Protein AF-A0A258D2C9-F1 (afdb_monomer)

Sequence (639 aa):
MGRRGAVNREQLQALKLDGYAPRSMLDIGAHVGSFTRGFLQVFPDCAPTLVEPNPFCEPDLAAMPFERHMVAASHENGEAELFLTKEWLQSTGTSLYRENTDFFRDDVMIRRVVPKARLDDLLAGRRFDFVKIDTQGAELDVLRGGETILRQADYILLEISVVNFNEGAPPAEQVFEQLRSMGFVPADVTDFHRLRGVRDGGLLQLDFLFKRRAARPSQFGQLAGLNALGELVAHLRARKAQDPAFRVLLIGGGPPGWPEDLRDATLGGPAGEYAGDLSDPDTYRALLAHVAREGRFDYAVAPHVLQTLARPSVLLERLPLVSEAGWITTPSRYLEVLKIEGAHRGFAHHRWGVDNDQGVLVLAPKTPLVERMAFPGEAQWRQATDRFELQVGWRGGLRYEVLTGEGVLPSQAATKALLGRFFEGVTSDDAAMIPATEAPLNVDAELAKALAAARDINSGLHPLGRMKYYHDAVSLILCEPLTAERLALFEALLDEASAMQVEPPAPEWRDWVIHYQVVMEALTGAKLDAPTPEAVDDGPQAFLTGDGRMLDAEGLRAHADALGAKVVFFAAADARYVELYARWLALSVIKHSDVPFLVVIHVIGGAERLADAAATVGVNDPRLVFTGDAFDAPAITTR

Secondary structure (DSSP, 8-state):
----S---HHHHHHHHHTT---SEEEEES-TTSHHHHHHHHH-TT-EEEEE---TTTHHHHHTSSSEEE-SEE-SSSEEEEEEEETTBTT-TT-BSS-B-SGGG-TTTEEEEEEEEE-HHHHTTT---SEEEE--TT-HHHHHHHTHHHHTT-SEEEEEEESS--BTTPPPHHHHHHHHHHTTEEEEEEEEEEE-TTSTTT-EEEEEEEEEESSPPPEEEEEEESTT--HHHHHHHHHHHHH-TT--EEEESPPPTT--GGG-SEEESBSSSTB-B-TT-GGGGHHHHHHHHHH--EEEEEEES-GGG-S-HHHHHHHHHHHEEEEEEEEE-HHHHHH-EETTEES-TT--EEEEEETTEEEEEE--TTGGG---TTHHHHTT-GGGSEEEEEEESB--EEETT-SS-PPPHHHHHHHHHHHSTT--TT-------------HHHHHHHHHHHHH-TTS---HHHHHHHHHHHHHHHHTS---HHHHHHHHHHHHHHHH-----SSGGGHHHHHHHHHHHHH---TTSSS--PPPPS---S-EEETTS-EE-HHHHHHHHHHTT--EEEEEEE-HHHIIIIIHHHHHHHHHH--S-EEEEEEETT-TT-HHHHHHHH----TTEEEEE----GGG----

Solvent-accessible surface area (backbone atoms only — not comparable to full-atom values): 34888 Å² total; per-residue (Å²): 142,80,90,85,67,67,77,47,64,63,60,57,45,48,42,38,70,57,4,52,50,58,55,23,32,36,34,35,50,29,57,66,36,56,52,61,55,58,51,38,74,73,43,68,82,37,48,58,36,35,27,31,48,58,72,71,26,43,68,54,42,66,74,43,102,52,56,70,40,77,29,32,65,19,60,51,70,53,72,43,58,34,35,40,23,74,91,41,70,73,43,88,64,45,14,76,24,50,44,75,48,86,79,47,36,81,90,44,37,45,76,43,82,37,47,26,29,18,43,43,70,78,47,58,93,54,76,30,32,33,35,41,41,44,38,51,48,39,56,56,35,32,50,64,11,14,55,73,38,58,57,53,28,51,32,41,38,34,62,43,45,79,50,93,50,20,60,90,39,76,58,48,68,59,44,55,51,51,40,44,77,56,45,36,42,87,69,49,73,64,46,81,41,60,40,83,78,46,79,86,45,29,80,40,34,33,31,36,33,28,29,36,75,73,79,71,64,22,37,42,59,47,66,30,34,68,85,72,45,66,68,58,54,53,48,54,52,49,49,34,70,76,35,81,82,60,38,27,35,32,31,46,57,72,54,96,86,54,65,72,85,63,48,74,43,28,38,19,49,94,83,31,86,34,37,38,54,62,51,41,75,71,40,46,52,66,53,53,57,45,26,74,74,73,47,53,31,55,27,31,42,32,39,67,41,61,36,53,41,83,33,46,65,48,44,57,68,43,47,48,70,45,14,47,19,30,39,38,33,36,63,10,54,60,37,37,64,70,36,72,40,88,87,32,49,12,60,71,74,46,44,37,42,42,50,62,59,97,53,28,41,36,35,39,69,62,52,88,63,62,62,48,54,67,56,80,50,53,78,60,52,73,72,43,54,55,41,27,14,33,39,34,28,19,14,61,36,74,59,68,46,61,53,77,50,76,95,49,84,63,53,74,66,55,43,50,55,51,45,33,75,72,39,77,71,42,52,98,83,65,70,62,58,64,74,86,74,70,70,72,83,54,50,68,63,53,32,52,50,23,49,51,54,37,68,43,86,80,71,78,65,54,61,61,62,24,49,53,22,45,52,50,29,50,51,44,51,70,75,46,85,77,43,76,68,51,47,55,50,44,40,52,49,44,53,54,56,70,68,53,86,60,76,54,96,44,82,90,39,42,65,59,46,49,50,55,51,51,54,48,69,71,55,63,61,86,58,79,85,47,79,80,73,81,80,74,94,66,70,54,77,50,34,38,27,33,67,70,49,79,28,43,70,69,49,45,50,54,50,39,59,74,63,56,41,78,43,76,51,76,47,76,38,44,65,69,56,38,63,77,42,45,39,56,52,49,53,48,51,71,72,68,56,92,60,47,49,36,37,37,43,31,25,56,47,19,54,94,41,45,67,60,52,48,59,63,40,62,53,79,38,76,52,32,32,32,31,21,31,87,49,63,66,89,75,62,76,85,130

pLDDT: mean 86.65, std 12.8, range [29.17, 98.62]

Nearest PDB structures (foldseek):
  3e05-assembly1_A  TM=6.047E-01  e=1.728E-04  Geobacter metallireducens GS-15
  4kwc-assembly1_A  TM=4.619E-01  e=1.097E-04  Bacillus pumilus
  5dm1-assembly1_A  TM=4.669E-01  e=3.229E-04  Bacillus pumilus ATCC 7061
  9fce-assembly1_A  TM=5.330E-01  e=2.799E-03  Streptomyces sp.
  8ipy-assembly1_w  TM=2.289E-01  e=1.583E-01  Homo sapiens

Organism: Caulobacter vibrioides (NCBI:txid155892)

Mean predicted aligned error: 16.02 Å

Foldseek 3Di:
DDDDQELPLVVLLLCVLLFDAWAEEEEAQCQLVSHVVSNCVSHVNHAYEYEHQQVVSVVSVVVDPHHYDNAHEFLAWDKAKWKAFQVDSSDLQIASFQFPDPRRDPVGIDIDITTYAQCCVVVPPDETAEYEHRHNQRLLRNLNSCLPRVLRYQKYKYKAFCDPRTPPRDHRVSNQVSCVVSQKDWDDWRDFDFDCPVVNRDTTIITTMIGHPDHDKHKDKDFFFDPPCPSSLVSLVVVCVVPVPQAEEEEDDDDVPPDPVSHPWYQEDDDTPLYDALQDLVSCVVLLVCCVPPNAHAEYEAEAPQQLHLHSVSNQVCDLSRYQKYKYKHFAPLCQLQDDDPLHRRDPNGQWHWDADPRAIETEGRDPVSSQADAPCNVVSVVPSGRGMMMMIIGNHHHYDYQPHGPDDDDPQSNLVVCPVRGPPRDSPPSPRPPPPPPDPPLVVLLVVLVCQLPPPPPPDANLSSLVSLVVNLVSLVVDDDDVVSLVVNVVSLVVSLPDDHDAPDPVCVVSVVVSNCVSVVDDSPCPPPPDPDDDPQDFQWKAFLQGDIDGPVRVVVLCVVLVAPEEAEDEDALVCLLVPVLVVVVVCVVPPPGRHAYEYEHECCSVPQVVSSVSSNDNDRSYMYTYGNHPPVVDDDD

InterPro domains:
  IPR006342 Methyltransferase FkbM [PF05050] (27-185)
  IPR006342 Methyltransferase FkbM [TIGR01444] (25-161)
  IPR029063 S-adenosyl-L-methionine-dependent methyltransferase superfamily [G3DSA:3.40.50.150] (18-180)
  IPR029063 S-adenosyl-L-methionine-dependent methyltransferase superfamily [SSF53335] (23-186)
  IPR053188 FkbM Methyltransferase [PTHR36973] (18-220)

Structure (mmCIF, N/CA/C/O backbone):
data_AF-A0A258D2C9-F1
#
_entry.id   AF-A0A258D2C9-F1
#
loop_
_atom_site.group_PDB
_atom_site.id
_atom_site.type_symbol
_atom_site.label_atom_id
_atom_site.label_alt_id
_atom_site.label_comp_id
_atom_site.label_asym_id
_atom_site.label_entity_id
_atom_site.label_seq_id
_atom_site.pdbx_PDB_ins_code
_atom_site.Cartn_x
_atom_site.Cartn_y
_atom_site.Cartn_z
_atom_site.occupancy
_atom_site.B_iso_or_equiv
_atom_site.auth_seq_id
_atom_site.auth_comp_id
_atom_site.auth_asym_id
_atom_site.auth_atom_id
_atom_site.pdbx_PDB_model_num
ATOM 1 N N . MET A 1 1 ? 21.101 18.576 -27.665 1.00 32.53 1 MET A N 1
ATOM 2 C CA . MET A 1 1 ? 21.350 17.590 -26.595 1.00 32.53 1 MET A CA 1
ATOM 3 C C . MET A 1 1 ? 20.687 18.097 -25.328 1.00 32.53 1 MET A C 1
ATOM 5 O O . MET A 1 1 ? 21.200 19.016 -24.711 1.00 32.53 1 MET A O 1
ATOM 9 N N . GLY A 1 2 ? 19.499 17.598 -25.005 1.00 29.17 2 GLY A N 1
ATOM 10 C CA . GLY A 1 2 ? 18.755 18.004 -23.816 1.00 29.17 2 GLY A CA 1
ATOM 11 C C . GLY A 1 2 ? 17.660 16.983 -23.543 1.00 29.17 2 GLY A C 1
ATOM 12 O O . GLY A 1 2 ? 16.859 16.735 -24.434 1.00 29.17 2 GLY A O 1
ATOM 13 N N . ARG A 1 3 ? 17.686 16.405 -22.334 1.00 32.72 3 ARG A N 1
ATOM 14 C CA . ARG A 1 3 ? 16.742 15.417 -21.778 1.00 32.72 3 ARG A CA 1
ATOM 15 C C . ARG A 1 3 ? 16.614 14.107 -22.574 1.00 32.72 3 ARG A C 1
ATOM 17 O O . ARG A 1 3 ? 15.631 13.887 -23.257 1.00 32.72 3 ARG A O 1
ATOM 24 N N . ARG A 1 4 ? 17.597 13.217 -22.434 1.00 41.41 4 ARG A N 1
ATOM 25 C CA . ARG A 1 4 ? 17.393 11.765 -22.571 1.00 41.41 4 ARG A CA 1
ATOM 26 C C . ARG A 1 4 ? 17.787 11.143 -21.235 1.00 41.41 4 ARG A C 1
ATOM 28 O O . ARG A 1 4 ? 18.848 11.496 -20.722 1.00 41.41 4 ARG A O 1
ATOM 35 N N . GLY A 1 5 ? 16.935 10.300 -20.655 1.00 37.56 5 GLY A N 1
ATOM 36 C CA . GLY A 1 5 ? 17.312 9.481 -19.496 1.00 37.56 5 GLY A CA 1
ATOM 37 C C . GLY A 1 5 ? 16.409 9.528 -18.265 1.00 37.56 5 GLY A C 1
ATOM 38 O O . GLY A 1 5 ? 16.834 9.058 -17.214 1.00 37.56 5 GLY A O 1
ATOM 39 N N . ALA A 1 6 ? 15.190 10.055 -18.342 1.00 43.78 6 ALA A N 1
ATOM 40 C CA . ALA A 1 6 ? 14.226 9.833 -17.273 1.00 43.78 6 ALA A CA 1
ATOM 41 C C . ALA A 1 6 ? 12.944 9.296 -17.889 1.00 43.78 6 ALA A C 1
ATOM 43 O O . ALA A 1 6 ? 12.214 10.048 -18.524 1.00 43.78 6 ALA A O 1
ATOM 44 N N . VAL A 1 7 ? 12.644 8.023 -17.632 1.00 53.16 7 VAL A N 1
ATOM 45 C CA . VAL A 1 7 ? 11.244 7.608 -17.516 1.00 53.16 7 VAL A CA 1
ATOM 46 C C . VAL A 1 7 ? 10.539 8.684 -16.713 1.00 53.16 7 VAL A C 1
ATOM 48 O O . VAL A 1 7 ? 11.040 9.072 -15.649 1.00 53.16 7 VAL A O 1
ATOM 51 N N . ASN A 1 8 ? 9.438 9.207 -17.248 1.00 72.06 8 ASN A N 1
ATOM 52 C CA . ASN A 1 8 ? 8.689 10.244 -16.568 1.00 72.06 8 ASN A CA 1
ATOM 53 C C . ASN A 1 8 ? 8.346 9.704 -15.176 1.00 72.06 8 ASN A C 1
ATOM 55 O O . ASN A 1 8 ? 7.622 8.723 -15.004 1.00 72.06 8 ASN A O 1
ATOM 59 N N . ARG A 1 9 ? 8.943 10.337 -14.166 1.00 82.06 9 ARG A N 1
ATOM 60 C CA . ARG A 1 9 ? 8.721 10.063 -12.745 1.00 82.06 9 ARG A CA 1
ATOM 61 C C . ARG A 1 9 ? 7.225 9.947 -12.435 1.00 82.06 9 ARG A C 1
ATOM 63 O O . ARG A 1 9 ? 6.852 9.159 -11.574 1.00 82.06 9 ARG A O 1
ATOM 70 N N . GLU A 1 10 ? 6.405 10.674 -13.188 1.00 86.06 10 GLU A N 1
ATOM 71 C CA . GLU A 1 10 ? 4.946 10.643 -13.178 1.00 86.06 10 GLU A CA 1
ATOM 72 C C . GLU A 1 10 ? 4.361 9.240 -13.404 1.00 86.06 10 GLU A C 1
ATOM 74 O O . GLU A 1 10 ? 3.520 8.826 -12.614 1.00 86.06 10 GLU A O 1
ATOM 79 N N . GLN A 1 11 ? 4.813 8.453 -14.390 1.00 88.88 11 GLN A N 1
ATOM 80 C CA . GLN A 1 11 ? 4.296 7.091 -14.600 1.00 88.88 11 GLN A CA 1
ATOM 81 C C . GLN A 1 11 ? 4.676 6.158 -13.451 1.00 88.88 11 GLN A C 1
ATOM 83 O O . GLN A 1 11 ? 3.850 5.369 -12.997 1.00 88.88 11 GLN A O 1
ATOM 88 N N . LEU A 1 12 ? 5.908 6.246 -12.942 1.00 92.19 12 LEU A N 1
ATOM 89 C CA . LEU A 1 12 ? 6.316 5.449 -11.781 1.00 92.19 12 LEU A CA 1
ATOM 90 C C . LEU A 1 12 ? 5.517 5.848 -10.531 1.00 92.19 12 LEU A C 1
ATOM 92 O O . LEU A 1 12 ? 5.105 4.981 -9.760 1.00 92.19 12 LEU A O 1
ATOM 96 N N . GLN A 1 13 ? 5.257 7.144 -10.347 1.00 92.44 13 GLN A N 1
ATOM 97 C CA . GLN A 1 13 ? 4.386 7.652 -9.287 1.00 92.44 13 GLN A CA 1
ATOM 98 C C . GLN A 1 13 ? 2.948 7.160 -9.458 1.00 92.44 13 GLN A C 1
ATOM 100 O O . GLN A 1 13 ? 2.362 6.710 -8.480 1.00 92.44 13 GLN A O 1
ATOM 105 N N . ALA A 1 14 ? 2.406 7.158 -10.676 1.00 92.50 14 ALA A N 1
ATOM 106 C CA . ALA A 1 14 ? 1.080 6.624 -10.965 1.00 92.50 14 ALA A CA 1
ATOM 107 C C . ALA A 1 14 ? 0.986 5.135 -10.598 1.00 92.50 14 ALA A C 1
ATOM 109 O O . ALA A 1 14 ? 0.056 4.737 -9.904 1.00 92.50 14 ALA A O 1
ATOM 110 N N . LEU A 1 15 ? 1.997 4.327 -10.951 1.00 93.38 15 LEU A N 1
ATOM 111 C CA . LEU A 1 15 ? 2.067 2.926 -10.519 1.00 93.38 15 LEU A CA 1
ATOM 112 C C . LEU A 1 15 ? 2.063 2.798 -8.989 1.00 93.38 15 LEU A C 1
ATOM 114 O O . LEU A 1 15 ? 1.377 1.932 -8.447 1.00 93.38 15 LEU A O 1
ATOM 118 N N . LYS A 1 16 ? 2.818 3.655 -8.290 1.00 93.75 16 LYS A N 1
ATOM 119 C CA . LYS A 1 16 ? 2.839 3.692 -6.823 1.00 93.75 16 LYS A CA 1
ATOM 120 C C . LYS A 1 16 ? 1.464 4.055 -6.253 1.00 93.75 16 LYS A C 1
ATOM 122 O O . LYS A 1 16 ? 0.993 3.367 -5.353 1.00 93.75 16 LYS A O 1
ATOM 127 N N . LEU A 1 17 ? 0.801 5.083 -6.784 1.00 94.50 17 LEU A N 1
ATOM 128 C CA . LEU A 1 17 ? -0.565 5.456 -6.395 1.00 94.50 17 LEU A CA 1
ATOM 129 C C . LEU A 1 17 ? -1.573 4.327 -6.682 1.00 94.50 17 LEU A C 1
ATOM 131 O O . LEU A 1 17 ? -2.501 4.131 -5.903 1.00 94.50 17 LEU A O 1
ATOM 135 N N . ASP A 1 18 ? -1.355 3.521 -7.721 1.00 92.94 18 ASP A N 1
ATOM 136 C CA . ASP A 1 18 ? -2.137 2.311 -8.021 1.00 92.94 18 ASP A CA 1
ATOM 137 C C . ASP A 1 18 ? -1.807 1.113 -7.098 1.00 92.94 18 ASP A C 1
ATOM 139 O O . ASP A 1 18 ? -2.248 -0.013 -7.345 1.00 92.94 18 ASP A O 1
ATOM 143 N N . GLY A 1 19 ? -1.014 1.319 -6.040 1.00 91.00 19 GLY A N 1
ATOM 144 C CA . GLY A 1 19 ? -0.679 0.298 -5.044 1.00 91.00 19 GLY A CA 1
ATOM 145 C C . GLY A 1 19 ? 0.461 -0.642 -5.451 1.00 91.00 19 GLY A C 1
ATOM 146 O O . GLY A 1 19 ? 0.671 -1.676 -4.805 1.00 91.00 19 GLY A O 1
ATOM 147 N N . TYR A 1 20 ? 1.208 -0.329 -6.517 1.00 94.12 20 TYR A N 1
ATOM 148 C CA . TYR A 1 20 ? 2.384 -1.107 -6.906 1.00 94.12 20 TYR A CA 1
ATOM 149 C C . TYR A 1 20 ? 3.565 -0.846 -5.964 1.00 94.12 20 TYR A C 1
ATOM 151 O O . TYR A 1 20 ? 3.889 0.298 -5.653 1.00 94.12 20 TYR A O 1
ATOM 159 N N . ALA A 1 21 ? 4.231 -1.919 -5.537 1.00 92.12 21 ALA A N 1
ATOM 160 C CA . ALA A 1 21 ? 5.361 -1.872 -4.612 1.00 92.12 21 ALA A CA 1
ATOM 161 C C . ALA A 1 21 ? 6.415 -2.934 -4.993 1.00 92.12 21 ALA A C 1
ATOM 163 O O . ALA A 1 21 ? 6.407 -4.038 -4.438 1.00 92.12 21 ALA A O 1
ATOM 164 N N . PRO A 1 22 ? 7.286 -2.654 -5.980 1.00 94.19 22 PRO A N 1
ATOM 165 C CA . PRO A 1 22 ? 8.342 -3.574 -6.384 1.00 94.19 22 PRO A CA 1
ATOM 166 C C . PRO A 1 22 ? 9.392 -3.711 -5.279 1.00 94.19 22 PRO A C 1
ATOM 168 O O . PRO A 1 22 ? 9.804 -2.719 -4.682 1.00 94.19 22 PRO A O 1
ATOM 171 N N . ARG A 1 23 ? 9.869 -4.938 -5.041 1.00 91.62 23 ARG A N 1
ATOM 172 C CA . ARG A 1 23 ? 10.972 -5.215 -4.103 1.00 91.62 23 ARG A CA 1
ATOM 173 C C . ARG A 1 23 ? 12.294 -5.483 -4.804 1.00 91.62 23 ARG A C 1
ATOM 175 O O . ARG A 1 23 ? 13.346 -5.403 -4.182 1.00 91.62 23 ARG A O 1
ATOM 182 N N . SER A 1 24 ? 12.244 -5.825 -6.084 1.00 96.06 24 SER A N 1
ATOM 183 C CA . SER A 1 24 ? 13.414 -6.178 -6.881 1.00 96.06 24 SER A CA 1
ATOM 184 C C . SER A 1 24 ? 13.307 -5.593 -8.284 1.00 96.06 24 SER A C 1
ATOM 186 O O . SER A 1 24 ? 12.254 -5.688 -8.921 1.00 96.06 24 SER A O 1
ATOM 188 N N . MET A 1 25 ? 14.403 -5.005 -8.764 1.00 97.31 25 MET A N 1
ATOM 189 C CA . MET A 1 25 ? 14.491 -4.408 -10.095 1.00 97.31 25 MET A CA 1
ATOM 190 C C . MET A 1 25 ? 15.690 -4.967 -10.854 1.00 97.31 25 MET A C 1
ATOM 192 O O . MET A 1 25 ? 16.776 -5.075 -10.291 1.00 97.31 25 MET A O 1
ATOM 196 N N . LEU A 1 26 ? 15.502 -5.271 -12.135 1.00 98.50 26 LEU A N 1
ATOM 197 C CA . LEU A 1 26 ? 16.585 -5.592 -13.061 1.00 98.50 26 LEU A CA 1
ATOM 198 C C . LEU A 1 26 ? 16.710 -4.472 -14.102 1.00 98.50 26 LEU A C 1
ATOM 200 O O . LEU A 1 26 ? 15.773 -4.240 -14.863 1.00 98.50 26 LEU A O 1
ATOM 204 N N . ASP A 1 27 ? 17.839 -3.766 -14.115 1.00 98.06 27 ASP A N 1
ATOM 205 C CA . ASP A 1 27 ? 18.137 -2.680 -15.060 1.00 98.06 27 ASP A CA 1
ATOM 206 C C . ASP A 1 27 ? 19.144 -3.181 -16.102 1.00 98.06 27 ASP A C 1
ATOM 208 O O . ASP A 1 27 ? 20.330 -3.333 -15.804 1.00 98.06 27 ASP A O 1
ATOM 212 N N . ILE A 1 28 ? 18.657 -3.508 -17.301 1.00 98.31 28 ILE A N 1
ATOM 213 C CA . ILE A 1 28 ? 19.462 -4.042 -18.407 1.00 98.31 28 ILE A CA 1
ATOM 214 C C . ILE A 1 28 ? 19.761 -2.901 -19.377 1.00 98.31 28 ILE A C 1
ATOM 216 O O . ILE A 1 28 ? 18.849 -2.192 -19.819 1.00 98.31 28 ILE A O 1
ATOM 220 N N . GLY A 1 29 ? 21.053 -2.723 -19.661 1.00 96.31 29 GLY A N 1
ATOM 221 C CA . GLY A 1 29 ? 21.593 -1.490 -20.227 1.00 96.31 29 GLY A CA 1
ATOM 222 C C . GLY A 1 29 ? 21.546 -0.365 -19.200 1.00 96.31 29 GLY A C 1
ATOM 223 O O . GLY A 1 29 ? 20.920 0.677 -19.409 1.00 96.31 29 GLY A O 1
ATOM 224 N N . ALA A 1 30 ? 22.121 -0.623 -18.023 1.00 96.31 30 ALA A N 1
ATOM 225 C CA . ALA A 1 30 ? 22.058 0.297 -16.891 1.00 96.31 30 ALA A CA 1
ATOM 226 C C . ALA A 1 30 ? 22.836 1.606 -17.119 1.00 96.31 30 ALA A C 1
ATOM 228 O O . ALA A 1 30 ? 22.611 2.586 -16.399 1.00 96.31 30 ALA A O 1
ATOM 229 N N . HIS A 1 31 ? 23.738 1.642 -18.107 1.00 95.81 31 HIS A N 1
ATOM 230 C CA . HIS A 1 31 ? 24.586 2.785 -18.435 1.00 95.81 31 HIS A CA 1
ATOM 231 C C . HIS A 1 31 ? 25.292 3.322 -17.179 1.00 95.81 31 HIS A C 1
ATOM 233 O O . HIS A 1 31 ? 25.945 2.562 -16.477 1.00 95.81 31 HIS A O 1
ATOM 239 N N . VAL A 1 32 ? 25.158 4.607 -16.841 1.00 95.44 32 VAL A N 1
ATOM 240 C CA . VAL A 1 32 ? 25.735 5.199 -15.614 1.00 95.44 32 VAL A CA 1
ATOM 241 C C . VAL A 1 32 ? 24.772 5.177 -14.411 1.00 95.44 32 VAL A C 1
ATOM 243 O O . VAL A 1 32 ? 24.934 5.945 -13.457 1.00 95.44 32 VAL A O 1
ATOM 246 N N . GLY A 1 33 ? 23.718 4.354 -14.465 1.00 94.69 33 GLY A N 1
ATOM 247 C CA . GLY A 1 33 ? 22.755 4.136 -13.378 1.00 94.69 33 GLY A CA 1
ATOM 248 C C . GLY A 1 33 ? 21.707 5.240 -13.196 1.00 94.69 33 GLY A C 1
ATOM 249 O O . GLY A 1 33 ? 21.073 5.330 -12.142 1.00 94.69 33 GLY A O 1
ATOM 250 N N . SER A 1 34 ? 21.520 6.116 -14.188 1.00 93.00 34 SER A N 1
ATOM 251 C CA . SER A 1 34 ? 20.591 7.256 -14.096 1.00 93.00 34 SER A CA 1
ATOM 252 C C . SER A 1 34 ? 19.135 6.827 -13.914 1.00 93.00 34 SER A C 1
ATOM 254 O O . SER A 1 34 ? 18.455 7.381 -13.048 1.00 93.00 34 SER A O 1
ATOM 256 N N . PHE A 1 35 ? 18.686 5.806 -14.653 1.00 93.06 35 PHE A N 1
ATOM 257 C CA . PHE A 1 35 ? 17.349 5.240 -14.475 1.00 93.06 35 PHE A CA 1
ATOM 258 C C . PHE A 1 35 ? 17.182 4.659 -13.069 1.00 93.06 35 PHE A C 1
ATOM 260 O O . PHE A 1 35 ? 16.261 5.051 -12.357 1.00 93.06 35 PHE A O 1
ATOM 267 N N . THR A 1 36 ? 18.118 3.808 -12.633 1.00 95.50 36 THR A N 1
ATOM 268 C CA . THR A 1 36 ? 18.099 3.214 -11.289 1.00 95.50 36 THR A CA 1
ATOM 269 C C . THR A 1 36 ? 17.981 4.275 -10.187 1.00 95.50 36 THR A C 1
ATOM 271 O O . THR A 1 36 ? 17.153 4.135 -9.288 1.00 95.50 36 THR A O 1
ATOM 274 N N . ARG A 1 37 ? 18.734 5.383 -10.266 1.00 94.12 37 ARG A N 1
ATOM 275 C CA . ARG A 1 37 ? 18.612 6.492 -9.301 1.00 94.12 37 ARG A CA 1
ATOM 276 C C . ARG A 1 37 ? 17.215 7.118 -9.299 1.00 94.12 37 ARG A C 1
ATOM 278 O O . ARG A 1 37 ? 16.672 7.359 -8.226 1.00 94.12 37 ARG A O 1
ATOM 285 N N . GLY A 1 38 ? 16.639 7.382 -10.473 1.00 92.81 38 GLY A N 1
ATOM 286 C CA . GLY A 1 38 ? 15.286 7.937 -10.591 1.00 92.81 38 GLY A CA 1
ATOM 287 C C . GLY A 1 38 ? 14.205 6.979 -10.083 1.00 92.81 38 GLY A C 1
ATOM 288 O O . GLY A 1 38 ? 13.292 7.397 -9.376 1.00 92.81 38 GLY A O 1
ATOM 289 N N . PHE A 1 39 ? 14.344 5.685 -10.370 1.00 94.44 39 PHE A N 1
ATOM 290 C CA . PHE A 1 39 ? 13.422 4.648 -9.912 1.00 94.44 39 PHE A CA 1
ATOM 291 C C . PHE A 1 39 ? 13.378 4.557 -8.381 1.00 94.44 39 PHE A C 1
ATOM 293 O O . PHE A 1 39 ? 12.298 4.546 -7.788 1.00 94.44 39 PHE A O 1
ATOM 300 N N . LEU A 1 40 ? 14.544 4.583 -7.729 1.00 93.56 40 LEU A N 1
ATOM 301 C CA . LEU A 1 40 ? 14.657 4.521 -6.268 1.00 93.56 40 LEU A CA 1
ATOM 302 C C . LEU A 1 40 ? 14.132 5.772 -5.551 1.00 93.56 40 LEU A C 1
ATOM 304 O O . LEU A 1 40 ? 13.780 5.695 -4.379 1.00 93.56 40 LEU A O 1
ATOM 308 N N . GLN A 1 41 ? 14.022 6.919 -6.231 1.00 92.94 41 GLN A N 1
ATOM 309 C CA . GLN A 1 41 ? 13.336 8.086 -5.658 1.00 92.94 41 GLN A CA 1
ATOM 310 C C . GLN A 1 41 ? 11.832 7.843 -5.475 1.00 92.94 41 GLN A C 1
ATOM 312 O O . GLN A 1 41 ? 11.210 8.481 -4.628 1.00 92.94 41 GLN A O 1
ATOM 317 N N . VAL A 1 42 ? 11.241 6.942 -6.266 1.00 92.69 42 VAL A N 1
ATOM 318 C CA . VAL A 1 42 ? 9.822 6.572 -6.172 1.00 92.69 42 VAL A CA 1
ATOM 319 C C . VAL A 1 42 ? 9.640 5.319 -5.311 1.00 92.69 42 VAL A C 1
ATOM 321 O O . VAL A 1 42 ? 8.761 5.294 -4.444 1.00 92.69 42 VAL A O 1
ATOM 324 N N . PHE A 1 43 ? 10.498 4.315 -5.518 1.00 93.56 43 PHE A N 1
ATOM 325 C CA . PHE A 1 43 ? 10.481 3.014 -4.844 1.00 93.56 43 PHE A CA 1
ATOM 326 C C . PHE A 1 43 ? 11.787 2.774 -4.057 1.00 93.56 43 PHE A C 1
ATOM 328 O O . PHE A 1 43 ? 12.626 1.983 -4.493 1.00 93.56 43 PHE A O 1
ATOM 335 N N . PRO A 1 44 ? 11.987 3.452 -2.912 1.00 90.94 44 PRO A N 1
ATOM 336 C CA . PRO A 1 44 ? 13.254 3.421 -2.174 1.00 90.94 44 PRO A CA 1
ATOM 337 C C . PRO A 1 44 ? 13.604 2.050 -1.581 1.00 90.94 44 PRO A C 1
ATOM 339 O O . PRO A 1 44 ? 14.782 1.740 -1.434 1.00 90.94 44 PRO A O 1
ATOM 342 N N . ASP A 1 45 ? 12.603 1.216 -1.290 1.00 85.50 45 ASP A N 1
ATOM 343 C CA . ASP A 1 45 ? 12.789 -0.116 -0.695 1.00 85.50 45 ASP A CA 1
ATOM 344 C C . ASP A 1 45 ? 13.099 -1.214 -1.730 1.00 85.50 45 ASP A C 1
ATOM 346 O O . ASP A 1 45 ? 13.193 -2.397 -1.395 1.00 85.50 45 ASP A O 1
ATOM 350 N N . CYS A 1 46 ? 13.223 -0.854 -3.009 1.00 93.00 46 CYS A N 1
ATOM 351 C CA . CYS A 1 46 ? 13.518 -1.802 -4.074 1.00 93.00 46 CYS A CA 1
ATOM 352 C C . CYS A 1 46 ? 15.020 -2.120 -4.133 1.00 93.00 46 CYS A C 1
ATOM 354 O O . CYS A 1 46 ? 15.851 -1.218 -4.086 1.00 93.00 46 CYS A O 1
ATOM 356 N N . ALA A 1 47 ? 15.375 -3.394 -4.320 1.00 95.56 47 ALA A N 1
ATOM 357 C CA . ALA A 1 47 ? 16.748 -3.857 -4.514 1.00 95.56 47 ALA A CA 1
ATOM 358 C C . ALA A 1 47 ? 17.097 -3.985 -6.017 1.00 95.56 47 ALA A C 1
ATOM 360 O O . ALA A 1 47 ? 16.546 -4.863 -6.694 1.00 95.56 47 ALA A O 1
ATOM 361 N N . PRO A 1 48 ? 17.993 -3.143 -6.568 1.00 97.19 48 PRO A N 1
ATOM 362 C CA . PRO A 1 48 ? 18.413 -3.214 -7.966 1.00 97.19 48 PRO A CA 1
ATOM 363 C C . PRO A 1 48 ? 19.461 -4.296 -8.247 1.00 97.19 48 PRO A C 1
ATOM 365 O O . PRO A 1 48 ? 20.335 -4.586 -7.428 1.00 97.19 48 PRO A O 1
ATOM 368 N N . THR A 1 49 ? 19.441 -4.810 -9.472 1.00 98.56 49 THR A N 1
ATOM 369 C CA . THR A 1 49 ? 20.539 -5.534 -10.118 1.00 98.56 49 THR A CA 1
ATOM 370 C C . THR A 1 49 ? 20.785 -4.901 -11.484 1.00 98.56 49 THR A C 1
ATOM 372 O O . THR A 1 49 ? 19.846 -4.730 -12.260 1.00 98.56 49 THR A O 1
ATOM 375 N N . LEU A 1 50 ? 22.031 -4.517 -11.761 1.00 98.50 50 LEU A N 1
ATOM 376 C CA . LEU A 1 50 ? 22.408 -3.727 -12.933 1.00 98.50 50 LEU A CA 1
ATOM 377 C C . LEU A 1 50 ? 23.197 -4.597 -13.918 1.00 98.50 50 LEU A C 1
ATOM 379 O O . LEU A 1 50 ? 24.145 -5.272 -13.522 1.00 98.50 50 LEU A O 1
ATOM 383 N N . VAL A 1 51 ? 22.826 -4.581 -15.195 1.00 98.44 51 VAL A N 1
ATOM 384 C CA . VAL A 1 51 ? 23.522 -5.310 -16.266 1.00 98.44 51 VAL A CA 1
ATOM 385 C C . VAL A 1 51 ? 23.953 -4.308 -17.329 1.00 98.44 51 VAL A C 1
ATOM 387 O O . VAL A 1 51 ? 23.112 -3.643 -17.933 1.00 98.44 51 VAL A O 1
ATOM 390 N N . GLU A 1 52 ? 25.259 -4.180 -17.547 1.00 97.94 52 GLU A N 1
ATOM 391 C CA . GLU A 1 52 ? 25.835 -3.200 -18.473 1.00 97.94 52 GLU A CA 1
ATOM 392 C C . GLU A 1 52 ? 27.136 -3.738 -19.083 1.00 97.94 52 GLU A C 1
ATOM 394 O O . GLU A 1 52 ? 28.099 -3.937 -18.350 1.00 97.94 52 GLU A O 1
ATOM 399 N N . PRO A 1 53 ? 27.225 -3.977 -20.401 1.00 97.50 53 PRO A N 1
ATOM 400 C CA . PRO A 1 53 ? 28.456 -4.475 -21.012 1.00 97.50 53 PRO A CA 1
ATOM 401 C C . PRO A 1 53 ? 29.556 -3.424 -21.189 1.00 97.50 53 PRO A C 1
ATOM 403 O O . PRO A 1 53 ? 30.713 -3.808 -21.369 1.00 97.50 53 PRO A O 1
ATOM 406 N N . ASN A 1 54 ? 29.242 -2.125 -21.201 1.00 96.81 54 ASN A N 1
ATOM 407 C CA . ASN A 1 54 ? 30.217 -1.081 -21.488 1.00 96.81 54 ASN A CA 1
ATOM 408 C C . ASN A 1 54 ? 31.173 -0.869 -20.296 1.00 96.81 54 ASN A C 1
ATOM 410 O O . ASN A 1 54 ? 30.785 -0.293 -19.276 1.00 96.81 54 ASN A O 1
ATOM 414 N N . PRO A 1 55 ? 32.464 -1.225 -20.419 1.00 95.12 55 PRO A N 1
ATOM 415 C CA . PRO A 1 55 ? 33.421 -1.092 -19.321 1.00 95.12 55 PRO A CA 1
ATOM 416 C C . PRO A 1 55 ? 33.708 0.366 -18.945 1.00 95.12 55 PRO A C 1
ATOM 418 O O . PRO A 1 55 ? 34.193 0.631 -17.850 1.00 95.12 55 PRO A O 1
ATOM 421 N N . PHE A 1 56 ? 33.405 1.332 -19.817 1.00 96.06 56 PHE A N 1
ATOM 422 C CA . PHE A 1 56 ? 33.546 2.749 -19.484 1.00 96.06 56 PHE A CA 1
ATOM 423 C C . PHE A 1 56 ? 32.442 3.249 -18.545 1.00 96.06 56 PHE A C 1
ATOM 425 O O . PHE A 1 56 ? 32.606 4.309 -17.951 1.00 96.06 56 PHE A O 1
ATOM 432 N N . CYS A 1 57 ? 31.351 2.498 -18.371 1.00 96.31 57 CYS A N 1
ATOM 433 C CA . CYS A 1 57 ? 30.309 2.771 -17.380 1.00 96.31 57 CYS A CA 1
ATOM 434 C C . CYS A 1 57 ? 30.604 2.128 -16.012 1.00 96.31 57 CYS A C 1
ATOM 436 O O . CYS A 1 57 ? 30.000 2.512 -15.012 1.00 96.31 57 CYS A O 1
ATOM 438 N N . GLU A 1 58 ? 31.554 1.185 -15.941 1.00 95.38 58 GLU A N 1
ATOM 439 C CA . GLU A 1 58 ? 31.896 0.472 -14.704 1.00 95.38 58 GLU A CA 1
ATOM 440 C C . GLU A 1 58 ? 32.235 1.401 -13.528 1.00 95.38 58 GLU A C 1
ATOM 442 O O . GLU A 1 58 ? 31.738 1.129 -12.437 1.00 95.38 58 GLU A O 1
ATOM 447 N N . PRO A 1 59 ? 33.014 2.494 -13.686 1.00 96.38 59 PRO A N 1
ATOM 448 C CA . PRO A 1 59 ? 33.342 3.365 -12.557 1.00 96.38 59 PRO A CA 1
ATOM 449 C C . PRO A 1 59 ? 32.104 3.989 -11.897 1.00 96.38 59 PRO A C 1
ATOM 451 O O . PRO A 1 59 ? 32.013 4.017 -10.670 1.00 96.38 59 PRO A O 1
ATOM 454 N N . ASP A 1 60 ? 31.135 4.438 -12.700 1.00 96.31 60 ASP A N 1
ATOM 455 C CA . ASP A 1 60 ? 29.886 5.028 -12.208 1.00 96.31 60 ASP A CA 1
ATOM 456 C C . ASP A 1 60 ? 29.003 3.976 -11.523 1.00 96.31 60 ASP A C 1
ATOM 458 O O . ASP A 1 60 ? 28.457 4.217 -10.445 1.00 96.31 60 ASP A O 1
ATOM 462 N N . LEU A 1 61 ? 28.901 2.782 -12.114 1.00 96.38 61 LEU A N 1
ATOM 463 C CA . LEU A 1 61 ? 28.128 1.673 -11.552 1.00 96.38 61 LEU A CA 1
ATOM 464 C C . LEU A 1 61 ? 28.773 1.093 -10.289 1.00 96.38 61 LEU A C 1
ATOM 466 O O . LEU A 1 61 ? 28.073 0.675 -9.369 1.00 96.38 61 LEU A O 1
ATOM 470 N N . ALA A 1 62 ? 30.103 1.083 -10.209 1.00 95.62 62 ALA A N 1
ATOM 471 C CA . ALA A 1 62 ? 30.843 0.602 -9.050 1.00 95.62 62 ALA A CA 1
ATOM 472 C C . ALA A 1 62 ? 30.707 1.510 -7.826 1.00 95.62 62 ALA A C 1
ATOM 474 O O . ALA A 1 62 ? 30.850 1.033 -6.700 1.00 95.62 62 ALA A O 1
ATOM 475 N N . ALA A 1 63 ? 30.394 2.790 -8.039 1.00 95.19 63 ALA A N 1
ATOM 476 C CA . ALA A 1 63 ? 30.073 3.728 -6.973 1.00 95.19 63 ALA A CA 1
ATOM 477 C C . ALA A 1 63 ? 28.676 3.492 -6.362 1.00 95.19 63 ALA A C 1
ATOM 479 O O . ALA A 1 63 ? 28.363 4.062 -5.316 1.00 95.19 63 ALA A O 1
ATOM 480 N N . MET A 1 64 ? 27.830 2.665 -6.988 1.00 94.06 64 MET A N 1
ATOM 481 C CA . MET A 1 64 ? 26.501 2.320 -6.479 1.00 94.06 64 MET A CA 1
ATOM 482 C C . MET A 1 64 ? 26.569 1.057 -5.599 1.00 94.06 64 MET A C 1
ATOM 484 O O . MET A 1 64 ? 27.254 0.097 -5.956 1.00 94.06 64 MET A O 1
ATOM 488 N N . PRO A 1 65 ? 25.841 1.000 -4.467 1.00 94.94 65 PRO A N 1
ATOM 489 C CA . PRO A 1 65 ? 25.905 -0.112 -3.513 1.00 94.94 65 PRO A CA 1
ATOM 490 C C . PRO A 1 65 ? 25.037 -1.312 -3.939 1.00 94.94 65 PRO A C 1
ATOM 492 O O . PRO A 1 65 ? 24.387 -1.941 -3.107 1.00 94.94 65 PRO A O 1
ATOM 495 N N . PHE A 1 66 ? 24.982 -1.611 -5.236 1.00 95.56 66 PHE A N 1
ATOM 496 C CA . PHE A 1 66 ? 24.086 -2.616 -5.804 1.00 95.56 66 PHE A CA 1
ATOM 497 C C . PHE A 1 66 ? 24.855 -3.683 -6.577 1.00 95.56 66 PHE A C 1
ATOM 499 O O . PHE A 1 66 ? 25.980 -3.471 -7.037 1.00 95.56 66 PHE A O 1
ATOM 506 N N . GLU A 1 67 ? 24.222 -4.844 -6.727 1.00 96.88 67 GLU A N 1
ATOM 507 C CA . GLU A 1 67 ? 24.740 -5.922 -7.561 1.00 96.88 67 GLU A CA 1
ATOM 508 C C . GLU A 1 67 ? 24.836 -5.456 -9.018 1.00 96.88 67 GLU A C 1
ATOM 510 O O . GLU A 1 67 ? 23.875 -4.915 -9.567 1.00 96.88 67 GLU A O 1
ATOM 515 N N . ARG A 1 68 ? 25.991 -5.682 -9.649 1.00 97.44 68 ARG A N 1
ATOM 516 C CA . ARG A 1 68 ? 26.244 -5.302 -11.039 1.00 97.44 68 ARG A CA 1
ATOM 517 C C . ARG A 1 68 ? 26.944 -6.420 -11.798 1.00 97.44 68 ARG A C 1
ATOM 519 O O . ARG A 1 68 ? 27.806 -7.097 -11.239 1.00 97.44 68 ARG A O 1
ATOM 526 N N . HIS A 1 69 ? 26.617 -6.553 -13.076 1.00 98.12 69 HIS A N 1
ATOM 527 C CA . HIS A 1 69 ? 27.211 -7.524 -13.987 1.00 98.12 69 HIS A CA 1
ATOM 528 C C . HIS A 1 69 ? 27.693 -6.810 -15.247 1.00 98.12 69 HIS A C 1
ATOM 530 O O . HIS A 1 69 ? 26.886 -6.283 -16.014 1.00 98.12 69 HIS A O 1
ATOM 536 N N . MET A 1 70 ? 29.013 -6.806 -15.458 1.00 98.00 70 MET A N 1
ATOM 537 C CA . MET A 1 70 ? 29.641 -6.187 -16.629 1.00 98.00 70 MET A CA 1
ATOM 538 C C . MET A 1 70 ? 29.594 -7.131 -17.840 1.00 98.00 70 MET A C 1
ATOM 540 O O . MET A 1 70 ? 30.613 -7.677 -18.261 1.00 98.00 70 MET A O 1
ATOM 544 N N . VAL A 1 71 ? 28.385 -7.409 -18.332 1.00 98.00 71 VAL A N 1
ATOM 545 C CA . VAL A 1 71 ? 28.089 -8.439 -19.340 1.00 98.00 71 VAL A CA 1
ATOM 546 C C . VAL A 1 71 ? 26.945 -7.989 -20.245 1.00 98.00 71 VAL A C 1
ATOM 548 O O . VAL A 1 71 ? 26.022 -7.311 -19.797 1.00 98.00 71 VAL A O 1
ATOM 551 N N . ALA A 1 72 ? 26.981 -8.375 -21.519 1.00 98.12 72 ALA A N 1
ATOM 552 C CA . ALA A 1 72 ? 25.866 -8.139 -22.428 1.00 98.12 72 ALA A CA 1
ATOM 553 C C . ALA A 1 72 ? 24.796 -9.222 -22.229 1.00 98.12 72 ALA A C 1
ATOM 555 O O . ALA A 1 72 ? 25.069 -10.411 -22.403 1.00 98.12 72 ALA A O 1
ATOM 556 N N . ALA A 1 73 ? 23.570 -8.831 -21.887 1.00 98.00 73 ALA A N 1
ATOM 557 C CA . ALA A 1 73 ? 22.448 -9.763 -21.895 1.00 98.00 73 ALA A CA 1
ATOM 558 C C . ALA A 1 73 ? 22.133 -10.182 -23.345 1.00 98.00 73 ALA A C 1
ATOM 560 O O . ALA A 1 73 ? 22.038 -9.338 -24.234 1.00 98.00 73 ALA A O 1
ATOM 561 N N . SER A 1 74 ? 22.016 -11.485 -23.602 1.00 97.62 74 SER A N 1
ATOM 562 C CA . SER A 1 74 ? 21.849 -12.041 -24.952 1.00 97.62 74 SER A CA 1
ATOM 563 C C . SER A 1 74 ? 21.106 -13.381 -24.923 1.00 97.62 74 SER A C 1
ATOM 565 O O . SER A 1 74 ? 20.838 -13.923 -23.853 1.00 97.62 74 SER A O 1
ATOM 567 N N . HIS A 1 75 ? 20.796 -13.950 -26.091 1.00 97.25 75 HIS A N 1
ATOM 568 C CA . HIS A 1 75 ? 20.099 -15.236 -26.215 1.00 97.25 75 HIS A CA 1
ATOM 569 C C . HIS A 1 75 ? 21.009 -16.460 -25.993 1.00 97.25 75 HIS A C 1
ATOM 571 O O . HIS A 1 75 ? 20.508 -17.577 -25.883 1.00 97.25 75 HIS A O 1
ATOM 577 N N . GLU A 1 76 ? 22.328 -16.268 -25.895 1.00 97.75 76 GLU A N 1
ATOM 578 C CA . GLU A 1 76 ? 23.323 -17.315 -25.636 1.00 97.75 76 GLU A CA 1
ATOM 579 C C . GLU A 1 76 ? 24.522 -16.781 -24.828 1.00 97.75 76 GLU A C 1
ATOM 581 O O . GLU A 1 76 ? 24.776 -15.574 -24.788 1.00 97.75 76 GLU A O 1
ATOM 586 N N . ASN A 1 77 ? 25.269 -17.687 -24.191 1.00 98.31 77 ASN A N 1
ATOM 587 C CA . ASN A 1 77 ? 26.498 -17.356 -23.463 1.00 98.31 77 ASN A CA 1
ATOM 588 C C . ASN A 1 77 ? 27.704 -17.296 -24.409 1.00 98.31 77 ASN A C 1
ATOM 590 O O . ASN A 1 77 ? 27.750 -18.019 -25.402 1.00 98.31 77 ASN A O 1
ATOM 594 N N . GLY A 1 78 ? 28.709 -16.490 -24.072 1.00 98.06 78 GLY A N 1
ATOM 595 C CA . GLY A 1 78 ? 29.975 -16.438 -24.802 1.00 98.06 78 GLY A CA 1
ATOM 596 C C . GLY A 1 78 ? 30.580 -15.043 -24.809 1.00 98.06 78 GLY A C 1
ATOM 597 O O . GLY A 1 78 ? 30.504 -14.318 -23.822 1.00 98.06 78 GLY A O 1
ATOM 598 N N . GLU A 1 79 ? 31.160 -14.662 -25.940 1.00 97.88 79 GLU A N 1
ATOM 599 C CA . GLU A 1 79 ? 31.695 -13.322 -26.185 1.00 97.88 79 GLU A CA 1
ATOM 600 C C . GLU A 1 79 ? 30.992 -12.691 -27.393 1.00 97.88 79 GLU A C 1
ATOM 602 O O . GLU A 1 79 ? 30.488 -13.397 -28.271 1.00 97.88 79 GLU A O 1
ATOM 607 N N . ALA A 1 80 ? 30.933 -11.361 -27.435 1.00 95.94 80 ALA A N 1
ATOM 608 C CA . ALA A 1 80 ? 30.410 -10.609 -28.572 1.00 95.94 80 ALA A CA 1
ATOM 609 C C . ALA A 1 80 ? 31.174 -9.297 -28.780 1.00 95.94 80 ALA A C 1
ATOM 611 O O . ALA A 1 80 ? 31.803 -8.773 -27.859 1.00 95.94 80 ALA A O 1
ATOM 612 N N . GLU A 1 81 ? 31.113 -8.763 -30.002 1.00 96.38 81 GLU A N 1
ATOM 613 C CA . GLU A 1 81 ? 31.635 -7.432 -30.310 1.00 96.38 81 GLU A CA 1
ATOM 614 C C . GLU A 1 81 ? 30.622 -6.362 -29.879 1.00 96.38 81 GLU A C 1
ATOM 616 O O . GLU A 1 81 ? 29.501 -6.315 -30.378 1.00 96.38 81 GLU A O 1
ATOM 621 N N . LEU A 1 82 ? 31.034 -5.483 -28.966 1.00 95.88 82 LEU A N 1
ATOM 622 C CA . LEU A 1 82 ? 30.302 -4.280 -28.584 1.00 95.88 82 LEU A CA 1
ATOM 623 C C . LEU A 1 82 ? 30.746 -3.106 -29.463 1.00 95.88 82 LEU A C 1
ATOM 625 O O . LEU A 1 82 ? 31.945 -2.818 -29.555 1.00 95.88 82 LEU A O 1
ATOM 629 N N . PHE A 1 83 ? 29.789 -2.412 -30.073 1.00 95.19 83 PHE A N 1
ATOM 630 C CA . PHE A 1 83 ? 30.016 -1.222 -30.889 1.00 95.19 83 PHE A CA 1
ATOM 631 C C . PHE A 1 83 ? 30.028 0.035 -30.011 1.00 95.19 83 PHE A C 1
ATOM 633 O O . PHE A 1 83 ? 29.069 0.328 -29.304 1.00 95.19 83 PHE A O 1
ATOM 640 N N . LEU A 1 84 ? 31.128 0.785 -30.068 1.00 92.88 84 LEU A N 1
ATOM 641 C CA . LEU A 1 84 ? 31.410 1.992 -29.284 1.00 92.88 84 LEU A CA 1
ATOM 642 C C . LEU A 1 84 ? 31.853 3.127 -30.226 1.00 92.88 84 LEU A C 1
ATOM 644 O O . LEU A 1 84 ? 32.208 2.881 -31.379 1.00 92.88 84 LEU A O 1
ATOM 648 N N . THR A 1 85 ? 31.931 4.361 -29.723 1.00 91.31 85 THR A N 1
ATOM 649 C CA . THR A 1 85 ? 32.488 5.513 -30.459 1.00 91.31 85 THR A CA 1
AT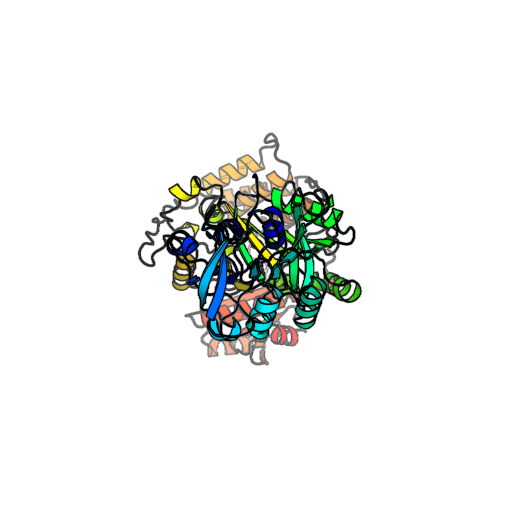OM 650 C C . THR A 1 85 ? 33.621 6.185 -29.681 1.00 91.31 85 THR A C 1
ATOM 652 O O . THR A 1 85 ? 33.536 6.373 -28.467 1.00 91.31 85 THR A O 1
ATOM 655 N N . LYS A 1 86 ? 34.704 6.565 -30.375 1.00 90.50 86 LYS A N 1
ATOM 656 C CA . LYS A 1 86 ? 35.844 7.304 -29.792 1.00 90.50 86 LYS A CA 1
ATOM 657 C C . LYS A 1 86 ? 35.458 8.706 -29.334 1.00 90.50 86 LYS A C 1
ATOM 659 O O . LYS A 1 86 ? 36.118 9.257 -28.459 1.00 90.50 86 LYS A O 1
ATOM 664 N N . GLU A 1 87 ? 34.427 9.287 -29.943 1.00 90.31 87 GLU A N 1
ATOM 665 C CA . GLU A 1 87 ? 33.967 10.643 -29.632 1.00 90.31 87 GLU A CA 1
ATOM 666 C C . GLU A 1 87 ? 33.286 10.699 -28.259 1.00 90.31 87 GLU A C 1
ATOM 668 O O . GLU A 1 87 ? 33.351 11.719 -27.575 1.00 90.31 87 GLU A O 1
ATOM 673 N N . TRP A 1 88 ? 32.680 9.587 -27.830 1.00 90.00 88 TRP A N 1
ATOM 674 C CA . TRP A 1 88 ? 32.064 9.443 -26.517 1.00 90.00 88 TRP A CA 1
ATOM 675 C C . TRP A 1 88 ? 32.015 7.969 -26.089 1.00 90.00 88 TRP A C 1
ATOM 677 O O . TRP A 1 88 ? 31.122 7.212 -26.459 1.00 90.00 88 TRP A O 1
ATOM 687 N N . LEU A 1 89 ? 32.979 7.552 -25.264 1.00 90.50 89 LEU A N 1
ATOM 688 C CA . LEU A 1 89 ? 33.141 6.147 -24.860 1.00 90.50 89 LEU A CA 1
ATOM 689 C C . LEU A 1 89 ? 31.996 5.605 -23.984 1.00 90.50 89 LEU A C 1
ATOM 691 O O . LEU A 1 89 ? 31.798 4.395 -23.917 1.00 90.50 89 LEU A O 1
ATOM 695 N N . GLN A 1 90 ? 31.228 6.488 -23.343 1.00 87.75 90 GLN A N 1
ATOM 696 C CA . GLN A 1 90 ? 30.005 6.158 -22.601 1.00 87.75 90 GLN A CA 1
ATOM 697 C C . GLN A 1 90 ? 28.747 6.451 -23.439 1.00 87.75 90 GLN A C 1
ATOM 699 O O . GLN A 1 90 ? 27.725 6.850 -22.887 1.00 87.75 90 GLN A O 1
ATOM 704 N N . SER A 1 91 ? 28.818 6.330 -24.769 1.00 87.75 91 SER A N 1
ATOM 705 C CA . SER A 1 91 ? 27.686 6.652 -25.642 1.00 87.75 91 SER A CA 1
ATOM 706 C C . SER A 1 91 ? 26.441 5.843 -25.308 1.00 87.75 91 SER A C 1
ATOM 708 O O . SER A 1 91 ? 26.517 4.627 -25.138 1.00 87.75 91 SER A O 1
ATOM 710 N N . THR A 1 92 ? 25.289 6.514 -25.283 1.00 83.25 92 THR A N 1
ATOM 711 C CA . THR A 1 92 ? 23.976 5.874 -25.110 1.00 83.25 92 THR A CA 1
ATOM 712 C C . THR A 1 92 ? 23.574 5.003 -26.298 1.00 83.25 92 THR A C 1
ATOM 714 O O .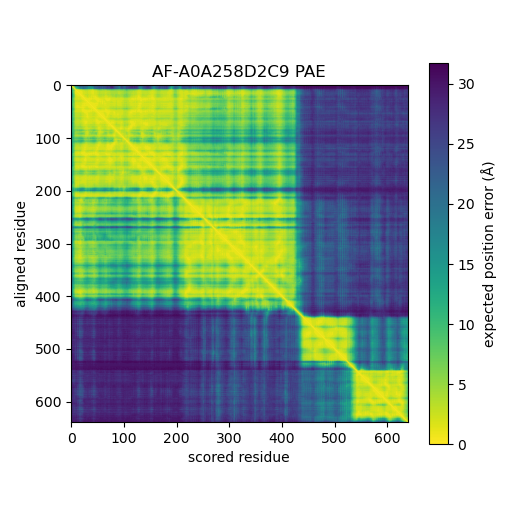 THR A 1 92 ? 22.627 4.256 -26.160 1.00 83.25 92 THR A O 1
ATOM 717 N N . GLY A 1 93 ? 24.267 5.082 -27.441 1.00 82.25 93 GLY A N 1
ATOM 718 C CA . GLY A 1 93 ? 24.062 4.190 -28.595 1.00 82.25 93 GLY A CA 1
ATOM 719 C C . GLY A 1 93 ? 24.917 2.914 -28.569 1.00 82.25 93 GLY A C 1
ATOM 720 O O . GLY A 1 93 ? 24.990 2.190 -29.558 1.00 82.25 93 GLY A O 1
ATOM 721 N N . THR A 1 94 ? 25.641 2.664 -27.471 1.00 87.88 94 THR A N 1
ATOM 722 C CA . THR A 1 94 ? 26.515 1.488 -27.331 1.00 87.88 94 THR A CA 1
ATOM 723 C C . THR A 1 94 ? 25.684 0.206 -27.314 1.00 87.88 94 THR A C 1
ATOM 725 O O . THR A 1 94 ? 24.780 0.076 -26.494 1.00 87.88 94 THR A O 1
ATOM 728 N N . SER A 1 95 ? 26.001 -0.753 -28.189 1.00 92.00 95 SER A N 1
ATOM 729 C CA . SER A 1 95 ? 25.171 -1.949 -28.395 1.00 92.00 95 SER A CA 1
ATOM 730 C C . SER A 1 95 ? 25.942 -3.117 -29.009 1.00 92.00 95 SER A C 1
ATOM 732 O O . SER A 1 95 ? 27.044 -2.944 -29.533 1.00 92.00 95 SER A O 1
ATOM 734 N N . LEU A 1 96 ? 25.339 -4.310 -28.985 1.00 93.94 96 LEU A N 1
ATOM 735 C CA . LEU A 1 96 ? 25.746 -5.449 -29.818 1.00 93.94 96 LEU A CA 1
ATOM 736 C C . LEU A 1 96 ? 25.357 -5.271 -31.297 1.00 93.94 96 LEU A C 1
ATOM 738 O O . LEU A 1 96 ? 25.860 -5.997 -32.150 1.00 93.94 96 LEU A O 1
ATOM 742 N N . TYR A 1 97 ? 24.483 -4.309 -31.604 1.00 92.38 97 TYR A N 1
ATOM 743 C CA . TYR A 1 97 ? 24.061 -3.963 -32.959 1.00 92.38 97 TYR A CA 1
ATOM 744 C C . TYR A 1 97 ? 24.540 -2.559 -33.322 1.00 92.38 97 TYR A C 1
ATOM 746 O O . TYR A 1 97 ? 24.314 -1.597 -32.589 1.00 92.38 97 TYR A O 1
ATOM 754 N N . ARG A 1 98 ? 25.181 -2.411 -34.481 1.00 90.12 98 ARG A N 1
ATOM 755 C CA . ARG A 1 98 ? 25.701 -1.116 -34.930 1.00 90.12 98 ARG A CA 1
ATOM 756 C C . ARG A 1 98 ? 24.562 -0.111 -35.136 1.00 90.12 98 ARG A C 1
ATOM 758 O O . ARG A 1 98 ? 23.657 -0.369 -35.923 1.00 90.12 98 ARG A O 1
ATOM 765 N N . GLU A 1 99 ? 24.636 1.050 -34.490 1.00 86.50 99 GLU A N 1
ATOM 766 C CA . GLU A 1 99 ? 23.735 2.178 -34.761 1.00 86.50 99 GLU A CA 1
ATOM 767 C C . GLU A 1 99 ? 23.959 2.728 -36.188 1.00 86.50 99 GLU A C 1
ATOM 769 O O . GLU A 1 99 ? 25.091 2.995 -36.597 1.00 86.50 99 GLU A O 1
ATOM 774 N N . ASN A 1 100 ? 22.879 2.920 -36.947 1.00 85.75 100 ASN A N 1
ATOM 775 C CA . ASN A 1 100 ? 22.892 3.398 -38.332 1.00 85.75 100 ASN A CA 1
ATOM 776 C C . ASN A 1 100 ? 22.768 4.934 -38.402 1.00 85.75 100 ASN A C 1
ATOM 778 O O . ASN A 1 100 ? 21.786 5.481 -38.914 1.00 85.75 100 ASN A O 1
ATOM 782 N N . THR A 1 101 ? 23.747 5.641 -37.831 1.00 83.31 101 THR A N 1
ATOM 783 C CA . THR A 1 101 ? 23.836 7.112 -37.843 1.00 83.31 101 THR A CA 1
ATOM 784 C C . THR A 1 101 ? 25.276 7.600 -38.015 1.00 83.31 101 THR A C 1
ATOM 786 O O . THR A 1 101 ? 26.242 6.852 -37.843 1.00 83.31 101 THR A O 1
ATOM 789 N N . ASP A 1 102 ? 25.435 8.906 -38.257 1.00 81.00 102 ASP A N 1
ATOM 790 C CA . ASP A 1 102 ? 26.743 9.568 -38.314 1.00 81.00 102 ASP A CA 1
ATOM 791 C C . ASP A 1 102 ? 27.526 9.507 -36.987 1.00 81.00 102 ASP A C 1
ATOM 793 O O . ASP A 1 102 ? 28.729 9.769 -36.985 1.00 81.00 102 ASP A O 1
ATOM 797 N N . PHE A 1 103 ? 26.899 9.151 -35.858 1.00 77.56 103 PHE A N 1
ATOM 798 C CA . PHE A 1 103 ? 27.592 8.990 -34.571 1.00 77.56 103 PHE A CA 1
ATOM 799 C C . PHE A 1 103 ? 28.430 7.699 -34.503 1.00 77.56 103 PHE A C 1
ATOM 801 O O . PHE A 1 103 ? 29.378 7.623 -33.717 1.00 77.56 103 PHE A O 1
ATOM 808 N N . PHE A 1 104 ? 28.117 6.710 -35.351 1.00 83.81 104 PHE A N 1
ATOM 809 C CA . PHE A 1 104 ? 28.769 5.393 -35.417 1.00 83.81 104 PHE A CA 1
ATOM 810 C C . PHE A 1 104 ? 29.319 5.077 -36.819 1.00 83.81 104 PHE A C 1
ATOM 812 O O . PHE A 1 104 ? 29.409 3.922 -37.247 1.00 83.81 104 PHE A O 1
ATOM 819 N N . ARG A 1 105 ? 29.734 6.118 -37.543 1.00 87.75 105 ARG A N 1
ATOM 820 C CA . ARG A 1 105 ? 30.488 6.020 -38.802 1.00 87.75 105 ARG A CA 1
ATOM 821 C C . ARG A 1 105 ? 31.870 5.376 -38.604 1.00 87.75 105 ARG A C 1
ATOM 823 O O . ARG A 1 105 ? 32.447 5.414 -37.514 1.00 87.75 105 ARG A O 1
ATOM 830 N N . ASP A 1 106 ? 32.393 4.768 -39.666 1.00 84.75 106 ASP A N 1
ATOM 831 C CA . ASP A 1 106 ? 33.554 3.863 -39.608 1.00 84.75 106 ASP A CA 1
ATOM 832 C C . ASP A 1 106 ? 34.835 4.494 -39.024 1.00 84.75 106 ASP A C 1
ATOM 834 O O . ASP A 1 106 ? 35.634 3.794 -38.405 1.00 84.75 106 ASP A O 1
ATOM 838 N N . ASP A 1 107 ? 35.050 5.804 -39.182 1.00 87.38 107 ASP A N 1
ATOM 839 C CA . ASP A 1 107 ? 36.249 6.515 -38.709 1.00 87.38 107 ASP A CA 1
ATOM 840 C C . ASP A 1 107 ? 36.317 6.655 -37.177 1.00 87.38 107 ASP A C 1
ATOM 842 O O . ASP A 1 107 ? 37.408 6.617 -36.579 1.00 87.38 107 ASP A O 1
ATOM 846 N N . VAL A 1 108 ? 35.159 6.776 -36.525 1.00 87.12 108 VAL A N 1
ATOM 847 C CA . VAL A 1 108 ? 35.060 6.994 -35.071 1.00 87.12 108 VAL A CA 1
ATOM 848 C C . VAL A 1 108 ? 34.575 5.776 -34.305 1.00 87.12 108 VAL A C 1
ATOM 850 O O . VAL A 1 108 ? 34.835 5.680 -33.105 1.00 87.12 108 VAL A O 1
ATOM 853 N N . MET A 1 109 ? 33.932 4.827 -34.983 1.00 91.38 109 MET A N 1
ATOM 854 C CA . MET A 1 109 ? 33.492 3.570 -34.395 1.00 91.38 109 MET A CA 1
ATOM 855 C C . MET A 1 109 ? 34.688 2.718 -33.941 1.00 91.38 109 MET A C 1
ATOM 857 O O . MET A 1 109 ? 35.703 2.594 -34.630 1.00 91.38 109 MET A O 1
ATOM 861 N N . ILE A 1 110 ? 34.559 2.093 -32.774 1.00 92.62 110 ILE A N 1
ATOM 862 C CA . ILE A 1 110 ? 35.465 1.047 -32.289 1.00 92.62 110 ILE A CA 1
ATOM 863 C C . ILE A 1 110 ? 34.660 -0.160 -31.839 1.00 92.62 110 ILE A C 1
ATOM 865 O O . ILE A 1 110 ? 33.489 -0.048 -31.484 1.00 92.62 110 ILE A O 1
ATOM 869 N N . ARG A 1 111 ? 35.316 -1.319 -31.841 1.00 93.62 111 ARG A N 1
ATOM 870 C CA . ARG A 1 111 ? 34.745 -2.572 -31.357 1.00 93.62 111 ARG A CA 1
ATOM 871 C C . ARG A 1 111 ? 35.510 -3.043 -30.141 1.00 93.62 111 ARG A C 1
ATOM 873 O O . ARG A 1 111 ? 36.736 -2.918 -30.093 1.00 93.62 111 ARG A O 1
ATOM 880 N N . ARG A 1 112 ? 34.796 -3.593 -29.168 1.00 94.69 112 ARG A N 1
ATOM 881 C CA . ARG A 1 112 ? 35.397 -4.215 -27.991 1.00 94.69 112 ARG A CA 1
ATOM 882 C C . ARG A 1 112 ? 34.737 -5.555 -27.734 1.00 94.69 112 ARG A C 1
ATOM 884 O O . ARG A 1 112 ? 33.519 -5.626 -27.663 1.00 94.69 112 ARG A O 1
ATOM 891 N N . VAL A 1 113 ? 35.543 -6.600 -27.581 1.00 97.56 113 VAL A N 1
ATOM 892 C CA . VAL A 1 113 ? 35.037 -7.913 -27.175 1.00 97.56 113 VAL A CA 1
ATOM 893 C C . VAL A 1 113 ? 34.639 -7.843 -25.704 1.00 97.56 113 VAL A C 1
ATOM 895 O O . VAL A 1 113 ? 35.429 -7.400 -24.865 1.00 97.56 113 VAL A O 1
ATOM 898 N N . VAL A 1 114 ? 33.404 -8.237 -25.414 1.00 97.25 114 VAL A N 1
ATOM 899 C CA . VAL A 1 114 ? 32.826 -8.278 -24.066 1.00 97.25 114 VAL A CA 1
ATOM 900 C C . VAL A 1 114 ? 32.160 -9.633 -23.831 1.00 97.25 114 VAL A C 1
ATOM 902 O O . VAL A 1 114 ? 31.704 -10.261 -24.795 1.00 97.25 114 VAL A O 1
ATOM 905 N N . PRO A 1 115 ? 32.075 -10.104 -22.575 1.00 98.19 115 PRO A N 1
ATOM 906 C CA . PRO A 1 115 ? 31.286 -11.287 -22.275 1.00 98.19 115 PRO A CA 1
ATOM 907 C C . PRO A 1 115 ? 29.804 -11.014 -22.561 1.00 98.19 115 PRO A C 1
ATOM 909 O O . PRO A 1 115 ? 29.297 -9.914 -22.318 1.00 98.19 115 PRO A O 1
ATOM 912 N N . LYS A 1 116 ? 29.100 -12.040 -23.035 1.00 98.19 116 LYS A N 1
ATOM 913 C CA . LYS A 1 116 ? 27.643 -12.076 -23.152 1.00 98.19 116 LYS A CA 1
ATOM 914 C C . LYS A 1 116 ? 27.069 -13.290 -22.433 1.00 98.19 116 LYS A C 1
ATOM 916 O O . LYS A 1 116 ? 27.712 -14.341 -22.363 1.00 98.19 116 LYS A O 1
ATOM 921 N N . ALA A 1 117 ? 25.862 -13.149 -21.905 1.00 98.38 117 ALA A N 1
ATOM 922 C CA . ALA A 1 117 ? 25.200 -14.210 -21.166 1.00 98.38 117 ALA A CA 1
ATOM 923 C C . ALA A 1 117 ? 23.683 -14.202 -21.356 1.00 98.38 117 ALA A C 1
ATOM 925 O O . ALA A 1 117 ? 23.055 -13.148 -21.480 1.00 98.38 117 ALA A O 1
ATOM 926 N N . ARG A 1 118 ? 23.094 -15.395 -21.286 1.00 98.62 118 ARG A N 1
ATOM 927 C CA . ARG A 1 118 ? 21.664 -15.578 -21.042 1.00 98.62 118 ARG A CA 1
ATOM 928 C C . ARG A 1 118 ? 21.353 -15.147 -19.622 1.00 98.62 118 ARG A C 1
ATOM 930 O O . ARG A 1 118 ? 22.014 -15.579 -18.679 1.00 98.62 118 ARG A O 1
ATOM 937 N N . LEU A 1 119 ? 20.312 -14.336 -19.460 1.00 98.31 119 LEU A N 1
ATOM 938 C CA . LEU A 1 119 ? 19.854 -13.921 -18.135 1.00 98.31 119 LEU A CA 1
ATOM 939 C C . LEU A 1 119 ? 19.425 -15.120 -17.288 1.00 98.31 119 LEU A C 1
ATOM 941 O O . LEU A 1 119 ? 19.744 -15.152 -16.104 1.00 98.31 119 LEU A O 1
ATOM 945 N N . ASP A 1 120 ? 18.767 -16.111 -17.899 1.00 98.00 120 ASP A N 1
ATOM 946 C CA . ASP A 1 120 ? 18.333 -17.337 -17.216 1.00 98.00 120 ASP A CA 1
ATOM 947 C C . ASP A 1 120 ? 19.508 -18.125 -16.607 1.00 98.00 120 ASP A C 1
ATOM 949 O O . ASP A 1 120 ? 19.324 -18.793 -15.589 1.00 98.00 120 ASP A O 1
ATOM 953 N N . ASP A 1 121 ? 20.709 -18.009 -17.185 1.00 98.12 121 ASP A N 1
ATOM 954 C CA . ASP A 1 121 ? 21.922 -18.655 -16.674 1.00 98.12 121 ASP A CA 1
ATOM 955 C C . ASP A 1 121 ? 22.651 -17.743 -15.668 1.00 98.12 121 ASP A C 1
ATOM 957 O O . ASP A 1 121 ? 23.037 -18.190 -14.588 1.00 98.12 121 ASP A O 1
ATOM 961 N N . LEU A 1 122 ? 22.802 -16.451 -15.991 1.00 97.88 122 LEU A N 1
ATOM 962 C CA . LEU A 1 122 ? 23.508 -15.464 -15.162 1.00 97.88 122 LEU A CA 1
ATOM 963 C C . LEU A 1 122 ? 22.833 -15.234 -13.803 1.00 97.88 122 LEU A C 1
ATOM 965 O O . LEU A 1 122 ? 23.505 -15.070 -12.787 1.00 97.88 122 LEU A O 1
ATOM 969 N N . LEU A 1 123 ? 21.501 -15.194 -13.791 1.00 97.38 123 LEU A N 1
ATOM 970 C CA . LEU A 1 123 ? 20.685 -14.831 -12.632 1.00 97.38 123 LEU A CA 1
ATOM 971 C C . LEU A 1 123 ? 19.787 -16.000 -12.202 1.00 97.38 123 LEU A C 1
ATOM 973 O O . LEU A 1 123 ? 18.693 -15.792 -11.675 1.00 97.38 123 LEU A O 1
ATOM 977 N N . ALA A 1 124 ? 20.236 -17.237 -12.428 1.00 94.69 124 ALA A N 1
ATOM 978 C CA . ALA A 1 124 ? 19.471 -18.443 -12.134 1.00 94.69 124 ALA A CA 1
ATOM 979 C C . ALA A 1 124 ? 18.887 -18.434 -10.705 1.00 94.69 124 ALA A C 1
ATOM 981 O O . ALA A 1 124 ? 19.574 -18.161 -9.719 1.00 94.69 124 ALA A O 1
ATOM 982 N N . GLY A 1 125 ? 17.587 -18.720 -10.591 1.00 89.88 125 GLY A N 1
ATOM 983 C CA . GLY A 1 125 ? 16.861 -18.736 -9.313 1.00 89.88 125 GLY A CA 1
ATOM 984 C C . GLY A 1 125 ? 16.509 -17.358 -8.738 1.00 89.88 125 GLY A C 1
ATOM 985 O O . GLY A 1 125 ? 15.848 -17.286 -7.701 1.00 89.88 125 GLY A O 1
ATOM 986 N N . ARG A 1 126 ? 16.901 -16.262 -9.395 1.00 94.25 126 ARG A N 1
ATOM 987 C CA . ARG A 1 126 ? 16.492 -14.906 -9.014 1.00 94.25 126 ARG A CA 1
ATOM 988 C C . ARG A 1 126 ? 15.093 -14.587 -9.537 1.00 94.25 126 ARG A C 1
ATOM 990 O O . ARG A 1 126 ? 14.583 -15.209 -10.468 1.00 94.25 126 ARG A O 1
ATOM 997 N N . ARG A 1 127 ? 14.482 -13.578 -8.920 1.00 93.00 127 ARG A N 1
ATOM 998 C CA . ARG A 1 127 ? 13.180 -13.024 -9.292 1.00 93.00 127 ARG A CA 1
ATOM 999 C C . ARG A 1 127 ? 13.267 -11.505 -9.267 1.00 93.00 127 ARG A C 1
ATOM 1001 O O . ARG A 1 127 ? 13.870 -10.951 -8.352 1.00 93.00 127 ARG A O 1
ATOM 1008 N N . PHE A 1 128 ? 12.629 -10.874 -10.246 1.00 96.31 128 PHE A N 1
ATOM 1009 C CA . PHE A 1 128 ? 12.543 -9.423 -10.374 1.00 96.31 128 PHE A CA 1
ATOM 1010 C C . PHE A 1 128 ? 11.085 -9.013 -10.550 1.00 96.31 128 PHE A C 1
ATOM 1012 O O . PHE A 1 128 ? 10.343 -9.695 -11.258 1.00 96.31 128 PHE A O 1
ATOM 1019 N N . ASP A 1 129 ? 10.666 -7.938 -9.885 1.00 95.19 129 ASP A N 1
ATOM 1020 C CA . ASP A 1 129 ? 9.302 -7.406 -9.972 1.00 95.19 129 ASP A CA 1
ATOM 1021 C C . ASP A 1 129 ? 9.191 -6.386 -11.111 1.00 95.19 129 ASP A C 1
ATOM 1023 O O . ASP A 1 129 ? 8.239 -6.420 -11.887 1.00 95.19 129 ASP A O 1
ATOM 1027 N N . PHE A 1 130 ? 10.194 -5.520 -11.263 1.00 97.19 130 PHE A N 1
ATOM 1028 C CA . PHE A 1 130 ? 10.288 -4.563 -12.364 1.00 97.19 130 PHE A CA 1
ATOM 1029 C C . PHE A 1 130 ? 11.534 -4.840 -13.205 1.00 97.19 130 PHE A C 1
ATOM 1031 O O . PHE A 1 130 ? 12.610 -5.082 -12.660 1.00 97.19 130 PHE A O 1
ATOM 1038 N N . VAL A 1 131 ? 11.413 -4.780 -14.528 1.00 98.31 131 VAL A N 1
ATOM 1039 C CA . VAL A 1 131 ? 12.561 -4.920 -15.431 1.00 98.31 131 VAL A CA 1
ATOM 1040 C C . VAL A 1 131 ? 12.602 -3.743 -16.394 1.00 98.31 131 VAL A C 1
ATOM 1042 O O . VAL A 1 131 ? 11.590 -3.419 -17.004 1.00 98.31 131 VAL A O 1
ATOM 1045 N N . LYS A 1 132 ? 13.773 -3.131 -16.566 1.00 97.75 132 LYS A N 1
ATOM 1046 C CA . LYS A 1 132 ? 14.070 -2.250 -17.699 1.00 97.75 132 LYS A CA 1
ATOM 1047 C C . LYS A 1 132 ? 14.968 -2.992 -18.686 1.00 97.75 132 LYS A C 1
ATOM 1049 O O . LYS A 1 132 ? 15.934 -3.628 -18.269 1.00 97.75 132 LYS A O 1
ATOM 1054 N N . ILE A 1 133 ? 14.668 -2.866 -19.975 1.00 97.75 133 ILE A N 1
ATOM 1055 C CA . ILE A 1 133 ? 15.517 -3.313 -21.080 1.00 97.75 133 ILE A CA 1
ATOM 1056 C C . ILE A 1 133 ? 15.703 -2.140 -22.040 1.00 97.75 133 ILE A C 1
ATOM 1058 O O . ILE A 1 133 ? 14.762 -1.716 -22.702 1.00 97.75 133 ILE A O 1
ATOM 1062 N N . ASP A 1 134 ? 16.920 -1.623 -22.101 1.00 95.25 134 ASP A N 1
ATOM 1063 C CA . ASP A 1 134 ? 17.325 -0.583 -23.046 1.00 95.25 134 ASP A CA 1
ATOM 1064 C C . ASP A 1 134 ? 18.723 -0.951 -23.527 1.00 95.25 134 ASP A C 1
ATOM 1066 O O . ASP A 1 134 ? 19.720 -0.691 -22.862 1.00 95.25 134 ASP A O 1
ATOM 1070 N N . THR A 1 135 ? 18.779 -1.697 -24.621 1.00 94.12 135 THR A N 1
ATOM 1071 C CA . THR A 1 135 ? 20.012 -2.313 -25.124 1.00 94.12 135 THR A CA 1
ATOM 1072 C C . THR A 1 135 ? 20.307 -1.915 -26.558 1.00 94.12 135 THR A C 1
ATOM 1074 O O . THR A 1 135 ? 21.150 -2.537 -27.205 1.00 94.12 135 THR A O 1
ATOM 1077 N N . GLN A 1 136 ? 19.617 -0.881 -27.048 1.00 89.50 136 GLN A N 1
ATOM 1078 C CA . GLN A 1 136 ? 19.837 -0.277 -28.355 1.00 89.50 136 GLN A CA 1
ATOM 1079 C C . GLN A 1 136 ? 19.836 -1.334 -29.476 1.00 89.50 136 GLN A C 1
ATOM 1081 O O . GLN A 1 136 ? 20.818 -1.497 -30.204 1.00 89.50 136 GLN A O 1
ATOM 1086 N N . GLY A 1 137 ? 18.755 -2.117 -29.576 1.00 89.12 137 GLY A N 1
ATOM 1087 C CA . GLY A 1 137 ? 18.516 -3.089 -30.651 1.00 89.12 137 GLY A CA 1
ATOM 1088 C C . GLY A 1 137 ? 18.608 -4.563 -30.240 1.00 89.12 137 GLY A C 1
ATOM 1089 O O . GLY A 1 137 ? 18.164 -5.429 -30.996 1.00 89.12 137 GLY A O 1
ATOM 1090 N N . ALA A 1 138 ? 19.148 -4.873 -29.056 1.00 95.25 138 ALA A N 1
ATOM 1091 C CA . ALA A 1 138 ? 19.266 -6.248 -28.559 1.00 95.25 138 ALA A CA 1
ATOM 1092 C C . ALA A 1 138 ? 18.063 -6.721 -27.717 1.00 95.25 138 ALA A C 1
ATOM 1094 O O . ALA A 1 138 ? 18.103 -7.815 -27.151 1.00 95.25 138 ALA A O 1
ATOM 1095 N N . GLU A 1 139 ? 16.965 -5.960 -27.658 1.00 96.38 139 GLU A N 1
ATOM 1096 C CA . GLU A 1 139 ? 15.834 -6.209 -26.752 1.00 96.38 139 GLU A CA 1
ATOM 1097 C C . GLU A 1 139 ? 15.262 -7.625 -26.918 1.00 96.38 139 GLU A C 1
ATOM 1099 O O . GLU A 1 139 ? 14.982 -8.314 -25.936 1.00 96.38 139 GLU A O 1
ATOM 1104 N N . LEU A 1 140 ? 15.129 -8.103 -28.161 1.00 97.12 140 LEU A N 1
ATOM 1105 C CA . LEU A 1 140 ? 14.626 -9.452 -28.435 1.00 97.12 140 LEU A CA 1
ATOM 1106 C C . LEU A 1 140 ? 15.598 -10.553 -27.987 1.00 97.12 140 LEU A C 1
ATOM 1108 O O . LEU A 1 140 ? 15.152 -11.606 -27.527 1.00 97.12 140 LEU A O 1
ATOM 1112 N N . ASP A 1 141 ? 16.909 -10.329 -28.100 1.00 97.69 141 ASP A N 1
ATOM 1113 C CA . ASP A 1 141 ? 17.916 -11.287 -27.634 1.00 97.69 141 ASP A CA 1
ATOM 1114 C C . ASP A 1 141 ? 17.881 -11.414 -26.115 1.00 97.69 141 ASP A C 1
ATOM 1116 O O . ASP A 1 141 ? 17.921 -12.524 -25.583 1.00 97.69 141 ASP A O 1
ATOM 1120 N N . VAL A 1 142 ? 17.732 -10.284 -25.423 1.00 98.25 142 VAL A N 1
ATOM 1121 C CA . VAL A 1 142 ? 17.548 -10.238 -23.971 1.00 98.25 142 VAL A CA 1
ATOM 1122 C C . VAL A 1 142 ? 16.288 -11.001 -23.559 1.00 98.25 142 VAL A C 1
ATOM 1124 O O . VAL A 1 142 ? 16.344 -11.833 -22.650 1.00 98.25 142 VAL A O 1
ATOM 1127 N N . LEU A 1 143 ? 15.160 -10.775 -24.247 1.00 98.31 143 LEU A N 1
ATOM 1128 C CA . LEU A 1 143 ? 13.901 -11.475 -23.972 1.00 98.31 143 LEU A CA 1
ATOM 1129 C C . LEU A 1 143 ? 14.025 -12.996 -24.151 1.00 98.31 143 LEU A C 1
ATOM 1131 O O . LEU A 1 143 ? 13.529 -13.745 -23.311 1.00 98.31 143 LEU A O 1
ATOM 1135 N N . ARG A 1 144 ? 14.708 -13.457 -25.208 1.00 98.12 144 ARG A N 1
ATOM 1136 C CA . ARG A 1 144 ? 14.963 -14.889 -25.473 1.00 98.12 144 ARG A CA 1
ATOM 1137 C C . ARG A 1 144 ? 15.950 -15.508 -24.482 1.00 98.12 144 ARG A C 1
ATOM 1139 O O . ARG A 1 144 ? 15.816 -16.668 -24.104 1.00 98.12 144 ARG A O 1
ATOM 1146 N N . GLY A 1 145 ? 16.945 -14.742 -24.044 1.00 97.81 145 GLY A N 1
ATOM 1147 C CA . GLY A 1 145 ? 17.928 -15.173 -23.052 1.00 97.81 145 GLY A CA 1
ATOM 1148 C C . GLY A 1 145 ? 17.404 -15.235 -21.620 1.00 97.81 145 GLY A C 1
ATOM 1149 O O . GLY A 1 145 ? 18.035 -15.866 -20.773 1.00 97.81 145 GLY A O 1
ATOM 1150 N N . GLY A 1 146 ? 16.283 -14.570 -21.340 1.00 97.38 146 GLY A N 1
ATOM 1151 C CA . GLY A 1 146 ? 15.698 -14.433 -20.007 1.00 97.38 146 GLY A CA 1
ATOM 1152 C C . GLY A 1 146 ? 14.252 -14.899 -19.901 1.00 97.38 146 GLY A C 1
ATOM 1153 O O . GLY A 1 146 ? 13.526 -14.389 -19.050 1.00 97.38 146 GLY A O 1
ATOM 1154 N N . GLU A 1 147 ? 13.785 -15.802 -20.766 1.00 94.75 147 GLU A N 1
ATOM 1155 C CA . GLU A 1 147 ? 12.370 -16.192 -20.812 1.00 94.75 147 GLU A CA 1
ATOM 1156 C C . GLU A 1 147 ? 11.820 -16.649 -19.457 1.00 94.75 147 GLU A C 1
ATOM 1158 O O . GLU A 1 147 ? 10.660 -16.371 -19.140 1.00 94.75 147 GLU A O 1
ATOM 1163 N N . THR A 1 148 ? 12.629 -17.333 -18.647 1.00 93.94 148 THR A N 1
ATOM 1164 C CA . THR A 1 148 ? 12.205 -17.844 -17.341 1.00 93.94 148 THR A CA 1
ATOM 1165 C C . THR A 1 148 ? 12.161 -16.733 -16.300 1.00 93.94 148 THR A C 1
ATOM 1167 O O . THR A 1 148 ? 11.173 -16.604 -15.570 1.00 93.94 148 THR A O 1
ATOM 1170 N N . ILE A 1 149 ? 13.215 -15.922 -16.218 1.00 94.94 149 ILE A N 1
ATOM 1171 C CA . ILE A 1 149 ? 13.346 -14.870 -15.203 1.00 94.94 149 ILE A CA 1
ATOM 1172 C C . ILE A 1 149 ? 12.431 -13.682 -15.509 1.00 94.94 149 ILE A C 1
ATOM 1174 O O . ILE A 1 149 ? 11.707 -13.208 -14.632 1.00 94.94 149 ILE A O 1
ATOM 1178 N N . LEU A 1 150 ? 12.395 -13.224 -16.759 1.00 96.62 150 LEU A N 1
ATOM 1179 C CA . LEU A 1 150 ? 11.612 -12.059 -17.178 1.00 96.62 150 LEU A CA 1
ATOM 1180 C C . LEU A 1 150 ? 10.107 -12.339 -17.143 1.00 96.62 150 LEU A C 1
ATOM 1182 O O . LEU A 1 150 ? 9.318 -11.469 -16.771 1.00 96.62 150 LEU A O 1
ATOM 1186 N N . ARG A 1 151 ? 9.689 -13.592 -17.385 1.00 93.50 151 ARG A N 1
ATOM 1187 C CA . ARG A 1 151 ? 8.308 -14.052 -17.147 1.00 93.50 151 ARG A CA 1
ATOM 1188 C C . ARG A 1 151 ? 7.932 -14.037 -15.670 1.00 93.50 151 ARG A C 1
ATOM 1190 O O . ARG A 1 151 ? 6.816 -14.438 -15.348 1.00 93.50 151 ARG A O 1
ATOM 1197 N N . GLN A 1 152 ? 8.752 -13.523 -14.754 1.00 90.44 152 GLN A N 1
ATOM 1198 C CA . GLN A 1 152 ? 8.378 -13.268 -13.358 1.00 90.44 152 GLN A CA 1
ATOM 1199 C C . GLN A 1 152 ? 8.144 -11.786 -13.026 1.00 90.44 152 GLN A C 1
ATOM 1201 O O . GLN A 1 152 ? 7.554 -11.531 -11.980 1.00 90.44 152 GLN A O 1
ATOM 1206 N N . ALA A 1 153 ? 8.446 -10.849 -13.927 1.00 95.56 153 ALA A N 1
ATOM 1207 C CA . ALA A 1 153 ? 8.212 -9.418 -13.720 1.00 95.56 153 ALA A CA 1
ATOM 1208 C C . ALA A 1 153 ? 6.724 -9.029 -13.733 1.00 95.56 153 ALA A C 1
ATOM 1210 O O . ALA A 1 153 ? 5.932 -9.572 -14.503 1.00 95.56 153 ALA A O 1
ATOM 1211 N N . ASP A 1 154 ? 6.314 -8.085 -12.900 1.00 94.94 154 ASP A N 1
ATOM 1212 C CA . ASP A 1 154 ? 4.991 -7.464 -12.984 1.00 94.94 154 ASP A CA 1
ATOM 1213 C C . ASP A 1 154 ? 4.946 -6.448 -14.129 1.00 94.94 154 ASP A C 1
ATOM 1215 O O . ASP A 1 154 ? 3.956 -6.397 -14.865 1.00 94.94 154 ASP A O 1
ATOM 1219 N N . TYR A 1 155 ? 6.050 -5.721 -14.323 1.00 96.31 155 TYR A N 1
ATOM 1220 C CA . TYR A 1 155 ? 6.234 -4.776 -15.417 1.00 96.31 155 TYR A CA 1
ATOM 1221 C C . TYR A 1 155 ? 7.584 -4.951 -16.106 1.00 96.31 155 TYR A C 1
ATOM 1223 O O . TYR A 1 155 ? 8.598 -5.197 -15.449 1.00 96.31 155 TYR A O 1
ATOM 1231 N N . ILE A 1 156 ? 7.588 -4.775 -17.426 1.00 97.69 156 ILE A N 1
ATOM 1232 C CA . ILE A 1 156 ? 8.809 -4.659 -18.224 1.00 97.69 156 ILE A CA 1
ATOM 1233 C C . ILE A 1 156 ? 8.719 -3.367 -19.030 1.00 97.69 156 ILE A C 1
ATOM 1235 O O . ILE A 1 156 ? 7.771 -3.175 -19.788 1.00 97.69 156 ILE A O 1
ATOM 1239 N N . LEU A 1 157 ? 9.692 -2.487 -18.849 1.00 97.31 157 LEU A N 1
ATOM 1240 C CA . LEU A 1 157 ? 9.877 -1.282 -19.640 1.00 97.31 157 LEU A CA 1
ATOM 1241 C C . LEU A 1 157 ? 10.908 -1.560 -20.735 1.00 97.31 157 LEU A C 1
ATOM 1243 O O . LEU A 1 157 ? 12.020 -1.982 -20.414 1.00 97.31 157 LEU A O 1
ATOM 1247 N N . LEU A 1 158 ? 10.550 -1.326 -21.996 1.00 95.38 158 LEU A N 1
ATOM 1248 C CA . LEU A 1 158 ? 11.452 -1.503 -23.135 1.00 95.38 158 LEU A CA 1
ATOM 1249 C C . LEU A 1 158 ? 11.512 -0.251 -24.003 1.00 95.38 158 LEU A C 1
ATOM 1251 O O . LEU A 1 158 ? 10.462 0.285 -24.350 1.00 95.38 158 LEU A O 1
ATOM 1255 N N . GLU A 1 159 ? 12.710 0.136 -24.438 1.00 92.44 159 GLU A N 1
ATOM 1256 C CA . GLU A 1 159 ? 12.881 1.076 -25.552 1.00 92.44 159 GLU A CA 1
ATOM 1257 C C . GLU A 1 159 ? 12.817 0.294 -26.876 1.00 92.44 159 GLU A C 1
ATOM 1259 O O . GLU A 1 159 ? 13.673 -0.539 -27.167 1.00 92.44 159 GLU A O 1
ATOM 1264 N N . ILE A 1 160 ? 11.776 0.518 -27.680 1.00 92.00 160 ILE A N 1
ATOM 1265 C CA . ILE A 1 160 ? 11.549 -0.212 -28.935 1.00 92.00 160 ILE A CA 1
ATOM 1266 C C . ILE A 1 160 ? 11.688 0.737 -30.125 1.00 92.00 160 ILE A C 1
ATOM 1268 O O . ILE A 1 160 ? 10.939 1.708 -30.263 1.00 92.00 160 ILE A O 1
ATOM 1272 N N . SER A 1 161 ? 12.607 0.413 -31.035 1.00 90.06 161 SER A N 1
ATOM 1273 C CA . SER A 1 161 ? 12.792 1.118 -32.307 1.00 90.06 161 SER A CA 1
ATOM 1274 C C . SER A 1 161 ? 11.657 0.823 -33.290 1.00 90.06 161 SER A C 1
ATOM 1276 O O . SER A 1 161 ? 11.382 -0.330 -33.614 1.00 90.06 161 SER A O 1
ATOM 1278 N N . VAL A 1 162 ? 11.021 1.871 -33.826 1.00 87.81 162 VAL A N 1
ATOM 1279 C CA . VAL A 1 162 ? 9.963 1.767 -34.862 1.00 87.81 162 VAL A CA 1
ATOM 1280 C C . VAL A 1 162 ? 10.504 1.936 -36.289 1.00 87.81 162 VAL A C 1
ATOM 1282 O O . VAL A 1 162 ? 9.755 2.007 -37.270 1.00 87.81 162 VAL A O 1
ATOM 1285 N N . VAL A 1 163 ? 11.825 2.025 -36.411 1.00 85.00 163 VAL A N 1
ATOM 1286 C CA . VAL A 1 163 ? 12.593 2.051 -37.657 1.00 85.00 163 VAL A CA 1
ATOM 1287 C C . VAL A 1 163 ? 13.795 1.122 -37.507 1.00 85.00 163 VAL A C 1
ATOM 1289 O O . VAL A 1 163 ? 14.179 0.781 -36.391 1.00 85.00 163 VAL A O 1
ATOM 1292 N N . ASN A 1 164 ? 14.424 0.747 -38.620 1.00 83.44 164 ASN A N 1
ATOM 1293 C CA . ASN A 1 164 ? 15.683 0.003 -38.594 1.00 83.44 164 ASN A CA 1
ATOM 1294 C C . ASN A 1 164 ? 16.845 0.930 -38.181 1.00 83.44 164 ASN A C 1
ATOM 1296 O O . ASN A 1 164 ? 17.575 1.436 -39.034 1.00 83.44 164 ASN A O 1
ATOM 1300 N N . PHE A 1 165 ? 16.927 1.229 -36.884 1.00 84.62 165 PHE A N 1
ATOM 1301 C CA . PHE A 1 165 ? 17.918 2.136 -36.304 1.00 84.62 165 PHE A CA 1
ATOM 1302 C C . PHE A 1 165 ? 19.260 1.455 -36.044 1.00 84.62 165 PHE A C 1
ATOM 1304 O O . PHE A 1 165 ? 20.299 2.074 -36.246 1.00 84.62 165 PHE A O 1
ATOM 1311 N N . ASN A 1 166 ? 19.243 0.180 -35.658 1.00 88.00 166 ASN A N 1
ATOM 1312 C CA . ASN A 1 166 ? 20.440 -0.622 -35.443 1.00 88.00 166 ASN A CA 1
ATOM 1313 C C . ASN A 1 166 ? 20.503 -1.725 -36.503 1.00 88.00 166 ASN A C 1
ATOM 1315 O O . ASN A 1 166 ? 19.548 -2.481 -36.683 1.00 88.00 166 ASN A O 1
ATOM 1319 N N . GLU A 1 167 ? 21.616 -1.814 -37.227 1.00 85.50 167 GLU A N 1
ATOM 1320 C CA . GLU A 1 167 ? 21.766 -2.725 -38.360 1.00 85.50 167 GLU A CA 1
ATOM 1321 C C . GLU A 1 167 ? 21.595 -4.187 -37.937 1.00 85.50 167 GLU A C 1
ATOM 1323 O O . GLU A 1 167 ? 22.343 -4.701 -37.110 1.00 85.50 167 GLU A O 1
ATOM 1328 N N . GLY A 1 168 ? 20.617 -4.872 -38.537 1.00 85.88 168 GLY A N 1
ATOM 1329 C CA . GLY A 1 168 ? 20.336 -6.281 -38.252 1.00 85.88 168 GLY A CA 1
ATOM 1330 C C . GLY A 1 168 ? 19.519 -6.520 -36.982 1.00 85.88 168 GLY A C 1
ATOM 1331 O O . GLY A 1 168 ? 19.219 -7.677 -36.688 1.00 85.88 168 GLY A O 1
ATOM 1332 N N . ALA A 1 169 ? 19.122 -5.462 -36.265 1.00 89.25 169 ALA A N 1
ATOM 1333 C CA . ALA A 1 169 ? 18.260 -5.593 -35.101 1.00 89.25 169 ALA A CA 1
ATOM 1334 C C . ALA A 1 169 ? 16.861 -6.106 -35.498 1.00 89.25 169 ALA A C 1
ATOM 1336 O O . ALA A 1 169 ? 16.339 -5.751 -36.565 1.00 89.25 169 ALA A O 1
ATOM 1337 N N . PRO A 1 170 ? 16.227 -6.941 -34.658 1.00 88.94 170 PRO A N 1
ATOM 1338 C CA . PRO A 1 170 ? 14.880 -7.426 -34.919 1.00 88.94 170 PRO A CA 1
ATOM 1339 C C . PRO A 1 170 ? 13.853 -6.287 -34.984 1.00 88.94 170 PRO A C 1
ATOM 1341 O O . PRO A 1 170 ? 13.956 -5.310 -34.242 1.00 88.94 170 PRO A O 1
ATOM 1344 N N . PRO A 1 171 ? 12.826 -6.404 -35.840 1.00 91.06 171 PRO A N 1
ATOM 1345 C CA . PRO A 1 171 ? 11.803 -5.379 -35.951 1.00 91.06 171 PRO A CA 1
ATOM 1346 C C . PRO A 1 171 ? 10.856 -5.426 -34.739 1.00 91.06 171 PRO A C 1
ATOM 1348 O O . PRO A 1 171 ? 10.692 -6.473 -34.099 1.00 91.06 17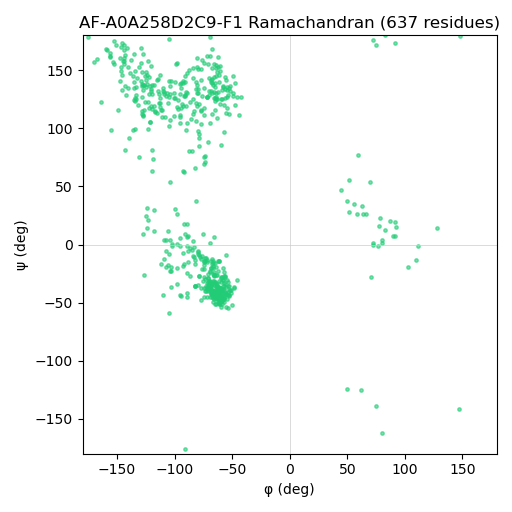1 PRO A O 1
ATOM 1351 N N . ALA A 1 172 ? 10.208 -4.297 -34.441 1.00 92.94 172 ALA A N 1
ATOM 1352 C CA . ALA A 1 172 ? 9.361 -4.118 -33.261 1.00 92.94 172 ALA A CA 1
ATOM 1353 C C . ALA A 1 172 ? 8.312 -5.231 -33.094 1.00 92.94 172 ALA A C 1
ATOM 1355 O O . ALA A 1 172 ? 8.084 -5.710 -31.985 1.00 92.94 172 ALA A O 1
ATOM 1356 N N . GLU A 1 173 ? 7.705 -5.697 -34.187 1.00 94.62 173 GLU A N 1
ATOM 1357 C CA .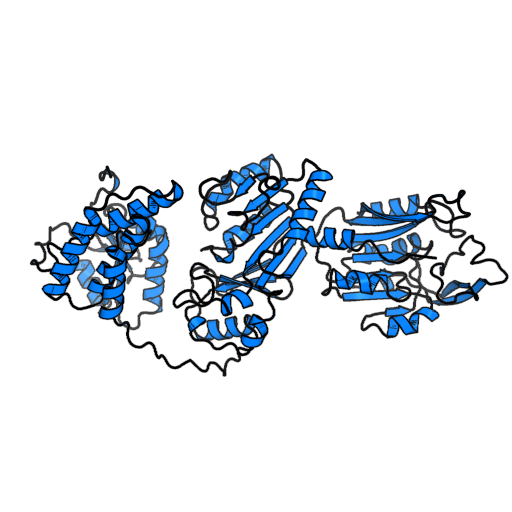 GLU A 1 173 ? 6.656 -6.721 -34.184 1.00 94.62 173 GLU A CA 1
ATOM 1358 C C . GLU A 1 173 ? 7.115 -8.025 -33.520 1.00 94.62 173 GLU A C 1
ATOM 1360 O O . GLU A 1 173 ? 6.329 -8.669 -32.824 1.00 94.62 173 GLU A O 1
ATOM 1365 N N . GLN A 1 174 ? 8.390 -8.402 -33.678 1.00 96.00 174 GLN A N 1
ATOM 1366 C CA . GLN A 1 174 ? 8.934 -9.600 -33.033 1.00 96.00 174 GLN A CA 1
ATOM 1367 C C . GLN A 1 174 ? 9.101 -9.415 -31.521 1.00 96.00 174 GLN A C 1
ATOM 1369 O O . GLN A 1 174 ? 8.892 -10.365 -30.767 1.00 96.00 174 GLN A O 1
ATOM 1374 N N . VAL A 1 175 ? 9.422 -8.199 -31.068 1.00 96.19 175 VAL A N 1
ATOM 1375 C CA . VAL A 1 175 ? 9.492 -7.859 -29.637 1.00 96.19 175 VAL A CA 1
ATOM 1376 C C . VAL A 1 175 ? 8.099 -7.947 -29.007 1.00 96.19 175 VAL A C 1
ATOM 1378 O O . VAL A 1 175 ? 7.928 -8.604 -27.978 1.00 96.19 175 VAL A O 1
ATOM 1381 N N . PHE A 1 176 ? 7.081 -7.367 -29.655 1.00 96.31 176 PHE A N 1
ATOM 1382 C CA . PHE A 1 176 ? 5.688 -7.463 -29.201 1.00 96.31 176 PHE A CA 1
ATOM 1383 C C . PHE A 1 176 ? 5.193 -8.913 -29.153 1.00 96.31 176 PHE A C 1
ATOM 1385 O O . PHE A 1 176 ? 4.553 -9.310 -28.177 1.00 96.31 176 PHE A O 1
ATOM 1392 N N . GLU A 1 177 ? 5.499 -9.714 -30.175 1.00 97.25 177 GLU A N 1
ATOM 1393 C CA . GLU A 1 177 ? 5.098 -11.121 -30.228 1.00 97.25 177 GLU A CA 1
ATOM 1394 C C . GLU A 1 177 ? 5.770 -11.953 -29.125 1.00 97.25 177 GLU A C 1
ATOM 1396 O O . GLU A 1 177 ? 5.100 -12.749 -28.460 1.00 97.25 177 GLU A O 1
ATOM 1401 N N . GLN A 1 178 ? 7.057 -11.716 -28.855 1.00 97.69 178 GLN A N 1
ATOM 1402 C CA . GLN A 1 178 ? 7.766 -12.367 -27.752 1.00 97.69 178 GLN A CA 1
ATOM 1403 C C . GLN A 1 178 ? 7.167 -11.982 -26.390 1.00 97.69 178 GLN A C 1
ATOM 1405 O O . GLN A 1 178 ? 6.871 -12.849 -25.571 1.00 97.69 178 GLN A O 1
ATOM 1410 N N . LEU A 1 179 ? 6.900 -10.698 -26.139 1.00 97.25 179 LEU A N 1
ATOM 1411 C CA . LEU A 1 179 ? 6.264 -10.260 -24.889 1.00 97.25 179 LEU A CA 1
ATOM 1412 C C . LEU A 1 179 ? 4.858 -10.850 -24.719 1.00 97.25 179 LEU A C 1
ATOM 1414 O O . LEU A 1 179 ? 4.480 -11.274 -23.621 1.00 97.25 179 LEU A O 1
ATOM 1418 N N . ARG A 1 180 ? 4.096 -10.949 -25.813 1.00 96.50 180 ARG A N 1
ATOM 1419 C CA . ARG A 1 180 ? 2.777 -11.590 -25.824 1.00 96.50 180 ARG A CA 1
ATOM 1420 C C . ARG A 1 180 ? 2.874 -13.071 -25.451 1.00 96.50 180 ARG A C 1
ATOM 1422 O O . ARG A 1 180 ? 2.082 -13.525 -24.622 1.00 96.50 180 ARG A O 1
ATOM 1429 N N . SER A 1 181 ? 3.842 -13.810 -26.001 1.00 95.75 181 SER A N 1
ATOM 1430 C CA . SER A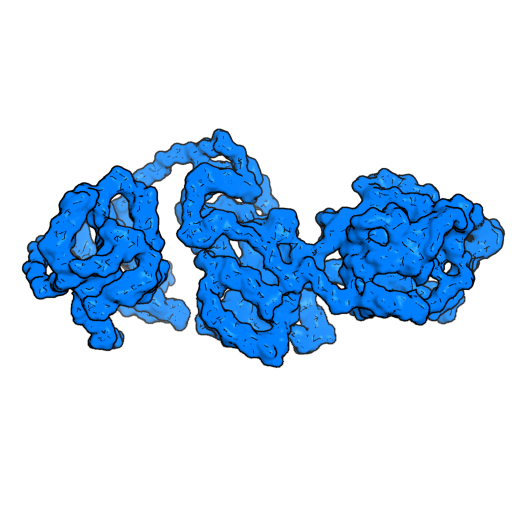 1 181 ? 4.090 -15.225 -25.661 1.00 95.75 181 SER A CA 1
ATOM 1431 C C . SER A 1 181 ? 4.564 -15.402 -24.206 1.00 95.75 181 SER A C 1
ATOM 1433 O O . SER A 1 181 ? 4.299 -16.419 -23.551 1.00 95.75 181 SER A O 1
ATOM 1435 N N . MET A 1 182 ? 5.197 -14.366 -23.651 1.00 95.38 182 MET A N 1
ATOM 1436 C CA . MET A 1 182 ? 5.595 -14.278 -22.247 1.00 95.38 182 MET A CA 1
ATOM 1437 C C . MET A 1 182 ? 4.446 -13.886 -21.297 1.00 95.38 182 MET A C 1
ATOM 1439 O O . MET A 1 182 ? 4.610 -13.956 -20.080 1.00 95.38 182 MET A O 1
ATOM 1443 N N . GLY A 1 183 ? 3.259 -13.555 -21.818 1.00 95.12 183 GLY A N 1
ATOM 1444 C CA . GLY A 1 183 ? 2.074 -13.218 -21.020 1.00 95.12 183 GLY A CA 1
ATOM 1445 C C . GLY A 1 183 ? 1.970 -11.742 -20.625 1.00 95.12 183 GLY A C 1
ATOM 1446 O O . GLY A 1 183 ? 1.247 -11.412 -19.679 1.00 95.12 183 GLY A O 1
ATOM 1447 N N . PHE A 1 184 ? 2.665 -10.862 -21.345 1.00 96.75 184 PHE A N 1
ATOM 1448 C CA . PHE A 1 184 ? 2.604 -9.415 -21.167 1.00 96.75 184 PHE A CA 1
ATOM 1449 C C . PHE A 1 184 ? 1.662 -8.758 -22.182 1.00 96.75 184 PHE A C 1
ATOM 1451 O O . PHE A 1 184 ? 1.366 -9.306 -23.248 1.00 96.75 184 PHE A O 1
ATOM 1458 N N . VAL A 1 185 ? 1.158 -7.580 -21.825 1.00 95.94 185 VAL A N 1
ATOM 1459 C CA . VAL A 1 185 ? 0.377 -6.693 -22.695 1.00 95.94 185 VAL A CA 1
ATOM 1460 C C . VAL A 1 185 ? 0.881 -5.258 -22.543 1.00 95.94 185 VAL A C 1
ATOM 1462 O O . VAL A 1 185 ? 1.342 -4.909 -21.452 1.00 95.94 185 VAL A O 1
ATOM 1465 N N . PRO A 1 186 ? 0.800 -4.418 -23.591 1.00 94.94 186 PRO A N 1
ATOM 1466 C CA . PRO A 1 186 ? 1.097 -2.997 -23.460 1.00 94.94 186 PRO A CA 1
ATOM 1467 C C . PRO A 1 186 ? 0.221 -2.365 -22.374 1.00 94.94 186 PRO A C 1
ATOM 1469 O O . PRO A 1 186 ? -0.982 -2.631 -22.307 1.00 94.94 186 PRO A O 1
ATOM 1472 N N . ALA A 1 187 ? 0.836 -1.571 -21.505 1.00 91.31 187 ALA A N 1
ATOM 1473 C CA . ALA A 1 187 ? 0.165 -0.827 -20.447 1.00 91.31 187 ALA A CA 1
ATOM 1474 C C . ALA A 1 187 ? 0.183 0.676 -20.733 1.00 91.31 187 ALA A C 1
ATOM 1476 O O . ALA A 1 187 ? -0.848 1.317 -20.562 1.00 91.31 187 ALA A O 1
ATOM 1477 N N . ASP A 1 188 ? 1.327 1.206 -21.173 1.00 91.00 188 ASP A N 1
ATOM 1478 C CA . ASP A 1 188 ? 1.507 2.627 -21.475 1.00 91.00 188 ASP A CA 1
ATOM 1479 C C . ASP A 1 188 ? 2.708 2.862 -22.415 1.00 91.00 188 ASP A C 1
ATOM 1481 O O . ASP A 1 188 ? 3.525 1.961 -22.635 1.00 91.00 188 ASP A O 1
ATOM 1485 N N . VAL A 1 189 ? 2.821 4.082 -22.942 1.00 91.00 189 VAL A N 1
ATOM 1486 C CA . VAL A 1 189 ? 3.999 4.607 -23.647 1.00 91.00 189 VAL A CA 1
ATOM 1487 C C . VAL A 1 189 ? 4.559 5.768 -22.830 1.00 91.00 189 VAL A C 1
ATOM 1489 O O . VAL A 1 189 ? 3.914 6.806 -22.705 1.00 91.00 189 VAL A O 1
ATOM 1492 N N . THR A 1 190 ? 5.753 5.601 -22.263 1.00 88.50 190 THR A N 1
ATOM 1493 C CA . THR A 1 190 ? 6.313 6.553 -21.294 1.00 88.50 190 THR A CA 1
ATOM 1494 C C . THR A 1 190 ? 7.134 7.668 -21.930 1.00 88.50 190 THR A C 1
ATOM 1496 O O . THR A 1 190 ? 7.253 8.732 -21.324 1.00 88.50 190 THR A O 1
ATOM 1499 N N . ASP A 1 191 ? 7.688 7.451 -23.127 1.00 88.88 191 ASP A N 1
ATOM 1500 C CA . ASP A 1 191 ? 8.437 8.473 -23.865 1.00 88.88 191 ASP A CA 1
ATOM 1501 C C . ASP A 1 191 ? 8.396 8.249 -25.390 1.00 88.88 191 ASP A C 1
ATOM 1503 O O . ASP A 1 191 ? 8.188 7.133 -25.879 1.00 88.88 191 ASP A O 1
ATOM 1507 N N . PHE A 1 192 ? 8.591 9.336 -26.141 1.00 89.69 192 PHE A N 1
ATOM 1508 C CA . PHE A 1 192 ? 8.608 9.378 -27.602 1.00 89.69 192 PHE A CA 1
ATOM 1509 C C . PHE A 1 192 ? 9.928 9.965 -28.103 1.00 89.69 192 PHE A C 1
ATOM 1511 O O . PHE A 1 192 ? 10.090 11.185 -28.219 1.00 89.69 192 PHE A O 1
ATOM 1518 N N . HIS A 1 193 ? 10.852 9.102 -28.515 1.00 87.25 193 HIS A N 1
ATOM 1519 C CA . HIS A 1 193 ? 12.165 9.529 -28.984 1.00 87.25 193 HIS A CA 1
ATOM 1520 C C . HIS A 1 193 ? 12.119 9.914 -30.458 1.00 87.25 193 HIS A C 1
ATOM 1522 O O . HIS A 1 193 ? 11.727 9.134 -31.329 1.00 87.25 193 HIS A O 1
ATOM 1528 N N . ARG A 1 194 ? 12.556 11.138 -30.762 1.00 87.12 194 ARG A N 1
ATOM 1529 C CA . ARG A 1 194 ? 12.673 11.668 -32.129 1.00 87.12 194 ARG A CA 1
ATOM 1530 C C . ARG A 1 194 ? 14.106 12.091 -32.399 1.00 87.12 194 ARG A C 1
ATOM 1532 O O . ARG A 1 194 ? 14.777 12.618 -31.510 1.00 87.12 194 ARG A O 1
ATOM 1539 N N . LEU A 1 195 ? 14.571 11.894 -33.629 1.00 80.88 195 LEU A N 1
ATOM 1540 C CA . LEU A 1 195 ? 15.926 12.264 -34.031 1.00 80.88 195 LEU A CA 1
ATOM 1541 C C . LEU A 1 195 ? 15.913 12.998 -35.371 1.00 80.88 195 LEU A C 1
ATOM 1543 O O . LEU A 1 195 ? 15.390 12.507 -36.370 1.00 80.88 195 LEU A O 1
ATOM 1547 N N . ARG A 1 196 ? 16.509 14.195 -35.395 1.00 72.00 196 ARG A N 1
ATOM 1548 C CA . ARG A 1 196 ? 16.670 14.987 -36.620 1.00 72.00 196 ARG A CA 1
ATOM 1549 C C . ARG A 1 196 ? 17.587 14.229 -37.587 1.00 72.00 196 ARG A C 1
ATOM 1551 O O . ARG A 1 196 ? 18.691 13.871 -37.202 1.00 72.00 196 ARG A O 1
ATOM 1558 N N . GLY A 1 197 ? 17.124 13.999 -38.816 1.00 68.44 197 GLY A N 1
ATOM 1559 C CA . GLY A 1 197 ? 17.828 13.194 -39.829 1.00 68.44 197 GLY A CA 1
ATOM 1560 C C . GLY A 1 197 ? 17.261 11.782 -40.015 1.00 68.44 197 GLY A C 1
ATOM 1561 O O . GLY A 1 197 ? 17.418 11.202 -41.082 1.00 68.44 197 GLY A O 1
ATOM 1562 N N . VAL A 1 198 ? 16.502 11.264 -39.044 1.00 67.50 198 VAL A N 1
ATOM 1563 C CA . VAL A 1 198 ? 15.713 10.034 -39.206 1.00 67.50 198 VAL A CA 1
ATOM 1564 C C . VAL A 1 198 ? 14.295 10.434 -39.607 1.00 67.50 198 VAL A C 1
ATOM 1566 O O . VAL A 1 198 ? 13.622 11.139 -38.855 1.00 67.50 198 VAL A O 1
ATOM 1569 N N . ARG A 1 199 ? 13.842 10.026 -40.803 1.00 66.19 199 ARG A N 1
ATOM 1570 C CA . ARG A 1 199 ? 12.515 10.385 -41.359 1.00 66.19 199 ARG A CA 1
ATOM 1571 C C . ARG A 1 199 ? 12.175 11.883 -41.180 1.00 66.19 199 ARG A C 1
ATOM 1573 O O . ARG A 1 199 ? 11.109 12.207 -40.666 1.00 66.19 199 ARG A O 1
ATOM 1580 N N . ASP A 1 200 ? 13.111 12.782 -41.499 1.00 71.88 200 ASP A N 1
ATOM 1581 C CA . ASP A 1 200 ? 12.974 14.245 -41.346 1.00 71.88 200 ASP A CA 1
ATOM 1582 C C . ASP A 1 200 ? 12.614 14.742 -39.925 1.00 71.88 200 ASP A C 1
ATOM 1584 O O . ASP A 1 200 ? 11.912 15.736 -39.753 1.00 71.88 200 ASP A O 1
ATOM 1588 N N . GLY A 1 201 ? 13.120 14.081 -38.875 1.00 67.81 201 GLY A N 1
ATOM 1589 C CA . GLY A 1 201 ? 12.754 14.394 -37.481 1.00 67.81 201 GLY A CA 1
ATOM 1590 C C . GLY A 1 201 ? 11.563 13.579 -36.967 1.00 67.81 201 GLY A C 1
ATOM 1591 O O . GLY A 1 201 ? 10.898 13.963 -36.001 1.00 67.81 201 GLY A O 1
ATOM 1592 N N . GLY A 1 202 ? 11.281 12.459 -37.631 1.00 79.00 202 GLY A N 1
ATOM 1593 C CA . GLY A 1 202 ? 10.218 11.531 -37.293 1.00 79.00 202 GLY A CA 1
ATOM 1594 C C . GLY A 1 202 ? 10.458 10.765 -35.990 1.00 79.00 202 GLY A C 1
ATOM 1595 O O . GLY A 1 202 ? 11.453 10.939 -35.286 1.00 79.00 202 GLY A O 1
ATOM 1596 N N . LEU A 1 203 ? 9.479 9.924 -35.656 1.00 85.69 203 LEU A N 1
ATOM 1597 C CA . LEU A 1 203 ? 9.535 9.031 -34.503 1.00 85.69 203 LEU A CA 1
ATOM 1598 C C . LEU A 1 203 ? 10.562 7.921 -34.753 1.00 85.69 203 LEU A C 1
ATOM 1600 O O . LEU A 1 203 ? 10.513 7.272 -35.799 1.00 85.69 203 LEU A O 1
ATOM 1604 N N . LEU A 1 204 ? 11.473 7.744 -33.800 1.00 87.31 204 LEU A N 1
ATOM 1605 C CA . LEU A 1 204 ? 12.589 6.806 -33.860 1.00 87.31 204 LEU A CA 1
ATOM 1606 C C . LEU A 1 204 ? 12.327 5.587 -32.968 1.00 87.31 204 LEU A C 1
ATOM 1608 O O . LEU A 1 204 ? 12.289 4.458 -33.455 1.00 87.31 204 LEU A O 1
ATOM 1612 N N . GLN A 1 205 ? 12.121 5.846 -31.680 1.00 90.00 205 GLN A N 1
ATOM 1613 C CA . GLN A 1 205 ? 11.972 4.855 -30.619 1.00 90.00 205 GLN A CA 1
ATOM 1614 C C . GLN A 1 205 ? 10.847 5.282 -29.678 1.00 90.00 205 GLN A C 1
ATOM 1616 O O . GLN A 1 205 ? 10.459 6.454 -29.631 1.00 90.00 205 GLN A O 1
ATOM 1621 N N . LEU A 1 206 ? 10.314 4.312 -28.953 1.00 91.50 206 LEU A N 1
ATOM 1622 C CA . LEU A 1 206 ? 9.267 4.492 -27.961 1.00 91.50 206 LEU A CA 1
ATOM 1623 C C . LEU A 1 206 ? 9.633 3.704 -26.713 1.00 91.50 206 LEU A C 1
ATOM 1625 O O . LEU A 1 206 ? 9.961 2.522 -26.825 1.00 91.50 206 LEU A O 1
ATOM 1629 N N . ASP A 1 207 ? 9.477 4.320 -25.548 1.00 92.50 207 ASP A N 1
ATOM 1630 C CA . ASP A 1 207 ? 9.571 3.598 -24.284 1.00 92.50 207 ASP A CA 1
ATOM 1631 C C . ASP A 1 207 ? 8.198 3.007 -23.968 1.00 92.50 207 ASP A C 1
ATOM 1633 O O . ASP A 1 207 ? 7.251 3.724 -23.644 1.00 92.50 207 ASP A O 1
ATOM 1637 N N . PHE A 1 208 ? 8.063 1.693 -24.096 1.00 94.44 208 PHE A N 1
ATOM 1638 C CA . PHE A 1 208 ? 6.831 0.974 -23.807 1.00 94.44 208 PHE A CA 1
ATOM 1639 C C . PHE A 1 208 ? 6.887 0.335 -22.430 1.00 94.44 208 PHE A C 1
ATOM 1641 O O . PHE A 1 208 ? 7.758 -0.490 -22.146 1.00 94.44 208 PHE A O 1
ATOM 1648 N N . LEU A 1 209 ? 5.888 0.634 -21.605 1.00 95.69 209 LEU A N 1
ATOM 1649 C CA . LEU A 1 209 ? 5.638 -0.104 -20.380 1.00 95.69 209 LEU A CA 1
ATOM 1650 C C . LEU A 1 209 ? 4.685 -1.259 -20.683 1.00 95.69 209 LEU A C 1
ATOM 1652 O O . LEU A 1 209 ? 3.535 -1.056 -21.072 1.00 95.69 209 LEU A O 1
ATOM 1656 N N . PHE A 1 210 ? 5.141 -2.480 -20.452 1.00 96.44 210 PHE A N 1
ATOM 1657 C CA . PHE A 1 210 ? 4.324 -3.681 -20.523 1.00 96.44 210 PHE A CA 1
ATOM 1658 C C . PHE A 1 210 ? 3.968 -4.156 -19.124 1.00 96.44 210 PHE A C 1
ATOM 1660 O O . PHE A 1 210 ? 4.813 -4.162 -18.232 1.00 96.44 210 PHE A O 1
ATOM 1667 N N . LYS A 1 211 ? 2.730 -4.620 -18.949 1.00 95.12 211 LYS A N 1
ATOM 1668 C CA . LYS A 1 211 ? 2.269 -5.257 -17.713 1.00 95.12 211 LYS A CA 1
ATOM 1669 C C . LYS A 1 211 ? 1.983 -6.730 -17.930 1.00 95.12 211 LYS A C 1
ATOM 1671 O O . LYS A 1 211 ? 1.489 -7.139 -18.985 1.00 95.12 211 LYS A O 1
ATOM 1676 N N . ARG A 1 212 ? 2.245 -7.536 -16.909 1.00 93.75 212 ARG A N 1
ATOM 1677 C CA . ARG A 1 212 ? 1.773 -8.920 -16.855 1.00 93.75 212 ARG A CA 1
ATOM 1678 C C . ARG A 1 212 ? 0.242 -8.940 -16.884 1.00 93.75 212 ARG A C 1
ATOM 1680 O O . ARG A 1 212 ? -0.403 -8.153 -16.198 1.00 93.75 212 ARG A O 1
ATOM 1687 N N . ARG A 1 213 ? -0.349 -9.886 -17.622 1.00 87.69 213 ARG A N 1
ATOM 1688 C CA . ARG A 1 213 ? -1.817 -10.056 -17.682 1.00 87.69 213 ARG A CA 1
ATOM 1689 C C . ARG A 1 213 ? -2.473 -10.310 -16.319 1.00 87.69 213 ARG A C 1
ATOM 1691 O O . ARG A 1 213 ? -3.560 -9.805 -16.077 1.00 87.69 213 ARG A O 1
ATOM 1698 N N . ALA A 1 214 ? -1.832 -11.088 -15.450 1.00 81.56 214 ALA A N 1
ATOM 1699 C CA . ALA A 1 214 ? -2.307 -11.364 -14.096 1.00 81.56 214 ALA A CA 1
ATOM 1700 C C . ALA A 1 214 ? -1.492 -10.554 -13.083 1.00 81.56 214 ALA A C 1
ATOM 1702 O O . ALA A 1 214 ? -0.326 -10.869 -12.853 1.00 81.56 214 ALA A O 1
ATOM 1703 N N . ALA A 1 215 ? -2.084 -9.517 -12.491 1.00 77.81 215 ALA A N 1
ATOM 1704 C CA . ALA A 1 215 ? -1.408 -8.703 -11.485 1.00 77.81 215 ALA A CA 1
ATOM 1705 C C . ALA A 1 215 ? -1.173 -9.502 -10.194 1.00 77.81 215 ALA A C 1
ATOM 1707 O O . ALA A 1 215 ? -2.036 -10.259 -9.749 1.00 77.81 215 ALA A O 1
ATOM 1708 N N . ARG A 1 216 ? 0.000 -9.322 -9.582 1.00 84.25 216 ARG A N 1
ATOM 1709 C CA . ARG A 1 216 ? 0.306 -9.887 -8.265 1.00 84.25 216 ARG A CA 1
ATOM 1710 C C . ARG A 1 216 ? -0.100 -8.918 -7.155 1.00 84.25 216 ARG A C 1
ATOM 1712 O O . ARG A 1 216 ? 0.008 -7.703 -7.359 1.00 84.25 216 ARG A O 1
ATOM 1719 N N . PRO A 1 217 ? -0.515 -9.441 -5.987 1.00 89.31 217 PRO A N 1
ATOM 1720 C CA . PRO A 1 217 ? -0.729 -8.616 -4.814 1.00 89.31 217 PRO A CA 1
ATOM 1721 C C . PRO A 1 217 ? 0.537 -7.855 -4.409 1.00 89.31 217 PRO A C 1
ATOM 1723 O O . PRO A 1 217 ? 1.623 -8.439 -4.356 1.00 89.31 217 PRO A O 1
ATOM 1726 N N . SER A 1 218 ? 0.392 -6.572 -4.096 1.00 91.50 218 SER A N 1
ATOM 1727 C CA . SER A 1 218 ? 1.470 -5.710 -3.609 1.00 91.50 218 SER A CA 1
ATOM 1728 C C . SER A 1 218 ? 0.932 -4.676 -2.630 1.00 91.50 218 SER A C 1
ATOM 1730 O O . SER A 1 218 ? -0.228 -4.285 -2.715 1.00 91.50 218 SER A O 1
ATOM 1732 N N . GLN A 1 219 ? 1.780 -4.224 -1.709 1.00 93.00 219 GLN A N 1
ATOM 1733 C CA . GLN A 1 219 ? 1.472 -3.111 -0.816 1.00 93.00 219 GLN A CA 1
ATOM 1734 C C . GLN A 1 219 ? 2.754 -2.418 -0.357 1.00 93.00 219 GLN A C 1
ATOM 1736 O O . GLN A 1 219 ? 3.814 -3.048 -0.310 1.00 93.00 219 GLN A O 1
ATOM 1741 N N . PHE A 1 220 ? 2.631 -1.164 0.054 1.00 92.62 220 PHE A N 1
ATOM 1742 C CA . PHE A 1 220 ? 3.683 -0.405 0.726 1.00 92.62 220 PHE A CA 1
ATOM 1743 C C . PHE A 1 220 ? 3.075 0.494 1.799 1.00 92.62 220 PHE A C 1
ATOM 1745 O O . PHE A 1 220 ? 1.879 0.778 1.768 1.00 92.62 220 PHE A O 1
ATOM 1752 N N . GLY A 1 221 ? 3.913 0.977 2.710 1.00 92.56 221 GLY A N 1
ATOM 1753 C CA . GLY A 1 221 ? 3.561 2.040 3.641 1.00 92.56 221 GLY A CA 1
ATOM 1754 C C . GLY A 1 221 ? 4.539 3.198 3.513 1.00 92.56 221 GLY A C 1
ATOM 1755 O O . GLY A 1 221 ? 5.719 2.991 3.236 1.00 92.56 221 GLY A O 1
ATOM 1756 N N . GLN A 1 222 ? 4.046 4.413 3.703 1.00 92.50 222 GLN A N 1
ATOM 1757 C CA . GLN A 1 222 ? 4.864 5.614 3.778 1.00 92.50 222 GLN A CA 1
ATOM 1758 C C . GLN A 1 222 ? 4.335 6.548 4.860 1.00 92.50 222 GLN A C 1
ATOM 1760 O O . GLN A 1 222 ? 3.144 6.557 5.170 1.00 92.50 222 GLN A O 1
ATOM 1765 N N . LEU A 1 223 ? 5.236 7.349 5.413 1.00 93.62 223 LEU A N 1
ATOM 1766 C CA . LEU A 1 223 ? 4.882 8.444 6.299 1.00 93.62 223 LEU A CA 1
ATOM 1767 C C . LEU A 1 223 ? 4.730 9.723 5.478 1.00 93.62 223 LEU A C 1
ATOM 1769 O O . LEU A 1 223 ? 5.492 9.951 4.536 1.00 93.62 223 LEU A O 1
ATOM 1773 N N . ALA A 1 224 ? 3.738 10.529 5.829 1.00 94.06 224 ALA A N 1
ATOM 1774 C CA . ALA A 1 224 ? 3.452 11.795 5.179 1.00 94.06 224 ALA A CA 1
ATOM 1775 C C . ALA A 1 224 ? 2.969 12.843 6.191 1.00 94.06 224 ALA A C 1
ATOM 1777 O O . ALA A 1 224 ? 2.689 12.550 7.360 1.00 94.06 224 ALA A O 1
ATOM 1778 N N . GLY A 1 225 ? 2.851 14.087 5.723 1.00 93.94 225 GLY A N 1
ATOM 1779 C CA . GLY A 1 225 ? 2.146 15.127 6.465 1.00 93.94 225 GLY A CA 1
ATOM 1780 C C . GLY A 1 225 ? 0.682 14.753 6.692 1.00 93.94 225 GLY A C 1
ATOM 1781 O O . GLY A 1 225 ? 0.077 14.065 5.872 1.00 93.94 225 GLY A O 1
ATOM 1782 N N . LEU A 1 226 ? 0.105 15.219 7.801 1.00 91.56 226 LEU A N 1
ATOM 1783 C CA . LEU A 1 226 ? -1.299 14.958 8.120 1.00 91.56 226 LEU A CA 1
ATOM 1784 C C . LEU A 1 226 ? -2.220 15.427 6.982 1.00 91.56 226 LEU A C 1
ATOM 1786 O O . LEU A 1 226 ? -2.154 16.591 6.587 1.00 91.56 226 LEU A O 1
ATOM 1790 N N . ASN A 1 227 ? -3.081 14.536 6.479 1.00 88.44 227 ASN A N 1
ATOM 1791 C CA . ASN A 1 227 ? -3.986 14.768 5.349 1.00 88.44 227 ASN A CA 1
ATOM 1792 C C . ASN A 1 227 ? -3.290 15.159 4.028 1.00 88.44 227 ASN A C 1
ATOM 1794 O O . ASN A 1 227 ? -3.894 15.823 3.180 1.00 88.44 227 ASN A O 1
ATOM 1798 N N . ALA A 1 228 ? -2.031 14.762 3.813 1.00 91.12 228 ALA A N 1
ATOM 1799 C CA . ALA A 1 228 ? -1.300 15.034 2.574 1.00 91.12 228 ALA A CA 1
ATOM 1800 C C . ALA A 1 228 ? -1.785 14.134 1.414 1.00 91.12 228 ALA A C 1
ATOM 1802 O O . ALA A 1 228 ? -1.072 13.246 0.950 1.00 91.12 228 ALA A O 1
ATOM 1803 N N . LEU A 1 229 ? -3.014 14.370 0.943 1.00 90.31 229 LEU A N 1
ATOM 1804 C CA . LEU A 1 229 ? -3.710 13.551 -0.064 1.00 90.31 229 LEU A CA 1
ATOM 1805 C C . LEU A 1 229 ? -3.757 14.176 -1.463 1.00 90.31 229 LEU A C 1
ATOM 1807 O O . LEU A 1 229 ? -4.382 13.617 -2.361 1.00 90.31 229 LEU A O 1
ATOM 1811 N N . GLY A 1 230 ? -3.113 15.328 -1.670 1.00 91.62 230 GLY A N 1
ATOM 1812 C CA . GLY A 1 230 ? -3.183 16.067 -2.936 1.00 91.62 230 GLY A CA 1
ATOM 1813 C C . GLY A 1 230 ? -2.755 15.243 -4.155 1.00 91.62 230 GLY A C 1
ATOM 1814 O O . GLY A 1 230 ? -3.446 15.260 -5.172 1.00 91.62 230 GLY A O 1
ATOM 1815 N N . GLU A 1 231 ? -1.666 14.475 -4.039 1.00 92.31 231 GLU A N 1
ATOM 1816 C CA . GLU A 1 231 ? -1.188 13.602 -5.123 1.00 92.31 231 GLU A CA 1
ATOM 1817 C C . GLU A 1 231 ? -2.172 12.464 -5.423 1.00 92.31 231 GLU A C 1
ATOM 1819 O O . GLU A 1 231 ? -2.488 12.219 -6.586 1.00 92.31 231 GLU A O 1
ATOM 1824 N N . LEU A 1 232 ? -2.719 11.819 -4.385 1.00 93.94 232 LEU A N 1
ATOM 1825 C CA . LEU A 1 232 ? -3.724 10.765 -4.541 1.00 93.94 232 LEU A CA 1
ATOM 1826 C C . LEU A 1 232 ? -4.985 11.304 -5.226 1.00 93.94 232 LEU A C 1
ATOM 1828 O O . LEU A 1 232 ? -5.482 10.705 -6.176 1.00 93.94 232 LEU A O 1
ATOM 1832 N N . VAL A 1 233 ? -5.490 12.455 -4.778 1.00 94.75 233 VAL A N 1
ATOM 1833 C CA . VAL A 1 233 ? -6.675 13.096 -5.364 1.00 94.75 233 VAL A CA 1
ATOM 1834 C C . VAL A 1 233 ? -6.448 13.435 -6.837 1.00 94.75 233 VAL A C 1
ATOM 1836 O O . VAL A 1 233 ? -7.312 13.155 -7.670 1.00 94.75 233 VAL A O 1
ATOM 1839 N N . ALA A 1 234 ? -5.295 14.017 -7.178 1.00 95.12 234 ALA A N 1
ATOM 1840 C CA . ALA A 1 234 ? -4.956 14.337 -8.562 1.00 95.12 234 ALA A CA 1
ATOM 1841 C C . ALA A 1 234 ? -4.877 13.073 -9.433 1.00 95.12 234 ALA A C 1
ATOM 1843 O O . ALA A 1 234 ? -5.427 13.053 -10.536 1.00 95.12 234 ALA A O 1
ATOM 1844 N N . HIS A 1 235 ? -4.265 12.005 -8.913 1.00 95.75 235 HIS A N 1
ATOM 1845 C CA . HIS A 1 235 ? -4.185 10.709 -9.584 1.00 95.75 235 HIS A CA 1
ATOM 1846 C C . HIS A 1 235 ? -5.569 10.116 -9.850 1.00 95.75 235 HIS A C 1
ATOM 1848 O O . HIS A 1 235 ? -5.888 9.799 -10.991 1.00 95.75 235 HIS A O 1
ATOM 1854 N N . LEU A 1 236 ? -6.436 10.039 -8.839 1.00 96.06 236 LEU A N 1
ATOM 1855 C CA . LEU A 1 236 ? -7.788 9.494 -8.995 1.00 96.06 236 LEU A CA 1
ATOM 1856 C C . LEU A 1 236 ? -8.632 10.302 -9.996 1.00 96.06 236 LEU A C 1
ATOM 1858 O O . LEU A 1 236 ? -9.358 9.714 -10.799 1.00 96.06 236 LEU A O 1
ATOM 1862 N N . ARG A 1 237 ? -8.489 11.636 -10.025 1.00 96.19 237 ARG A N 1
ATOM 1863 C CA . ARG A 1 237 ? -9.109 12.480 -11.065 1.00 96.19 237 ARG A CA 1
ATOM 1864 C C . ARG A 1 237 ? -8.588 12.136 -12.458 1.00 96.19 237 ARG A C 1
ATOM 1866 O O . ARG A 1 237 ? -9.383 12.030 -13.388 1.00 96.19 237 ARG A O 1
ATOM 1873 N N . ALA A 1 238 ? -7.277 11.947 -12.610 1.00 94.81 238 ALA A N 1
ATOM 1874 C CA . ALA A 1 238 ? -6.678 11.561 -13.884 1.00 94.81 238 ALA A CA 1
ATOM 1875 C C . ALA A 1 238 ? -7.158 10.174 -14.340 1.00 94.81 238 ALA A C 1
ATOM 1877 O O . ALA A 1 238 ? -7.501 10.009 -15.509 1.00 94.81 238 ALA A O 1
ATOM 1878 N N . ARG A 1 239 ? -7.268 9.205 -13.420 1.00 94.94 239 ARG A N 1
ATOM 1879 C CA . ARG A 1 239 ? -7.819 7.868 -13.700 1.00 94.94 239 ARG A CA 1
ATOM 1880 C C . ARG A 1 239 ? -9.261 7.949 -14.196 1.00 94.94 239 ARG A C 1
ATOM 1882 O O . ARG A 1 239 ? -9.546 7.406 -15.257 1.00 94.94 239 ARG A O 1
ATOM 1889 N N . LYS A 1 240 ? -10.131 8.703 -13.515 1.00 95.56 240 LYS A N 1
ATOM 1890 C CA . LYS A 1 240 ? -11.518 8.935 -13.960 1.00 95.56 240 LYS A CA 1
ATOM 1891 C C . LYS A 1 240 ? -11.616 9.685 -15.293 1.00 95.56 240 LYS A C 1
ATOM 1893 O O . LYS A 1 240 ? -12.524 9.435 -16.077 1.00 95.56 240 LYS A O 1
ATOM 1898 N N . ALA A 1 241 ? -10.689 10.603 -15.573 1.00 95.19 241 ALA A N 1
ATOM 1899 C CA . ALA A 1 241 ? -10.646 11.306 -16.854 1.00 95.19 241 ALA A CA 1
ATOM 1900 C C . ALA A 1 241 ? -10.207 10.393 -18.014 1.00 95.19 241 ALA A C 1
ATOM 1902 O O . ALA A 1 241 ? -10.693 10.550 -19.133 1.00 95.19 241 ALA A O 1
ATOM 1903 N N . GLN A 1 242 ? -9.292 9.454 -17.753 1.00 92.06 242 GLN A N 1
ATOM 1904 C CA . GLN A 1 242 ? -8.847 8.446 -18.721 1.00 92.06 242 GLN A CA 1
ATOM 1905 C C . GLN A 1 242 ? -9.908 7.366 -18.953 1.00 92.06 242 GLN A C 1
ATOM 1907 O O . GLN A 1 242 ? -10.101 6.929 -20.086 1.00 92.06 242 GLN A O 1
ATOM 1912 N N . ASP A 1 243 ? -10.583 6.948 -17.885 1.00 93.50 243 ASP A N 1
ATOM 1913 C CA . ASP A 1 243 ? -11.618 5.926 -17.897 1.00 93.50 243 ASP A CA 1
ATOM 1914 C C . ASP A 1 243 ? -12.812 6.370 -17.034 1.00 93.50 243 ASP A C 1
ATOM 1916 O O . ASP A 1 243 ? -12.784 6.220 -15.809 1.00 93.50 243 ASP A O 1
ATOM 1920 N N . PRO A 1 244 ? -13.884 6.903 -17.651 1.00 92.88 244 PRO A N 1
ATOM 1921 C CA . PRO A 1 244 ? -15.089 7.307 -16.930 1.00 92.88 244 PRO A CA 1
ATOM 1922 C C . PRO A 1 244 ? -15.801 6.166 -16.190 1.00 92.88 244 PRO A C 1
ATOM 1924 O O . PRO A 1 244 ? -16.673 6.445 -15.370 1.00 92.88 244 PRO A O 1
ATOM 1927 N N . ALA A 1 245 ? -15.470 4.900 -16.477 1.00 94.38 245 ALA A N 1
ATOM 1928 C CA . ALA A 1 245 ? -16.000 3.745 -15.762 1.00 94.38 245 ALA A CA 1
ATOM 1929 C C . ALA A 1 245 ? -15.187 3.385 -14.505 1.00 94.38 245 ALA A C 1
ATOM 1931 O O . ALA A 1 245 ? -15.593 2.474 -13.791 1.00 94.38 245 ALA A O 1
ATOM 1932 N N . PHE A 1 246 ? -14.079 4.080 -14.217 1.00 96.00 246 PHE A N 1
ATOM 1933 C CA . PHE A 1 246 ? -13.243 3.842 -13.038 1.00 96.00 246 PHE A CA 1
ATOM 1934 C C . PHE A 1 246 ? -13.983 4.215 -11.744 1.00 96.00 246 PHE A C 1
ATOM 1936 O O . PHE A 1 246 ? -14.243 5.395 -11.485 1.00 96.00 246 PHE A O 1
ATOM 1943 N N . ARG A 1 247 ? -14.298 3.212 -10.917 1.00 97.00 247 ARG A N 1
ATOM 1944 C CA . ARG A 1 247 ? -15.120 3.359 -9.707 1.00 97.00 247 ARG A CA 1
ATOM 1945 C C . ARG A 1 247 ? -14.283 3.425 -8.436 1.00 97.00 247 ARG A C 1
ATOM 1947 O O . ARG A 1 247 ? -13.475 2.535 -8.163 1.00 97.00 247 ARG A O 1
ATOM 1954 N N . VAL A 1 248 ? -14.565 4.424 -7.607 1.00 97.12 248 VAL A N 1
ATOM 1955 C CA . VAL A 1 248 ? -13.932 4.656 -6.309 1.00 97.12 248 VAL A CA 1
ATOM 1956 C C . VAL A 1 248 ? -14.937 4.435 -5.179 1.00 97.12 248 VAL A C 1
ATOM 1958 O O . VAL A 1 248 ? -15.962 5.114 -5.090 1.00 97.12 248 VAL A O 1
ATOM 1961 N N . LEU A 1 249 ? -14.613 3.506 -4.281 1.00 96.50 249 LEU A N 1
ATOM 1962 C CA . LEU A 1 249 ? -15.335 3.257 -3.038 1.00 96.50 249 LEU A CA 1
ATOM 1963 C C . LEU A 1 249 ? -14.690 4.043 -1.890 1.00 96.50 249 LEU A C 1
ATOM 1965 O O . LEU A 1 249 ? -13.523 3.829 -1.562 1.00 96.50 249 LEU A O 1
ATOM 1969 N N . LEU A 1 250 ? -15.447 4.925 -1.246 1.00 95.25 250 LEU A N 1
ATOM 1970 C CA . LEU A 1 250 ? -15.016 5.606 -0.027 1.00 95.25 250 LEU A CA 1
ATOM 1971 C C . LEU A 1 250 ? -15.434 4.785 1.200 1.00 95.25 250 LEU A C 1
ATOM 1973 O O . LEU A 1 250 ? -16.580 4.358 1.297 1.00 95.25 250 LEU A O 1
ATOM 1977 N N . ILE A 1 251 ? -14.523 4.544 2.139 1.00 94.56 251 ILE A N 1
ATOM 1978 C CA . ILE A 1 251 ? -14.798 3.791 3.369 1.00 94.56 251 ILE A CA 1
ATOM 1979 C C . ILE A 1 251 ? -14.869 4.761 4.548 1.00 94.56 251 ILE A C 1
ATOM 1981 O O . ILE A 1 251 ? -13.897 5.446 4.850 1.00 94.56 251 ILE A O 1
ATOM 1985 N N . GLY A 1 252 ? -16.003 4.781 5.242 1.00 88.06 252 GLY A N 1
ATOM 1986 C CA . GLY A 1 252 ? -16.319 5.757 6.276 1.00 88.06 252 GLY A CA 1
ATOM 1987 C C . GLY A 1 252 ? -16.671 7.114 5.673 1.00 88.06 252 GLY A C 1
ATOM 1988 O O . GLY A 1 252 ? -17.380 7.202 4.674 1.00 88.06 252 GLY A O 1
ATOM 1989 N N . GLY A 1 253 ? -16.181 8.182 6.296 1.00 79.69 253 GLY A N 1
ATOM 1990 C CA . GLY A 1 253 ? -16.220 9.528 5.730 1.00 79.69 253 GLY A CA 1
ATOM 1991 C C . GLY A 1 253 ? -14.880 9.886 5.097 1.00 79.69 253 GLY A C 1
ATOM 1992 O O . GLY A 1 253 ? -13.843 9.360 5.492 1.00 79.69 253 GLY A O 1
ATOM 1993 N N . GLY A 1 254 ? -14.883 10.805 4.133 1.00 68.75 254 GLY A N 1
ATOM 1994 C CA . GLY A 1 254 ? -13.643 11.422 3.673 1.00 68.75 254 GLY A CA 1
ATOM 1995 C C . GLY A 1 254 ? -13.039 12.300 4.778 1.00 68.75 254 GLY A C 1
ATOM 1996 O O . GLY A 1 254 ? -13.784 12.833 5.606 1.00 68.75 254 GLY A O 1
ATOM 1997 N N . PRO A 1 255 ? -11.708 12.490 4.826 1.00 68.00 255 PRO A N 1
ATOM 1998 C CA . PRO A 1 255 ? -11.114 13.454 5.738 1.00 68.00 255 PRO A CA 1
ATOM 1999 C C . PRO A 1 255 ? -11.625 14.859 5.391 1.00 68.00 255 PRO A C 1
ATOM 2001 O O . PRO A 1 255 ? -12.096 15.084 4.270 1.00 68.00 255 PRO A O 1
ATOM 2004 N N . PRO A 1 256 ? -11.510 15.834 6.308 1.00 67.44 256 PRO A N 1
ATOM 2005 C CA . PRO A 1 256 ? -11.838 17.219 5.999 1.00 67.44 256 PRO A CA 1
ATOM 2006 C C . PRO A 1 256 ? -11.191 17.663 4.676 1.00 67.44 256 PRO A C 1
ATOM 2008 O O . PRO A 1 256 ? -9.971 17.619 4.532 1.00 67.44 256 PRO A O 1
ATOM 2011 N N . GLY A 1 257 ? -12.014 18.069 3.704 1.00 70.62 257 GLY A N 1
ATOM 2012 C CA . GLY A 1 257 ? -11.554 18.475 2.370 1.00 70.62 257 GLY A CA 1
ATOM 2013 C C . GLY A 1 257 ? -11.463 17.359 1.322 1.00 70.62 257 GLY A C 1
ATOM 2014 O O . GLY A 1 257 ? -10.976 17.620 0.221 1.00 70.62 257 GLY A O 1
ATOM 2015 N N . TRP A 1 258 ? -11.933 16.141 1.613 1.00 83.06 258 TRP A N 1
ATOM 2016 C CA . TRP A 1 258 ? -12.086 15.099 0.598 1.00 83.06 258 TRP A CA 1
ATOM 2017 C C . TRP A 1 258 ? -13.025 15.552 -0.535 1.00 83.06 258 TRP A C 1
ATOM 2019 O O . TRP A 1 258 ? -14.102 16.089 -0.267 1.00 83.06 258 TRP A O 1
ATOM 2029 N N . PRO A 1 259 ? -12.646 15.352 -1.808 1.00 88.31 259 PRO A N 1
ATOM 2030 C CA . PRO A 1 259 ? -13.487 15.704 -2.943 1.00 88.31 259 PRO A CA 1
ATOM 2031 C C . PRO A 1 259 ? -14.612 14.678 -3.140 1.00 88.31 259 PRO A C 1
ATOM 2033 O O . PRO A 1 259 ? -14.408 13.593 -3.684 1.00 88.31 259 PRO A O 1
ATOM 2036 N N . GLU A 1 260 ? -15.824 15.049 -2.736 1.00 86.38 260 GLU A N 1
ATOM 2037 C CA . GLU A 1 260 ? -17.025 14.211 -2.859 1.00 86.38 260 GLU A CA 1
ATOM 2038 C C . GLU A 1 260 ? -17.333 13.771 -4.302 1.00 86.38 260 GLU A C 1
ATOM 2040 O O . GLU A 1 260 ? -17.957 12.737 -4.505 1.00 86.38 260 GLU A O 1
ATOM 2045 N N . ASP A 1 261 ? -16.862 14.491 -5.322 1.00 89.88 261 ASP A N 1
ATOM 2046 C CA . ASP A 1 261 ? -17.050 14.107 -6.726 1.00 89.88 261 ASP A CA 1
ATOM 2047 C C . ASP A 1 261 ? -16.204 12.896 -7.156 1.00 89.88 261 ASP A C 1
ATOM 2049 O O . ASP A 1 261 ? -16.460 12.296 -8.203 1.00 89.88 261 ASP A O 1
ATOM 2053 N N . LEU A 1 262 ? -15.197 12.512 -6.362 1.00 92.12 262 LEU A N 1
ATOM 2054 C CA . LEU A 1 262 ? -14.406 11.320 -6.647 1.00 92.12 262 LEU A CA 1
ATOM 2055 C C . LEU A 1 262 ? -15.101 10.025 -6.243 1.00 92.12 262 LEU A C 1
ATOM 2057 O O . LEU A 1 262 ? -14.801 9.011 -6.869 1.00 92.12 262 LEU A O 1
ATOM 2061 N N . ARG A 1 263 ? -15.998 10.020 -5.250 1.00 92.56 263 ARG A N 1
ATOM 2062 C CA . ARG A 1 263 ? -16.626 8.776 -4.778 1.00 92.56 263 ARG A CA 1
ATOM 2063 C C . ARG A 1 263 ? -17.797 8.359 -5.666 1.00 92.56 263 ARG A C 1
ATOM 2065 O O . ARG A 1 263 ? -18.597 9.191 -6.077 1.00 92.56 263 ARG A O 1
ATOM 2072 N N . ASP A 1 264 ? -17.912 7.060 -5.914 1.00 95.00 264 ASP A N 1
ATOM 2073 C CA . ASP A 1 264 ? -19.066 6.451 -6.592 1.00 95.00 264 ASP A CA 1
ATOM 2074 C C . ASP A 1 264 ? -19.994 5.734 -5.605 1.00 95.00 264 ASP A C 1
ATOM 2076 O O . ASP A 1 264 ? -21.174 5.545 -5.885 1.00 95.00 264 ASP A O 1
ATOM 2080 N N . ALA A 1 265 ? -19.463 5.336 -4.448 1.00 94.69 265 ALA A N 1
ATOM 2081 C CA . ALA A 1 265 ? -20.226 4.805 -3.327 1.00 94.69 265 ALA A CA 1
ATOM 2082 C C . ALA A 1 265 ? -19.465 4.997 -2.011 1.00 94.69 265 ALA A C 1
ATOM 2084 O O . ALA A 1 265 ? -18.238 5.151 -2.006 1.00 94.69 265 ALA A O 1
ATOM 2085 N N . THR A 1 266 ? -20.196 4.918 -0.903 1.00 94.25 266 THR A N 1
ATOM 2086 C CA . THR A 1 266 ? -19.670 4.954 0.459 1.00 94.25 266 THR A CA 1
ATOM 2087 C C . THR A 1 266 ? -20.031 3.679 1.222 1.00 94.25 266 THR A C 1
ATOM 2089 O O . THR A 1 266 ? -21.183 3.240 1.216 1.00 94.25 266 THR A O 1
ATOM 2092 N N . LEU A 1 267 ? -19.048 3.097 1.909 1.00 94.94 267 LEU A N 1
ATOM 2093 C CA . LEU A 1 267 ? -19.220 1.989 2.846 1.00 94.94 267 LEU A CA 1
ATOM 2094 C C . LEU A 1 267 ? -19.053 2.475 4.286 1.00 94.94 267 LEU A C 1
ATOM 2096 O O . LEU A 1 267 ? -18.015 3.029 4.630 1.00 94.94 267 LEU A O 1
ATOM 2100 N N . GLY A 1 268 ? -20.025 2.183 5.143 1.00 88.44 268 GLY A N 1
ATOM 2101 C CA . GLY A 1 268 ? -20.037 2.573 6.549 1.00 88.44 268 GLY A CA 1
ATOM 2102 C C . GLY A 1 268 ? -20.728 3.914 6.813 1.00 88.44 268 GLY A C 1
ATOM 2103 O O . GLY A 1 268 ? -21.143 4.627 5.900 1.00 88.44 268 GLY A O 1
ATOM 2104 N N . GLY A 1 269 ? -20.873 4.243 8.099 1.00 75.00 269 GLY A N 1
ATOM 2105 C CA . GLY A 1 269 ? -21.622 5.420 8.551 1.00 75.00 269 GLY A CA 1
ATOM 2106 C C . GLY A 1 269 ? -23.144 5.264 8.384 1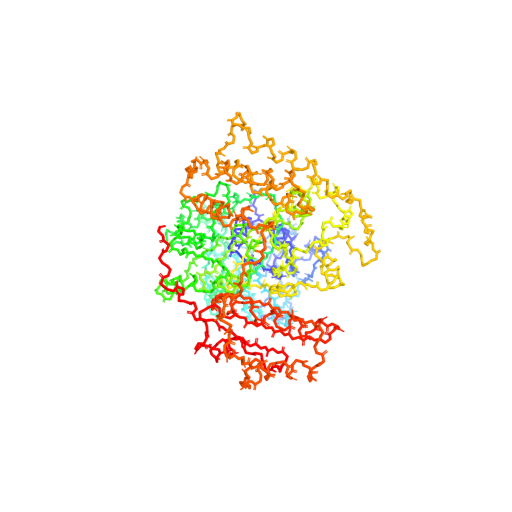.00 75.00 269 GLY A C 1
ATOM 2107 O O . GLY A 1 269 ? -23.605 4.252 7.858 1.00 75.00 269 GLY A O 1
ATOM 2108 N N . PRO A 1 270 ? -23.948 6.241 8.845 1.00 66.62 270 PRO A N 1
ATOM 2109 C CA . PRO A 1 270 ? -25.411 6.121 8.871 1.00 66.62 270 PRO A CA 1
ATOM 2110 C C . PRO A 1 270 ? -26.104 6.433 7.533 1.00 66.62 270 PRO A C 1
ATOM 2112 O O . PRO A 1 270 ? -27.269 6.090 7.366 1.00 66.62 270 PRO A O 1
ATOM 2115 N N . ALA A 1 271 ? -25.420 7.091 6.590 1.00 69.56 271 ALA A N 1
ATOM 2116 C CA . ALA A 1 271 ? -26.029 7.638 5.369 1.00 69.56 271 ALA A CA 1
ATOM 2117 C C . ALA A 1 271 ? -25.336 7.211 4.057 1.00 69.56 271 ALA A C 1
ATOM 2119 O O . ALA A 1 271 ? -25.637 7.767 3.003 1.00 69.56 271 ALA A O 1
ATOM 2120 N N . GLY A 1 272 ? -24.396 6.261 4.110 1.00 76.69 272 GLY A N 1
ATOM 2121 C CA . GLY A 1 272 ? -23.741 5.714 2.916 1.00 76.69 272 GLY A CA 1
ATOM 2122 C C . GLY A 1 272 ? -24.631 4.731 2.150 1.00 76.69 272 GLY A C 1
ATOM 2123 O O . GLY A 1 272 ? -25.544 4.133 2.719 1.00 76.69 272 GLY A O 1
ATOM 2124 N N . GLU A 1 273 ? -24.338 4.512 0.867 1.00 91.94 273 GLU A N 1
ATOM 2125 C CA . GLU A 1 273 ? -25.023 3.516 0.026 1.00 91.94 273 GLU A CA 1
ATOM 2126 C C . GLU A 1 273 ? -24.919 2.101 0.620 1.00 91.94 273 GLU A C 1
ATOM 2128 O O . GLU A 1 273 ? -25.831 1.288 0.473 1.00 91.94 273 GLU A O 1
ATOM 2133 N N . TYR A 1 274 ? -23.826 1.835 1.338 1.00 92.62 274 TYR A N 1
ATOM 2134 C CA . TYR A 1 274 ? -23.619 0.636 2.142 1.00 92.62 274 TYR A CA 1
ATOM 2135 C C . TYR A 1 274 ? -23.401 1.026 3.612 1.00 92.62 274 TYR A C 1
ATOM 2137 O O . TYR A 1 274 ? -22.318 0.847 4.166 1.00 92.62 274 TYR A O 1
ATOM 2145 N N . ALA A 1 275 ? -24.417 1.632 4.229 1.00 88.19 275 ALA A N 1
ATOM 2146 C CA . ALA A 1 275 ? -24.397 2.048 5.631 1.00 88.19 275 ALA A CA 1
ATOM 2147 C C . ALA A 1 275 ? -24.257 0.863 6.610 1.00 88.19 275 ALA A C 1
ATOM 2149 O O . ALA A 1 275 ? -24.757 -0.233 6.354 1.00 88.19 275 ALA A O 1
ATOM 2150 N N . GLY A 1 276 ? -23.612 1.104 7.755 1.00 86.75 276 GLY A N 1
ATOM 2151 C CA . GLY A 1 276 ? -23.459 0.117 8.832 1.00 86.75 276 GLY A CA 1
ATOM 2152 C C . GLY A 1 276 ? -22.154 0.244 9.622 1.00 86.75 276 GLY A C 1
ATOM 2153 O O . GLY A 1 276 ? -21.318 1.112 9.350 1.00 86.75 276 GLY A O 1
ATOM 2154 N N . ASP A 1 277 ? -21.983 -0.629 10.616 1.00 88.56 277 ASP A N 1
ATOM 2155 C CA . ASP A 1 277 ? -20.744 -0.742 11.391 1.00 88.56 277 ASP A CA 1
ATOM 2156 C C . ASP A 1 277 ? -19.704 -1.537 10.594 1.00 88.56 277 ASP A C 1
ATOM 2158 O O . ASP A 1 277 ? -19.904 -2.703 10.258 1.00 88.56 277 ASP A O 1
ATOM 2162 N N . LEU A 1 278 ? -18.558 -0.923 10.315 1.00 93.38 278 LEU A N 1
ATOM 2163 C CA . LEU A 1 278 ? -17.450 -1.562 9.601 1.00 93.38 278 LEU A CA 1
ATOM 2164 C C . LEU A 1 278 ? -16.819 -2.729 10.384 1.00 93.38 278 LEU A C 1
ATOM 2166 O O . LEU A 1 278 ? -16.098 -3.531 9.788 1.00 93.38 278 LEU A O 1
ATOM 2170 N N . SER A 1 279 ? -17.089 -2.826 11.688 1.00 92.31 279 SER A N 1
ATOM 2171 C CA . SER A 1 279 ? -16.701 -3.940 12.563 1.00 92.31 279 SER A CA 1
ATOM 2172 C C . SER A 1 279 ? -17.677 -5.123 12.495 1.00 92.31 279 SER A C 1
ATOM 2174 O O . SER A 1 279 ? -17.361 -6.193 13.019 1.00 92.31 279 SER A O 1
ATOM 2176 N N . ASP A 1 280 ? -18.844 -4.949 11.867 1.00 87.44 280 ASP A N 1
ATOM 2177 C CA . ASP A 1 280 ? -19.865 -5.981 11.691 1.00 87.44 280 ASP A CA 1
ATOM 2178 C C . ASP A 1 280 ? -19.742 -6.625 10.294 1.00 87.44 280 ASP A C 1
ATOM 2180 O O . ASP A 1 280 ? -19.891 -5.937 9.277 1.00 87.44 280 ASP A O 1
ATOM 2184 N N . PRO A 1 281 ? -19.476 -7.943 10.196 1.00 83.69 281 PRO A N 1
ATOM 2185 C CA . PRO A 1 281 ? -19.456 -8.653 8.920 1.00 83.69 281 PRO A CA 1
ATOM 2186 C C . PRO A 1 281 ? -20.738 -8.501 8.087 1.00 83.69 281 PRO A C 1
ATOM 2188 O O . PRO A 1 281 ? -20.649 -8.530 6.855 1.00 83.69 281 PRO A O 1
ATOM 2191 N N . ASP A 1 282 ? -21.906 -8.332 8.714 1.00 83.62 282 ASP A N 1
ATOM 2192 C CA . ASP A 1 282 ? -23.182 -8.232 8.001 1.00 83.62 282 ASP A CA 1
ATOM 2193 C C . ASP A 1 282 ? -23.338 -6.918 7.224 1.00 83.62 282 ASP A C 1
ATOM 2195 O O . ASP A 1 282 ? -23.979 -6.918 6.166 1.00 83.62 282 ASP A O 1
ATOM 2199 N N . THR A 1 283 ? -22.657 -5.843 7.640 1.00 86.50 283 THR A N 1
ATOM 2200 C CA . THR A 1 283 ? -22.587 -4.559 6.910 1.00 86.50 283 THR A CA 1
ATOM 2201 C C . THR A 1 283 ? -22.134 -4.747 5.458 1.00 86.50 283 THR A C 1
ATOM 2203 O O . THR A 1 283 ? -22.582 -4.055 4.545 1.00 86.50 283 THR A O 1
ATOM 2206 N N . TYR A 1 284 ? -21.277 -5.737 5.202 1.00 91.38 284 TYR A N 1
ATOM 2207 C CA . TYR A 1 284 ? -20.681 -5.970 3.886 1.00 91.38 284 TYR A CA 1
ATOM 2208 C C . TYR A 1 284 ? -21.574 -6.797 2.958 1.00 91.38 284 TYR A C 1
ATOM 2210 O O . TYR A 1 284 ? -21.272 -6.910 1.771 1.00 91.38 284 TYR A O 1
ATOM 2218 N N . ARG A 1 285 ? -22.671 -7.386 3.454 1.00 87.62 285 ARG A N 1
ATOM 2219 C CA . ARG A 1 285 ? -23.506 -8.326 2.687 1.00 87.62 285 ARG A CA 1
ATOM 2220 C C . ARG A 1 285 ? -24.047 -7.707 1.397 1.00 87.62 285 ARG A C 1
ATOM 2222 O O . ARG A 1 285 ? -23.943 -8.317 0.333 1.00 87.62 285 ARG A O 1
ATOM 2229 N N . ALA A 1 286 ? -24.593 -6.494 1.483 1.00 89.19 286 ALA A N 1
ATOM 2230 C CA . ALA A 1 286 ? -25.131 -5.780 0.325 1.00 89.19 286 ALA A CA 1
ATOM 2231 C C . ALA A 1 286 ? -24.027 -5.394 -0.676 1.00 89.19 286 ALA A C 1
ATOM 2233 O O . ALA A 1 286 ? -24.195 -5.577 -1.882 1.00 89.19 286 ALA A O 1
ATOM 2234 N N . LEU A 1 287 ? -22.873 -4.941 -0.176 1.00 94.81 287 LEU A N 1
ATOM 2235 C CA . LEU A 1 287 ? -21.715 -4.593 -0.999 1.00 94.81 287 LEU A CA 1
ATOM 2236 C C . LEU A 1 287 ? -21.146 -5.817 -1.730 1.00 94.81 287 LEU A C 1
ATOM 2238 O O . LEU A 1 287 ? -20.887 -5.759 -2.928 1.00 94.81 287 LEU A O 1
ATOM 2242 N N . LEU A 1 288 ? -21.002 -6.952 -1.048 1.00 91.81 288 LEU A N 1
ATOM 2243 C CA . LEU A 1 288 ? -20.528 -8.195 -1.659 1.00 91.81 288 LEU A CA 1
ATOM 2244 C C . LEU A 1 288 ? -21.508 -8.713 -2.724 1.00 91.81 288 LEU A C 1
ATOM 2246 O O . LEU A 1 288 ? -21.076 -9.193 -3.771 1.00 91.81 288 LEU A O 1
ATOM 2250 N N . ALA A 1 289 ? -22.819 -8.564 -2.508 1.00 84.75 289 ALA A N 1
ATOM 2251 C CA . ALA A 1 289 ? -23.831 -8.892 -3.514 1.00 84.75 289 ALA A CA 1
ATOM 2252 C C . ALA A 1 289 ? -23.784 -7.954 -4.735 1.00 84.75 289 ALA A C 1
ATOM 2254 O O . ALA A 1 289 ? -24.043 -8.384 -5.861 1.00 84.75 289 ALA A O 1
ATOM 2255 N N . HIS A 1 290 ? -23.444 -6.676 -4.541 1.00 91.56 290 HIS A N 1
ATOM 2256 C CA . HIS A 1 290 ? -23.155 -5.754 -5.642 1.00 91.56 290 HIS A CA 1
ATOM 2257 C C . HIS A 1 290 ? -21.918 -6.197 -6.421 1.00 91.56 290 HIS A C 1
ATOM 2259 O O . HIS A 1 290 ? -22.000 -6.386 -7.631 1.00 91.56 290 HIS A O 1
ATOM 2265 N N . VAL A 1 291 ? -20.812 -6.463 -5.728 1.00 92.88 291 VAL A N 1
ATOM 2266 C CA . VAL A 1 291 ? -19.546 -6.896 -6.335 1.00 92.88 291 VAL A CA 1
ATOM 2267 C C . VAL A 1 291 ? -19.695 -8.198 -7.124 1.00 92.88 291 VAL A C 1
ATOM 2269 O O . VAL A 1 291 ? -19.127 -8.334 -8.204 1.00 92.88 291 VAL A O 1
ATOM 2272 N N . ALA A 1 292 ? -20.498 -9.144 -6.635 1.00 84.88 292 ALA A N 1
ATOM 2273 C CA . ALA A 1 292 ? -20.770 -10.391 -7.345 1.00 84.88 292 ALA A CA 1
ATOM 2274 C C . ALA A 1 292 ? -21.498 -10.18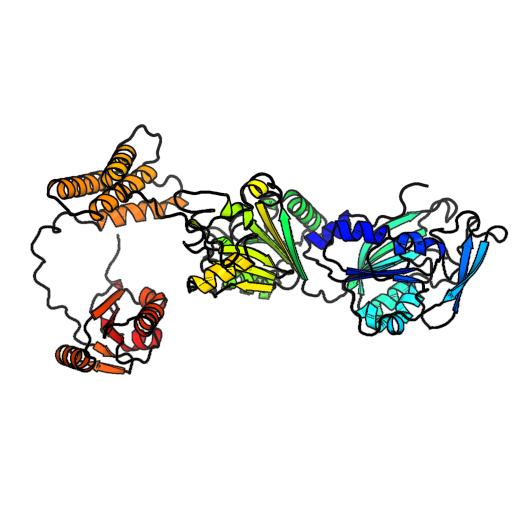7 -8.689 1.00 84.88 292 ALA A C 1
ATOM 2276 O O . ALA A 1 292 ? -21.372 -11.027 -9.579 1.00 84.88 292 ALA A O 1
ATOM 2277 N N . ARG A 1 293 ? -22.264 -9.097 -8.840 1.00 91.12 293 ARG A N 1
ATOM 2278 C CA . ARG A 1 293 ? -23.022 -8.774 -10.062 1.00 91.12 293 ARG A CA 1
ATOM 2279 C C . ARG A 1 293 ? -22.259 -7.838 -10.994 1.00 91.12 293 ARG A C 1
ATOM 2281 O O . ARG A 1 293 ? -22.216 -8.074 -12.193 1.00 91.12 293 ARG A O 1
ATOM 2288 N N . GLU A 1 294 ? -21.656 -6.801 -10.424 1.00 91.75 294 GLU A N 1
ATOM 2289 C CA . GLU A 1 294 ? -21.098 -5.653 -11.147 1.00 91.75 294 GLU A CA 1
ATOM 2290 C C . GLU A 1 294 ? -19.560 -5.629 -11.137 1.00 91.75 294 GLU A C 1
ATOM 2292 O O . GLU A 1 294 ? -18.948 -4.661 -11.589 1.00 91.75 294 GLU A O 1
ATOM 2297 N N . GLY A 1 295 ? -18.919 -6.653 -10.569 1.00 90.50 295 GLY A N 1
ATOM 2298 C CA . GLY A 1 295 ? -17.476 -6.692 -10.343 1.00 90.50 295 GLY A CA 1
ATOM 2299 C C . GLY A 1 295 ? -17.017 -5.810 -9.177 1.00 90.50 295 GLY A C 1
ATOM 2300 O O . GLY A 1 295 ? -17.779 -5.020 -8.615 1.00 90.50 295 GLY A O 1
ATOM 2301 N N . ARG A 1 296 ? -15.738 -5.947 -8.812 1.00 95.50 296 ARG A N 1
ATOM 2302 C CA . ARG A 1 296 ? -15.090 -5.129 -7.774 1.00 95.50 296 ARG A CA 1
ATOM 2303 C C . ARG A 1 296 ? -15.003 -3.663 -8.192 1.00 95.50 296 ARG A C 1
ATOM 2305 O O . ARG A 1 296 ? -14.991 -3.343 -9.380 1.00 95.50 296 ARG A O 1
ATOM 2312 N N . PHE A 1 297 ? -14.933 -2.775 -7.207 1.00 97.69 297 PHE A N 1
ATOM 2313 C CA . PHE A 1 297 ? -14.507 -1.397 -7.432 1.00 97.69 297 PHE A CA 1
ATOM 2314 C C . PHE A 1 297 ? -13.051 -1.379 -7.909 1.00 97.69 297 PHE A C 1
ATOM 2316 O O . PHE A 1 297 ? -12.271 -2.272 -7.577 1.00 97.69 297 PHE A O 1
ATOM 2323 N N . ASP A 1 298 ? -12.674 -0.368 -8.683 1.00 97.06 298 ASP A N 1
ATOM 2324 C CA . ASP A 1 298 ? -11.296 -0.242 -9.159 1.00 97.06 298 ASP A CA 1
ATOM 2325 C C . ASP A 1 298 ? -10.372 0.248 -8.042 1.00 97.06 298 ASP A C 1
ATOM 2327 O O . ASP A 1 298 ? -9.196 -0.121 -7.984 1.00 97.06 298 ASP A O 1
ATOM 2331 N N . TYR A 1 299 ? -10.912 1.065 -7.133 1.00 97.81 299 TYR A N 1
ATOM 2332 C CA . TYR A 1 299 ? -10.147 1.660 -6.050 1.00 97.81 299 TYR A CA 1
ATOM 2333 C C . TYR A 1 299 ? -10.980 1.863 -4.783 1.00 97.81 299 TYR A C 1
ATOM 2335 O O . TYR A 1 299 ? -12.129 2.292 -4.851 1.00 97.81 299 TYR A O 1
ATOM 2343 N N . ALA A 1 300 ? -10.385 1.623 -3.615 1.00 96.81 300 ALA A N 1
ATOM 2344 C CA . ALA A 1 300 ? -10.987 1.922 -2.318 1.00 96.81 300 ALA A CA 1
ATOM 2345 C C . ALA A 1 300 ? -10.129 2.918 -1.535 1.00 96.81 300 ALA A C 1
ATOM 2347 O O . ALA A 1 300 ? -8.912 2.768 -1.478 1.00 96.81 300 ALA A O 1
ATOM 2348 N N . VAL A 1 301 ? -10.744 3.905 -0.888 1.00 95.75 301 VAL A N 1
ATOM 2349 C CA . VAL A 1 301 ? -10.047 4.863 -0.017 1.00 95.75 301 VAL A CA 1
ATOM 2350 C C . VAL A 1 301 ? -10.627 4.761 1.384 1.00 95.75 301 VAL A C 1
ATOM 2352 O O . VAL A 1 301 ? -11.817 4.994 1.567 1.00 95.75 301 VAL A O 1
ATOM 2355 N N . ALA A 1 302 ? -9.799 4.412 2.369 1.00 95.12 302 ALA A N 1
ATOM 2356 C CA . ALA A 1 302 ? -10.188 4.250 3.769 1.00 95.12 302 ALA A CA 1
ATOM 2357 C C . ALA A 1 302 ? -9.409 5.220 4.667 1.00 95.12 302 ALA A C 1
ATOM 2359 O O . ALA A 1 302 ? -8.390 4.842 5.257 1.00 95.12 302 ALA A O 1
ATOM 2360 N N . PRO A 1 303 ? -9.844 6.484 4.746 1.00 92.38 303 PRO A N 1
ATOM 2361 C CA . PRO A 1 303 ? -9.115 7.498 5.474 1.00 92.38 303 PRO A CA 1
ATOM 2362 C C . PRO A 1 303 ? -9.588 7.602 6.924 1.00 92.38 303 PRO A C 1
ATOM 2364 O O . PRO A 1 303 ? -10.771 7.769 7.200 1.00 92.38 303 PRO A O 1
ATOM 2367 N N . HIS A 1 304 ? -8.645 7.531 7.861 1.00 91.88 304 HIS A N 1
ATOM 2368 C CA . HIS A 1 304 ? -8.849 7.756 9.297 1.00 91.88 304 HIS A CA 1
ATOM 2369 C C . HIS A 1 304 ? -10.002 6.947 9.917 1.00 91.88 304 HIS A C 1
ATOM 2371 O O . HIS A 1 304 ? -10.566 7.363 10.926 1.00 91.88 304 HIS A O 1
ATOM 2377 N N . VAL A 1 305 ? -10.330 5.779 9.357 1.00 92.38 305 VAL A N 1
ATOM 2378 C CA . VAL A 1 305 ? -11.370 4.884 9.893 1.00 92.38 305 VAL A CA 1
ATOM 2379 C C . VAL A 1 305 ? -10.771 3.698 10.641 1.00 92.38 305 VAL A C 1
ATOM 2381 O O . VAL A 1 305 ? -11.311 3.250 11.644 1.00 92.38 305 VAL A O 1
ATOM 2384 N N . LEU A 1 306 ? -9.640 3.169 10.170 1.00 94.69 306 LEU A N 1
ATOM 2385 C CA . LEU A 1 306 ? -9.144 1.866 10.609 1.00 94.69 306 LEU A CA 1
ATOM 2386 C C . LEU A 1 306 ? -8.837 1.832 12.113 1.00 94.69 306 LEU A C 1
ATOM 2388 O O . LEU A 1 306 ? -9.165 0.870 12.804 1.00 94.69 306 LEU A O 1
ATOM 2392 N N . GLN A 1 307 ? -8.242 2.907 12.621 1.00 92.88 307 GLN A N 1
ATOM 2393 C CA . GLN A 1 307 ? -7.816 3.041 14.008 1.00 92.88 307 GLN A CA 1
ATOM 2394 C C . GLN A 1 307 ? -8.978 3.212 15.000 1.00 92.88 307 GLN A C 1
ATOM 2396 O O . GLN A 1 307 ? -8.774 3.077 16.208 1.00 92.88 307 GLN A O 1
ATOM 2401 N N . THR A 1 308 ? -10.190 3.498 14.515 1.00 91.44 308 THR A N 1
ATOM 2402 C CA . THR A 1 308 ? -11.387 3.684 15.350 1.00 91.44 308 THR A CA 1
ATOM 2403 C C . THR A 1 308 ? -12.186 2.391 15.520 1.00 91.44 308 THR A C 1
ATOM 2405 O O . THR A 1 308 ? -12.999 2.291 16.440 1.00 91.44 308 THR A O 1
ATOM 2408 N N . LEU A 1 309 ? -11.971 1.399 14.647 1.00 92.25 309 LEU A N 1
ATOM 2409 C CA . LEU A 1 309 ? -12.791 0.192 14.585 1.00 92.25 309 LEU A CA 1
ATOM 2410 C C . LEU A 1 309 ? -12.632 -0.681 15.828 1.00 92.25 309 LEU A C 1
ATOM 2412 O O . LEU A 1 309 ? -11.534 -0.860 16.358 1.00 92.25 309 LEU A O 1
ATOM 2416 N N . ALA A 1 310 ? -13.734 -1.292 16.264 1.00 89.94 310 ALA A N 1
ATOM 2417 C CA . ALA A 1 310 ? -13.683 -2.324 17.293 1.00 89.94 310 ALA A CA 1
ATOM 2418 C C . ALA A 1 310 ? -12.995 -3.590 16.760 1.00 89.94 310 ALA A C 1
ATOM 2420 O O . ALA A 1 310 ? -12.228 -4.221 17.487 1.00 89.94 310 ALA A O 1
ATOM 2421 N N . ARG A 1 311 ? -13.257 -3.925 15.488 1.00 91.12 311 ARG A N 1
ATOM 2422 C CA . ARG A 1 311 ? -12.721 -5.103 14.801 1.00 91.12 311 ARG A CA 1
ATOM 2423 C C . ARG A 1 311 ? -12.129 -4.747 13.431 1.00 91.12 311 ARG A C 1
ATOM 2425 O O . ARG A 1 311 ? -12.772 -4.985 12.407 1.00 91.12 311 ARG A O 1
ATOM 2432 N N . PRO A 1 312 ? -10.935 -4.132 13.378 1.00 94.81 312 PRO A N 1
ATOM 2433 C CA . PRO A 1 312 ? -10.320 -3.709 12.120 1.00 94.81 312 PRO A CA 1
ATOM 2434 C C . PRO A 1 312 ? -10.061 -4.856 11.135 1.00 94.81 312 PRO A C 1
ATOM 2436 O O . PRO A 1 312 ? -10.104 -4.627 9.926 1.00 94.81 312 PRO A O 1
ATOM 2439 N N . SER A 1 313 ? -9.843 -6.086 11.615 1.00 95.00 313 SER A N 1
ATOM 2440 C CA . SER A 1 313 ? -9.700 -7.272 10.761 1.00 95.00 313 SER A CA 1
ATOM 2441 C C . SER A 1 313 ? -10.903 -7.466 9.846 1.00 95.00 313 SER A C 1
ATOM 2443 O O . SER A 1 313 ? -10.728 -7.856 8.693 1.00 95.00 313 SER A O 1
ATOM 2445 N N . VAL A 1 314 ? -12.109 -7.113 10.312 1.00 94.25 314 VAL A N 1
ATOM 2446 C CA . VAL A 1 314 ? -13.322 -7.268 9.517 1.00 94.25 314 VAL A CA 1
ATOM 2447 C C . VAL A 1 314 ? -13.196 -6.453 8.237 1.00 94.25 314 VAL A C 1
ATOM 2449 O O . VAL A 1 314 ? -13.258 -7.033 7.158 1.00 94.25 314 VAL A O 1
ATOM 2452 N N . LEU A 1 315 ? -12.900 -5.157 8.333 1.00 96.56 315 LEU A N 1
ATOM 2453 C CA . LEU A 1 315 ? -12.668 -4.310 7.162 1.00 96.56 315 LEU A CA 1
ATOM 2454 C C . LEU A 1 315 ? -11.497 -4.807 6.300 1.00 96.56 315 LEU A C 1
ATOM 2456 O O . LEU A 1 315 ? -11.641 -4.943 5.083 1.00 96.56 315 LEU A O 1
ATOM 2460 N N . LEU A 1 316 ? -10.350 -5.098 6.919 1.00 96.94 316 LEU A N 1
ATOM 2461 C CA . LEU A 1 316 ? -9.117 -5.454 6.208 1.00 96.94 316 LEU A CA 1
ATOM 2462 C C . LEU A 1 316 ? -9.261 -6.736 5.369 1.00 96.94 316 LEU A C 1
ATOM 2464 O O . LEU A 1 316 ? -8.741 -6.793 4.256 1.00 96.94 316 LEU A O 1
ATOM 2468 N N . GLU A 1 317 ? -10.016 -7.728 5.848 1.00 95.06 317 GLU A N 1
ATOM 2469 C CA . GLU A 1 317 ? -10.321 -8.960 5.104 1.00 95.06 317 GLU A CA 1
ATOM 2470 C C . GLU A 1 317 ? -11.254 -8.723 3.908 1.00 95.06 317 GLU A C 1
ATOM 2472 O O . GLU A 1 317 ? -11.162 -9.439 2.910 1.00 95.06 317 GLU A O 1
ATOM 2477 N N . ARG A 1 318 ? -12.164 -7.739 3.984 1.00 95.75 318 ARG A N 1
ATOM 2478 C CA . ARG A 1 318 ? -13.141 -7.474 2.911 1.00 95.75 318 ARG A CA 1
ATOM 2479 C C . ARG A 1 318 ? -12.595 -6.543 1.839 1.00 95.75 318 ARG A C 1
ATOM 2481 O O . ARG A 1 318 ? -13.028 -6.666 0.697 1.00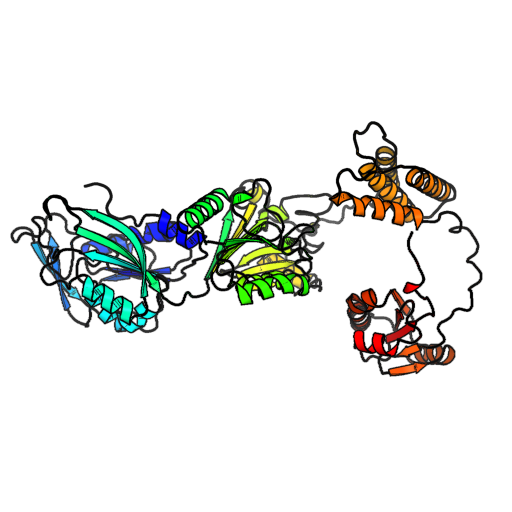 95.75 318 ARG A O 1
ATOM 2488 N N . LEU A 1 319 ? -11.647 -5.659 2.156 1.00 96.81 319 LEU A N 1
ATOM 2489 C CA . LEU A 1 319 ? -11.100 -4.689 1.198 1.00 96.81 319 LEU A CA 1
ATOM 2490 C C . LEU A 1 319 ? -10.658 -5.335 -0.137 1.00 96.81 319 LEU A C 1
ATOM 2492 O O . LEU A 1 319 ? -11.173 -4.915 -1.176 1.00 96.81 319 LEU A O 1
ATOM 2496 N N . PRO A 1 320 ? -9.829 -6.402 -0.163 1.00 95.19 320 PRO A N 1
ATOM 2497 C CA . PRO A 1 320 ? -9.448 -7.061 -1.419 1.00 95.19 320 PRO A CA 1
ATOM 2498 C C . PRO A 1 320 ? -10.592 -7.803 -2.124 1.00 95.19 320 PRO A C 1
ATOM 2500 O O . PRO A 1 320 ? -10.498 -8.099 -3.318 1.00 95.19 320 PRO A O 1
ATOM 2503 N N . LEU A 1 321 ? -11.665 -8.139 -1.401 1.00 94.31 321 LEU A N 1
ATOM 2504 C CA . LEU A 1 321 ? -12.848 -8.780 -1.976 1.00 94.31 321 LEU A CA 1
ATOM 2505 C C . LEU A 1 321 ? -13.740 -7.775 -2.701 1.00 94.31 321 LEU A C 1
ATOM 2507 O O . LEU A 1 321 ? -14.439 -8.169 -3.627 1.00 94.31 321 LEU A O 1
ATOM 2511 N N . VAL A 1 322 ? -13.718 -6.502 -2.297 1.00 96.62 322 VAL A N 1
ATOM 2512 C CA . VAL A 1 322 ? -14.608 -5.463 -2.838 1.00 96.62 322 VAL A CA 1
ATOM 2513 C C . VAL A 1 322 ? -13.911 -4.486 -3.780 1.00 96.62 322 VAL A C 1
ATOM 2515 O O . VAL A 1 322 ? -14.600 -3.830 -4.558 1.00 96.62 322 VAL A O 1
ATOM 2518 N N . SER A 1 323 ? -12.576 -4.411 -3.757 1.00 97.00 323 SER A N 1
ATOM 2519 C CA . SER A 1 323 ? -11.789 -3.501 -4.595 1.00 97.00 323 SER A CA 1
ATOM 2520 C C . SER A 1 323 ? -10.522 -4.151 -5.168 1.00 97.00 323 SER A C 1
ATOM 2522 O O . SER A 1 323 ? -9.911 -5.010 -4.531 1.00 97.00 323 SER A O 1
ATOM 2524 N N . GLU A 1 324 ? -10.121 -3.738 -6.373 1.00 95.12 324 GLU A N 1
ATOM 2525 C CA . GLU A 1 324 ? -8.890 -4.179 -7.050 1.00 95.12 324 GLU A CA 1
ATOM 2526 C C . GLU A 1 324 ? -7.622 -3.589 -6.410 1.00 95.12 324 GLU A C 1
ATOM 2528 O O . GLU A 1 324 ? -6.587 -4.257 -6.325 1.00 95.12 324 GLU A O 1
ATOM 2533 N N . ALA A 1 325 ? -7.702 -2.344 -5.944 1.00 96.88 325 ALA A N 1
ATOM 2534 C CA . ALA A 1 325 ? -6.639 -1.626 -5.251 1.00 96.88 325 ALA A CA 1
ATOM 2535 C C . ALA A 1 325 ? -7.216 -0.690 -4.185 1.00 96.88 325 ALA A C 1
ATOM 2537 O O . ALA A 1 325 ? -8.433 -0.502 -4.089 1.00 96.88 325 ALA A O 1
ATOM 2538 N N . GLY A 1 326 ? -6.357 -0.078 -3.381 1.00 96.19 326 GLY A N 1
ATOM 2539 C CA . GLY A 1 326 ? -6.812 0.958 -2.475 1.00 96.19 326 GLY A CA 1
ATOM 2540 C C . GLY A 1 326 ? -5.726 1.657 -1.683 1.00 96.19 326 GLY A C 1
ATOM 2541 O O . GLY A 1 326 ? -4.538 1.345 -1.769 1.00 96.19 326 GLY A O 1
ATOM 2542 N N . TRP A 1 327 ? -6.188 2.615 -0.890 1.00 96.50 327 TRP A N 1
ATOM 2543 C CA . TRP A 1 327 ? -5.375 3.494 -0.073 1.00 96.50 327 TRP A CA 1
ATOM 2544 C C . TRP A 1 327 ? -5.976 3.630 1.319 1.00 96.50 327 TRP A C 1
ATOM 2546 O O . TRP A 1 327 ? -7.138 4.004 1.472 1.00 96.50 327 TRP A O 1
ATOM 2556 N N . ILE A 1 328 ? -5.187 3.326 2.340 1.00 96.50 328 ILE A N 1
ATOM 2557 C CA . ILE A 1 328 ? -5.569 3.465 3.745 1.00 96.50 328 ILE A CA 1
ATOM 2558 C C . ILE A 1 328 ? -4.750 4.606 4.327 1.00 96.50 328 ILE A C 1
ATOM 2560 O O . ILE A 1 328 ? -3.537 4.652 4.117 1.00 96.50 328 ILE A O 1
ATOM 2564 N N . THR A 1 329 ? -5.388 5.501 5.078 1.00 95.25 329 THR A N 1
ATOM 2565 C CA . THR A 1 329 ? -4.657 6.487 5.880 1.00 95.25 329 THR A CA 1
ATOM 2566 C C . THR A 1 329 ? -5.074 6.440 7.333 1.00 95.25 329 THR A C 1
ATOM 2568 O O . THR A 1 329 ? -6.233 6.187 7.653 1.00 95.25 329 THR A O 1
ATOM 2571 N N . THR A 1 330 ? -4.118 6.679 8.220 1.00 94.88 330 THR A N 1
ATOM 2572 C CA . THR A 1 330 ? -4.348 6.803 9.660 1.00 94.88 330 THR A CA 1
ATOM 2573 C C . THR A 1 330 ? -3.402 7.863 10.213 1.00 94.88 330 THR A C 1
ATOM 2575 O O . THR A 1 330 ? -2.330 8.084 9.637 1.00 94.88 330 THR A O 1
ATOM 2578 N N . PRO A 1 331 ? -3.699 8.477 11.368 1.00 93.31 331 PRO A N 1
ATOM 2579 C CA . PRO A 1 331 ? -2.649 9.138 12.129 1.00 93.31 331 PRO A CA 1
ATOM 2580 C C . PRO A 1 331 ? -1.504 8.150 12.337 1.00 93.31 331 PRO A C 1
ATOM 2582 O O . PRO A 1 331 ? -1.728 6.962 12.600 1.00 93.31 331 PRO A O 1
ATOM 2585 N N . SER A 1 332 ? -0.276 8.620 12.161 1.00 92.56 332 SER A N 1
ATOM 2586 C CA . SER A 1 332 ? 0.881 7.767 12.377 1.00 92.56 332 SER A CA 1
ATOM 2587 C C . SER A 1 332 ? 1.070 7.494 13.865 1.00 92.56 332 SER A C 1
ATOM 2589 O O . SER A 1 332 ? 0.626 8.256 14.732 1.00 92.56 332 SER A O 1
ATOM 2591 N N . ARG A 1 333 ? 1.853 6.457 14.164 1.00 87.00 333 ARG A N 1
ATOM 2592 C CA . ARG A 1 333 ? 2.347 6.187 15.518 1.00 87.00 333 ARG A CA 1
ATOM 2593 C C . ARG A 1 333 ? 2.962 7.424 16.199 1.00 87.00 333 ARG A C 1
ATOM 2595 O O . ARG A 1 333 ? 2.774 7.628 17.393 1.00 87.00 333 ARG A O 1
ATOM 2602 N N . TYR A 1 334 ? 3.654 8.288 15.454 1.00 88.50 334 TYR A N 1
ATOM 2603 C CA . TYR A 1 334 ? 4.300 9.472 16.022 1.00 88.50 334 TYR A CA 1
ATOM 2604 C C . TYR A 1 334 ? 3.265 10.502 16.478 1.00 88.50 334 TYR A C 1
ATOM 2606 O O . TYR A 1 334 ? 3.364 11.021 17.589 1.00 88.50 334 TYR A O 1
ATOM 2614 N N . LEU A 1 335 ? 2.243 10.766 15.657 1.00 90.88 335 LEU A N 1
ATOM 2615 C CA . LEU A 1 335 ? 1.175 11.692 16.028 1.00 90.88 335 LEU A CA 1
ATOM 2616 C C . LEU A 1 335 ? 0.339 11.148 17.197 1.00 90.88 335 LEU A C 1
ATOM 2618 O O . LEU A 1 335 ? 0.022 11.909 18.113 1.00 90.88 335 LEU A O 1
ATOM 2622 N N . GLU A 1 336 ? 0.049 9.842 17.211 1.00 89.19 336 GLU A N 1
ATOM 2623 C CA . GLU A 1 336 ? -0.650 9.180 18.325 1.00 89.19 336 GLU A CA 1
ATOM 2624 C C . GLU A 1 336 ? 0.092 9.303 19.661 1.00 89.19 336 GLU A C 1
ATOM 2626 O O . GLU A 1 336 ? -0.541 9.377 20.706 1.00 89.19 336 GLU A O 1
ATOM 2631 N N . VAL A 1 337 ? 1.424 9.351 19.671 1.00 85.94 337 VAL A N 1
ATOM 2632 C CA . VAL A 1 337 ? 2.183 9.525 20.924 1.00 85.94 337 VAL A CA 1
ATOM 2633 C C . VAL A 1 337 ? 2.268 10.987 21.356 1.00 85.94 337 VAL A C 1
ATOM 2635 O O . VAL A 1 337 ? 2.276 11.273 22.556 1.00 85.94 337 VAL A O 1
ATOM 2638 N N . LEU A 1 338 ? 2.369 11.904 20.389 1.00 87.81 338 LEU A N 1
ATOM 2639 C CA . LEU A 1 338 ? 2.617 13.326 20.629 1.00 87.81 338 LEU A CA 1
ATOM 2640 C C . LEU A 1 338 ? 1.371 14.128 20.988 1.00 87.81 338 LEU A C 1
ATOM 2642 O O . LEU A 1 338 ? 1.468 15.097 21.746 1.00 87.81 338 LEU A O 1
ATOM 2646 N N . LYS A 1 339 ? 0.225 13.788 20.396 1.00 86.50 339 LYS A N 1
ATOM 2647 C CA . LYS A 1 339 ? -1.038 14.462 20.693 1.00 86.50 339 LYS A CA 1
ATOM 2648 C C . LYS A 1 339 ? -1.462 14.115 22.121 1.00 86.50 339 LYS A C 1
ATOM 2650 O O . LYS A 1 339 ? -1.297 12.982 22.547 1.00 86.50 339 LYS A O 1
ATOM 2655 N N . ILE A 1 340 ? -2.025 15.078 22.846 1.00 86.44 340 ILE A N 1
ATOM 2656 C CA . ILE A 1 340 ? -2.623 14.860 24.169 1.00 86.44 340 ILE A CA 1
ATOM 2657 C C . ILE A 1 340 ? -4.086 15.301 24.104 1.00 86.44 340 ILE A C 1
ATOM 2659 O O . ILE A 1 340 ? -4.378 16.404 23.636 1.00 86.44 340 ILE A O 1
ATOM 2663 N N . GLU A 1 341 ? -4.995 14.438 24.546 1.00 80.12 341 GLU A N 1
ATOM 2664 C CA . GLU A 1 341 ? -6.435 14.687 24.610 1.00 80.12 341 GLU A CA 1
ATOM 2665 C C . GLU A 1 341 ? -6.970 14.225 25.972 1.00 80.12 341 GLU A C 1
ATOM 2667 O O . GLU A 1 341 ? -7.163 13.036 26.228 1.00 80.12 341 GLU A O 1
ATOM 2672 N N . GLY A 1 342 ? -7.157 15.181 26.886 1.00 83.88 342 GLY A N 1
ATOM 2673 C CA . GLY A 1 342 ? -7.469 14.876 28.281 1.00 83.88 342 GLY A CA 1
ATOM 2674 C C . GLY A 1 342 ? -6.333 14.092 28.945 1.00 83.88 342 GLY A C 1
ATOM 2675 O O . GLY A 1 342 ? -5.186 14.536 28.937 1.00 83.88 342 GLY A O 1
ATOM 2676 N N . ALA A 1 343 ? -6.660 12.928 29.510 1.00 80.19 343 ALA A N 1
ATOM 2677 C CA . ALA A 1 343 ? -5.692 12.013 30.117 1.00 80.19 343 ALA A CA 1
ATOM 2678 C C . ALA A 1 343 ? -5.028 11.057 29.106 1.00 80.19 343 ALA A C 1
ATOM 2680 O O . ALA A 1 343 ? -4.142 10.291 29.483 1.00 80.19 343 ALA A O 1
ATOM 2681 N N . HIS A 1 344 ? -5.445 11.085 27.838 1.00 81.75 344 HIS A N 1
ATOM 2682 C CA . HIS A 1 344 ? -4.995 10.142 26.821 1.00 81.75 344 HIS A CA 1
ATOM 2683 C C . HIS A 1 344 ? -3.904 10.750 25.939 1.00 81.75 344 HIS A C 1
ATOM 2685 O O . HIS A 1 344 ? -3.981 11.910 25.524 1.00 81.75 344 HIS A O 1
ATOM 2691 N N . ARG A 1 345 ? -2.895 9.942 25.602 1.00 85.50 345 ARG A N 1
ATOM 2692 C CA . ARG A 1 345 ? -2.014 10.227 24.460 1.00 85.50 345 ARG A CA 1
ATOM 2693 C C . ARG A 1 345 ? -2.762 9.873 23.182 1.00 85.50 345 ARG A C 1
ATOM 2695 O O . ARG A 1 345 ? -3.474 8.882 23.170 1.00 85.50 345 ARG A O 1
ATOM 2702 N N . GLY A 1 346 ? -2.621 10.652 22.121 1.00 85.56 346 GLY A N 1
ATOM 2703 C CA . GLY A 1 346 ? -3.283 10.452 20.834 1.00 85.56 346 GLY A CA 1
ATOM 2704 C C . GLY A 1 346 ? -4.724 10.941 20.824 1.00 85.56 346 GLY A C 1
ATOM 2705 O O . GLY A 1 346 ? -5.129 11.718 21.685 1.00 85.56 346 GLY A O 1
ATOM 2706 N N . PHE A 1 347 ? -5.509 10.491 19.851 1.00 86.50 347 PHE A N 1
ATOM 2707 C CA . PHE A 1 347 ? -6.943 10.780 19.855 1.00 86.50 347 PHE A CA 1
ATOM 2708 C C . PHE A 1 347 ? -7.649 9.807 20.803 1.00 86.50 347 PHE A C 1
ATOM 2710 O O . PHE A 1 347 ? -7.424 8.594 20.728 1.00 86.50 347 PHE A O 1
ATOM 2717 N N . ALA A 1 348 ? -8.486 10.323 21.705 1.00 84.44 348 ALA A N 1
ATOM 2718 C CA . ALA A 1 348 ? -9.074 9.520 22.786 1.00 84.44 348 ALA A CA 1
ATOM 2719 C C . ALA A 1 348 ? -10.000 8.396 22.275 1.00 84.44 348 ALA A C 1
ATOM 2721 O O . ALA A 1 348 ? -10.147 7.361 22.917 1.00 84.44 348 ALA A O 1
ATOM 2722 N N . HIS A 1 349 ? -10.589 8.576 21.091 1.00 84.06 349 HIS A N 1
ATOM 2723 C CA . HIS A 1 349 ? -11.478 7.604 20.452 1.00 84.06 349 HIS A CA 1
ATOM 2724 C C . HIS A 1 349 ? -10.748 6.578 19.565 1.00 84.06 349 HIS A C 1
ATOM 2726 O O . HIS A 1 349 ? -11.382 5.657 19.046 1.00 84.06 349 HIS A O 1
ATOM 2732 N N . HIS A 1 350 ? -9.432 6.711 19.365 1.00 90.38 350 HIS A N 1
ATOM 2733 C CA . HIS A 1 350 ? -8.647 5.723 18.622 1.00 90.38 350 HIS A CA 1
ATOM 2734 C C . HIS A 1 350 ? -8.321 4.533 19.517 1.00 90.38 350 HIS A C 1
ATOM 2736 O O . HIS A 1 350 ? -7.835 4.689 20.633 1.00 90.38 350 HIS A O 1
ATOM 2742 N N . ARG A 1 351 ? -8.577 3.330 19.006 1.00 88.62 351 ARG A N 1
ATOM 2743 C CA . ARG A 1 351 ? -8.369 2.057 19.709 1.00 88.62 351 ARG A CA 1
ATOM 2744 C C . ARG A 1 351 ? -7.051 1.393 19.329 1.00 88.62 351 ARG A C 1
ATOM 2746 O O . ARG A 1 351 ? -6.551 0.559 20.082 1.00 88.62 351 ARG A O 1
ATOM 2753 N N . TRP A 1 352 ? -6.487 1.771 18.183 1.00 89.50 352 TRP A N 1
ATOM 2754 C CA . TRP A 1 352 ? -5.296 1.150 17.613 1.00 89.50 352 TRP A CA 1
ATOM 2755 C C . TRP A 1 352 ? -4.235 2.194 17.272 1.00 89.50 352 TRP A C 1
ATOM 2757 O O . TRP A 1 352 ? -4.536 3.218 16.667 1.00 89.50 352 TRP A O 1
ATOM 2767 N N . GLY A 1 353 ? -2.981 1.904 17.608 1.00 89.25 353 GLY A N 1
ATOM 2768 C CA . GLY A 1 353 ? -1.841 2.462 16.892 1.00 89.25 353 GLY A CA 1
ATOM 2769 C C . GLY A 1 353 ? -1.640 1.668 15.605 1.00 89.25 353 GLY A C 1
ATOM 2770 O O . GLY A 1 353 ? -1.673 0.438 15.635 1.00 89.25 353 GLY A O 1
ATOM 2771 N N . VAL A 1 354 ? -1.441 2.351 14.480 1.00 91.56 354 VAL A N 1
ATOM 2772 C CA . VAL A 1 354 ? -1.282 1.711 13.165 1.00 91.56 354 VAL A CA 1
ATOM 2773 C C . VAL A 1 354 ? 0.066 2.098 12.556 1.00 91.56 354 VAL A C 1
ATOM 2775 O O . VAL A 1 354 ? 0.481 3.255 12.647 1.00 91.56 354 VAL A O 1
ATOM 2778 N N . ASP A 1 355 ? 0.769 1.118 11.989 1.00 89.88 355 ASP A N 1
ATOM 2779 C CA . ASP A 1 355 ? 2.081 1.303 11.365 1.00 89.88 355 ASP A CA 1
ATOM 2780 C C . ASP A 1 355 ? 2.332 0.301 10.226 1.00 89.88 355 ASP A C 1
ATOM 2782 O O . ASP A 1 355 ? 1.550 -0.624 10.011 1.00 89.88 355 ASP A O 1
ATOM 2786 N N . ASN A 1 356 ? 3.423 0.479 9.481 1.00 87.62 356 ASN A N 1
ATOM 2787 C CA . ASN A 1 356 ? 3.864 -0.444 8.439 1.00 87.62 356 ASN A CA 1
ATOM 2788 C C . ASN A 1 356 ? 5.237 -1.049 8.775 1.00 87.62 356 ASN A C 1
ATOM 2790 O O . ASN A 1 356 ? 6.251 -0.354 8.738 1.00 87.62 356 ASN A O 1
ATOM 2794 N N . ASP A 1 357 ? 5.271 -2.364 8.998 1.00 84.06 357 ASP A N 1
ATOM 2795 C CA . ASP A 1 357 ? 6.485 -3.141 9.275 1.00 84.06 357 ASP A CA 1
ATOM 2796 C C . ASP A 1 357 ? 6.814 -4.022 8.062 1.00 84.06 357 ASP A C 1
ATOM 2798 O O . ASP A 1 357 ? 6.075 -4.948 7.729 1.00 84.06 357 ASP A O 1
ATOM 2802 N N . GLN A 1 358 ? 7.886 -3.695 7.335 1.00 78.81 358 GLN A N 1
ATOM 2803 C CA . GLN A 1 358 ? 8.350 -4.442 6.150 1.00 78.81 358 GLN A CA 1
ATOM 2804 C C . GLN A 1 358 ? 7.252 -4.741 5.100 1.00 78.81 358 GLN A C 1
ATOM 2806 O O . GLN A 1 358 ? 7.222 -5.799 4.455 1.00 78.81 358 GLN A O 1
ATOM 2811 N N . GLY A 1 359 ? 6.334 -3.790 4.906 1.00 81.12 359 GLY A N 1
ATOM 2812 C CA . GLY A 1 359 ? 5.227 -3.922 3.959 1.00 81.12 359 GLY A CA 1
ATOM 2813 C C . GLY A 1 359 ? 4.075 -4.785 4.479 1.00 81.12 359 GLY A C 1
ATOM 2814 O O . GLY A 1 359 ? 3.348 -5.353 3.664 1.00 81.12 359 GLY A O 1
ATOM 2815 N N . VAL A 1 360 ? 3.939 -4.936 5.796 1.00 89.00 360 VAL A N 1
ATOM 2816 C CA . VAL A 1 360 ? 2.769 -5.493 6.484 1.00 89.00 360 VAL A CA 1
ATOM 2817 C C . VAL A 1 360 ? 2.137 -4.377 7.309 1.00 89.00 360 VAL A C 1
ATOM 2819 O O . VAL A 1 360 ? 2.836 -3.661 8.021 1.00 89.00 360 VAL A O 1
ATOM 2822 N N . LEU A 1 361 ? 0.817 -4.221 7.209 1.00 93.62 361 LEU A N 1
ATOM 2823 C CA . LEU A 1 361 ? 0.070 -3.261 8.016 1.00 93.62 361 LEU A CA 1
ATOM 2824 C C . LEU A 1 361 ? -0.114 -3.813 9.430 1.00 93.62 361 LEU A C 1
ATOM 2826 O O . LEU A 1 361 ? -0.776 -4.828 9.619 1.00 93.62 361 LEU A O 1
ATOM 2830 N N . VAL A 1 362 ? 0.465 -3.161 10.425 1.00 91.06 362 VAL A N 1
ATOM 2831 C CA . VAL A 1 362 ? 0.479 -3.643 11.804 1.00 91.06 362 VAL A CA 1
ATOM 2832 C C . VAL A 1 362 ? -0.416 -2.766 12.668 1.00 91.06 362 VAL A C 1
ATOM 2834 O O . VAL A 1 362 ? -0.324 -1.539 12.629 1.00 91.06 362 VAL A O 1
ATOM 2837 N N . LEU A 1 363 ? -1.274 -3.404 13.462 1.00 91.06 363 LEU A N 1
ATOM 2838 C CA . LEU A 1 363 ? -2.184 -2.745 14.389 1.00 91.06 363 LEU A CA 1
ATOM 2839 C C . LEU A 1 363 ? -1.854 -3.169 15.819 1.00 91.06 363 LEU A C 1
ATOM 2841 O O . LEU A 1 363 ? -1.942 -4.345 16.166 1.00 91.06 363 LEU A O 1
ATOM 2845 N N . ALA A 1 364 ? -1.487 -2.201 16.652 1.00 86.44 364 ALA A N 1
ATOM 2846 C CA . ALA A 1 364 ? -1.210 -2.368 18.072 1.00 86.44 364 ALA A CA 1
ATOM 2847 C C . ALA A 1 364 ? -2.384 -1.822 18.898 1.00 86.44 364 ALA A C 1
ATOM 2849 O O . ALA A 1 364 ? -2.778 -0.677 18.669 1.00 86.44 364 ALA A O 1
ATOM 2850 N N . PRO A 1 365 ? -2.946 -2.564 19.868 1.00 85.25 365 PRO A N 1
ATOM 2851 C CA . PRO A 1 365 ? -3.995 -2.018 20.718 1.00 85.25 365 PRO A CA 1
ATOM 2852 C C . PRO A 1 365 ? -3.438 -0.871 21.561 1.00 85.25 365 PRO A C 1
ATOM 2854 O O . PRO A 1 365 ? -2.360 -0.968 22.158 1.00 85.25 365 PRO A O 1
ATOM 2857 N N . LYS A 1 366 ? -4.190 0.222 21.635 1.00 83.31 366 LYS A N 1
ATOM 2858 C CA . LYS A 1 366 ? -3.842 1.373 22.458 1.00 83.31 366 LYS A CA 1
ATOM 2859 C C . LYS A 1 366 ? -4.208 1.080 23.908 1.00 83.31 366 LYS A C 1
ATOM 2861 O O . LYS A 1 366 ? -5.353 1.211 24.329 1.00 83.31 366 LYS A O 1
ATOM 2866 N N . THR A 1 367 ? -3.226 0.601 24.660 1.00 79.38 367 THR A N 1
ATOM 2867 C CA . THR A 1 367 ? -3.401 0.256 26.076 1.00 79.38 367 THR A CA 1
ATOM 2868 C C . THR A 1 367 ? -3.163 1.470 26.981 1.00 79.38 367 THR A C 1
ATOM 2870 O O . THR A 1 367 ? -2.237 2.220 26.666 1.00 79.38 367 THR A O 1
ATOM 2873 N N . PRO A 1 368 ? -3.816 1.557 28.162 1.00 77.69 368 PRO A N 1
ATOM 2874 C CA . PRO A 1 368 ? -3.572 2.596 29.181 1.00 77.69 368 PRO A CA 1
ATOM 2875 C C . PRO A 1 368 ? -2.116 2.733 29.675 1.00 77.69 368 PRO A C 1
ATOM 2877 O O . PRO A 1 368 ? -1.778 3.615 30.465 1.00 77.69 368 PRO A O 1
ATOM 2880 N N . LEU A 1 369 ? -1.243 1.797 29.290 1.00 77.44 369 LEU A N 1
ATOM 2881 C CA . LEU A 1 369 ? 0.181 1.853 29.595 1.00 77.44 369 LEU A CA 1
ATOM 2882 C C . LEU A 1 369 ? 0.883 2.983 28.828 1.00 77.44 369 LEU A C 1
ATOM 2884 O O . LEU A 1 369 ? 1.838 3.552 29.353 1.00 77.44 369 LEU A O 1
ATOM 2888 N N . VAL A 1 370 ? 0.422 3.310 27.616 1.00 79.25 370 VAL A N 1
ATOM 2889 C CA . VAL A 1 370 ? 1.065 4.285 26.717 1.00 79.25 370 VAL A CA 1
ATOM 2890 C C . VAL A 1 370 ? 1.135 5.667 27.374 1.00 79.25 370 VAL A C 1
ATOM 2892 O O . VAL A 1 370 ? 2.154 6.349 27.289 1.00 79.25 370 VAL A O 1
ATOM 2895 N N . GLU A 1 371 ? 0.097 6.044 28.113 1.00 81.19 371 GLU A N 1
ATOM 2896 C CA . GLU A 1 371 ? -0.057 7.282 28.879 1.00 81.19 371 GLU A CA 1
ATOM 2897 C C . GLU A 1 371 ? 1.039 7.452 29.937 1.00 81.19 371 GLU A C 1
ATOM 2899 O O . GLU A 1 371 ? 1.413 8.575 30.274 1.00 81.19 371 GLU A O 1
ATOM 2904 N N . ARG A 1 372 ? 1.585 6.340 30.442 1.00 75.62 372 ARG A N 1
ATOM 2905 C CA . ARG A 1 372 ? 2.603 6.308 31.503 1.00 75.62 372 ARG A CA 1
ATOM 2906 C C . ARG A 1 372 ? 4.018 6.058 30.983 1.00 75.62 372 ARG A C 1
ATOM 2908 O O . ARG A 1 372 ? 4.950 5.978 31.782 1.00 75.62 372 ARG A O 1
ATOM 2915 N N . MET A 1 373 ? 4.187 5.912 29.671 1.00 75.38 373 MET A N 1
ATOM 2916 C CA . MET A 1 373 ? 5.486 5.677 29.048 1.00 75.38 373 MET A CA 1
ATOM 2917 C C . MET A 1 373 ? 6.169 6.989 28.662 1.00 75.38 373 MET A C 1
ATOM 2919 O O . MET A 1 373 ? 5.525 7.963 28.265 1.00 75.38 373 MET A O 1
ATOM 2923 N N . ALA A 1 374 ? 7.496 6.998 28.778 1.00 73.69 374 ALA A N 1
ATOM 2924 C CA . ALA A 1 374 ? 8.351 8.036 28.226 1.00 73.69 374 ALA A CA 1
ATOM 2925 C C . ALA A 1 374 ? 8.867 7.585 26.857 1.00 73.69 374 ALA A C 1
ATOM 2927 O O . ALA A 1 374 ? 9.257 6.431 26.686 1.00 73.69 374 ALA A O 1
ATOM 2928 N N . PHE A 1 375 ? 8.893 8.506 25.897 1.00 77.62 375 PHE A N 1
ATOM 2929 C CA . PHE A 1 375 ? 9.393 8.243 24.554 1.00 77.62 375 PHE A CA 1
ATOM 2930 C C . PHE A 1 375 ? 10.551 9.210 24.265 1.00 77.62 375 PHE A C 1
ATOM 2932 O O . PHE A 1 375 ? 10.315 10.402 24.049 1.00 77.62 375 PHE A O 1
ATOM 2939 N N . PRO A 1 376 ? 11.814 8.740 24.270 1.00 73.69 376 PRO A N 1
ATOM 2940 C CA . PRO A 1 376 ? 12.984 9.613 24.124 1.00 73.69 376 PRO A CA 1
ATOM 2941 C C . PRO A 1 376 ? 12.973 10.473 22.849 1.00 73.69 376 PRO A C 1
ATOM 2943 O O . PRO A 1 376 ? 13.531 11.569 22.834 1.00 73.69 376 PRO A O 1
ATOM 2946 N N . GLY A 1 377 ? 12.307 10.002 21.788 1.00 77.19 377 GLY A N 1
ATOM 2947 C CA . GLY A 1 377 ? 12.220 10.684 20.497 1.00 77.19 377 GLY A CA 1
ATOM 2948 C C . GLY A 1 377 ? 11.198 11.824 20.401 1.00 77.19 377 GLY A C 1
ATOM 2949 O O . GLY A 1 377 ? 11.193 12.522 19.388 1.00 77.19 377 GLY A O 1
ATOM 2950 N N . GLU A 1 378 ? 10.357 12.076 21.417 1.00 83.19 378 GLU A N 1
ATOM 2951 C CA . GLU A 1 378 ? 9.245 13.044 21.307 1.00 83.19 378 GLU A CA 1
ATOM 2952 C C . GLU A 1 378 ? 9.673 14.430 20.816 1.00 83.19 378 GLU A C 1
ATOM 2954 O O . GLU A 1 378 ? 9.006 15.029 19.972 1.00 83.19 378 GLU A O 1
ATOM 2959 N N . ALA A 1 379 ? 10.784 14.959 21.335 1.00 83.88 379 ALA A N 1
ATOM 2960 C CA . ALA A 1 379 ? 11.260 16.289 20.965 1.00 83.88 379 ALA A CA 1
ATOM 2961 C C . ALA A 1 379 ? 11.602 16.386 19.469 1.00 83.88 379 ALA A C 1
ATOM 2963 O O . ALA A 1 379 ? 11.297 17.396 18.835 1.00 83.88 379 ALA A O 1
ATOM 2964 N N . GLN A 1 380 ? 12.188 15.326 18.906 1.00 84.25 380 GLN A N 1
ATOM 2965 C CA . GLN A 1 380 ? 12.511 15.242 17.485 1.00 84.25 380 GLN A CA 1
ATOM 2966 C C . GLN A 1 380 ? 11.243 15.065 16.647 1.00 84.25 380 GLN A C 1
ATOM 2968 O O . GLN A 1 380 ? 11.059 15.755 15.646 1.00 84.25 380 GLN A O 1
ATOM 2973 N N . TRP A 1 381 ? 10.339 14.177 17.068 1.00 87.25 381 TRP A N 1
ATOM 2974 C CA . TRP A 1 381 ? 9.117 13.883 16.322 1.00 87.25 381 TRP A CA 1
ATOM 2975 C C . TRP A 1 381 ? 8.184 15.092 16.220 1.00 87.25 381 TRP A C 1
ATOM 2977 O O . TRP A 1 381 ? 7.565 15.279 15.179 1.00 87.25 381 TRP A O 1
ATOM 2987 N N . ARG A 1 382 ? 8.131 15.967 17.241 1.00 87.00 382 ARG A N 1
ATOM 2988 C CA . ARG A 1 382 ? 7.349 17.222 17.188 1.00 87.00 382 ARG A CA 1
ATOM 2989 C C . ARG A 1 382 ? 7.733 18.124 16.015 1.00 87.00 382 ARG A C 1
ATOM 2991 O O . ARG A 1 382 ? 6.900 18.902 15.564 1.00 87.00 382 ARG A O 1
ATOM 2998 N N . GLN A 1 383 ? 8.976 18.038 15.544 1.00 88.00 383 GLN A N 1
ATOM 2999 C CA . GLN A 1 383 ? 9.478 18.839 14.425 1.00 88.00 383 GLN A CA 1
ATOM 3000 C C . GLN A 1 383 ? 9.308 18.135 13.068 1.00 88.00 383 GLN A C 1
ATOM 3002 O O . GLN A 1 383 ? 9.364 18.796 12.036 1.00 88.00 383 GLN A O 1
ATOM 3007 N N . ALA A 1 384 ? 9.071 16.821 13.059 1.00 87.69 384 ALA A N 1
ATOM 3008 C CA . ALA A 1 384 ? 8.915 15.999 11.859 1.00 87.69 384 ALA A CA 1
ATOM 3009 C C . ALA A 1 384 ? 7.436 15.887 11.451 1.00 87.69 384 ALA A C 1
ATOM 3011 O O . ALA A 1 384 ? 6.830 14.813 11.490 1.00 87.69 384 ALA A O 1
ATOM 3012 N N . THR A 1 385 ? 6.826 17.024 11.106 1.00 90.81 385 THR A N 1
ATOM 3013 C CA . THR A 1 385 ? 5.401 17.097 10.731 1.00 90.81 385 THR A CA 1
ATOM 3014 C C . THR A 1 385 ? 5.075 16.325 9.453 1.00 90.81 385 THR A C 1
ATOM 3016 O O . THR A 1 385 ? 3.926 15.944 9.246 1.00 90.81 385 THR A O 1
ATOM 3019 N N . ASP A 1 386 ? 6.086 16.029 8.635 1.00 92.75 386 ASP A N 1
ATOM 3020 C CA . ASP A 1 386 ? 6.054 15.150 7.466 1.00 92.75 386 ASP A CA 1
ATOM 3021 C C . ASP A 1 386 ? 5.882 13.662 7.816 1.00 92.75 386 ASP A C 1
ATOM 3023 O O . ASP A 1 386 ? 5.844 12.824 6.919 1.00 92.75 386 ASP A O 1
ATOM 3027 N N . ARG A 1 387 ? 5.762 13.322 9.107 1.00 92.00 387 ARG A N 1
ATOM 3028 C CA . ARG A 1 387 ? 5.569 11.949 9.593 1.00 92.00 387 ARG A CA 1
ATOM 3029 C C . ARG A 1 387 ? 4.261 11.717 10.332 1.00 92.00 387 ARG A C 1
ATOM 3031 O O . ARG A 1 387 ? 4.134 10.710 11.023 1.00 92.00 387 ARG A O 1
ATOM 3038 N N . PHE A 1 388 ? 3.318 12.646 10.279 1.00 93.69 388 PHE A N 1
ATOM 3039 C CA . PHE A 1 388 ? 2.122 12.625 11.129 1.00 93.69 388 PHE A CA 1
ATOM 3040 C C . PHE A 1 388 ? 0.995 11.722 10.623 1.00 93.69 388 PHE A C 1
ATOM 3042 O O . PHE A 1 388 ? 0.089 11.397 11.388 1.00 93.69 388 PHE A O 1
ATOM 3049 N N . GLU A 1 389 ? 1.070 11.268 9.379 1.00 93.94 389 GLU A N 1
ATOM 3050 C CA . GLU A 1 389 ? 0.123 10.333 8.785 1.00 93.94 389 GLU A CA 1
ATOM 3051 C C . GLU A 1 389 ? 0.859 9.115 8.242 1.00 93.94 389 GLU A C 1
ATOM 3053 O O . GLU A 1 389 ? 1.899 9.238 7.597 1.00 93.94 389 GLU A O 1
ATOM 3058 N N . LEU A 1 390 ? 0.314 7.936 8.518 1.00 95.56 390 LEU A N 1
ATOM 3059 C CA . LEU A 1 390 ? 0.668 6.723 7.805 1.00 95.56 390 LEU A CA 1
ATOM 3060 C C . LEU A 1 390 ? -0.265 6.601 6.603 1.00 95.56 390 LEU A C 1
ATOM 3062 O O . LEU A 1 390 ? -1.485 6.674 6.744 1.00 95.56 390 LEU A O 1
ATOM 3066 N N . GLN A 1 391 ? 0.315 6.366 5.435 1.00 95.50 391 GLN A N 1
ATOM 3067 C CA . GLN A 1 391 ? -0.407 6.065 4.209 1.00 95.50 391 GLN A CA 1
ATOM 3068 C C . GLN A 1 391 ? 0.023 4.696 3.691 1.00 95.50 391 GLN A C 1
ATOM 3070 O O . GLN A 1 391 ? 1.218 4.414 3.600 1.00 95.50 391 GLN A O 1
ATOM 3075 N N . VAL A 1 392 ? -0.942 3.851 3.341 1.00 96.50 392 VAL A N 1
ATOM 3076 C CA . VAL A 1 392 ? -0.706 2.488 2.857 1.00 96.50 392 VAL A CA 1
ATOM 3077 C C . VAL A 1 392 ? -1.446 2.287 1.548 1.00 96.50 392 VAL A C 1
ATOM 3079 O O . VAL A 1 392 ? -2.676 2.248 1.525 1.00 96.50 392 VAL A O 1
ATOM 3082 N N . GLY A 1 393 ? -0.689 2.138 0.465 1.00 96.19 393 GLY A N 1
ATOM 3083 C CA . GLY A 1 393 ? -1.217 1.752 -0.837 1.00 96.19 393 GLY A CA 1
ATOM 3084 C C . GLY A 1 393 ? -1.150 0.241 -1.014 1.00 96.19 393 GLY A C 1
ATOM 3085 O O . GLY A 1 393 ? -0.157 -0.388 -0.638 1.00 96.19 393 GLY A O 1
ATOM 3086 N N . TRP A 1 394 ? -2.189 -0.351 -1.594 1.00 96.06 394 TRP A N 1
ATOM 3087 C CA . TRP A 1 394 ? -2.253 -1.785 -1.858 1.00 96.06 394 TRP A CA 1
ATOM 3088 C C . TRP A 1 394 ? -2.962 -2.091 -3.176 1.00 96.06 394 TRP A C 1
ATOM 3090 O O . TRP A 1 394 ? -3.785 -1.317 -3.659 1.00 96.06 394 TRP A O 1
ATOM 3100 N N . ARG A 1 395 ? -2.642 -3.246 -3.756 1.00 93.94 395 ARG A N 1
ATOM 3101 C CA . ARG A 1 395 ? -3.254 -3.774 -4.976 1.00 93.94 395 ARG A CA 1
ATOM 3102 C C . ARG A 1 395 ? -3.384 -5.280 -4.877 1.00 93.94 395 ARG A C 1
ATOM 3104 O O . ARG A 1 395 ? -2.439 -5.947 -4.466 1.00 93.94 395 ARG A O 1
ATOM 3111 N N . GLY A 1 396 ? -4.528 -5.824 -5.276 1.00 90.44 396 GLY A N 1
ATOM 3112 C CA . GLY A 1 396 ? -4.817 -7.257 -5.380 1.00 90.44 396 GLY A CA 1
ATOM 3113 C C . GLY A 1 396 ? -4.942 -8.007 -4.049 1.00 90.44 396 GLY A C 1
ATOM 3114 O O . GLY A 1 396 ? -5.665 -8.996 -3.980 1.00 90.44 396 GLY A O 1
ATOM 3115 N N . GLY A 1 397 ? -4.268 -7.558 -2.992 1.00 90.69 397 GLY A N 1
ATOM 3116 C CA . GLY A 1 397 ? -4.335 -8.140 -1.659 1.00 90.69 397 GLY A CA 1
ATOM 3117 C C . GLY A 1 397 ? -3.698 -7.230 -0.616 1.00 90.69 397 GLY A C 1
ATOM 3118 O O . GLY A 1 397 ? -2.888 -6.365 -0.945 1.00 90.69 397 GLY A O 1
ATOM 3119 N N . LEU A 1 398 ? -4.072 -7.449 0.641 1.00 92.31 398 LEU A N 1
ATOM 3120 C CA . LEU A 1 398 ? -3.636 -6.650 1.777 1.00 92.31 398 LEU A CA 1
ATOM 3121 C C . LEU A 1 398 ? -3.163 -7.581 2.896 1.00 92.31 398 LEU A C 1
ATOM 3123 O O . LEU A 1 398 ? -3.917 -8.423 3.378 1.00 92.31 398 LEU A O 1
ATOM 3127 N N . ARG A 1 399 ? -1.899 -7.447 3.293 1.00 93.62 399 ARG A N 1
ATOM 3128 C CA . ARG A 1 399 ? -1.299 -8.161 4.424 1.00 93.62 399 ARG A CA 1
ATOM 3129 C C . ARG A 1 399 ? -1.362 -7.274 5.650 1.00 93.62 399 ARG A C 1
ATOM 3131 O O . ARG A 1 399 ? -0.895 -6.131 5.608 1.00 93.62 399 ARG A O 1
ATOM 3138 N N . TYR A 1 400 ? -1.875 -7.827 6.737 1.00 95.06 400 TYR A N 1
ATOM 3139 C CA . TYR A 1 400 ? -1.938 -7.138 8.011 1.00 95.06 400 TYR A CA 1
ATOM 3140 C C . TYR A 1 400 ? -1.699 -8.091 9.183 1.00 95.06 400 TYR A C 1
ATOM 3142 O O . TYR A 1 400 ? -1.838 -9.307 9.052 1.00 95.06 400 TYR A O 1
ATOM 3150 N N . GLU A 1 401 ? -1.348 -7.516 10.327 1.00 91.56 401 GLU A N 1
ATOM 3151 C CA . GLU A 1 401 ? -1.185 -8.198 11.604 1.00 91.56 401 GLU A CA 1
ATOM 3152 C C . GLU A 1 401 ? -1.879 -7.368 12.692 1.00 91.56 401 GLU A C 1
ATOM 3154 O O . GLU A 1 401 ? -1.562 -6.194 12.882 1.00 91.56 401 GLU A O 1
ATOM 3159 N N . VAL A 1 402 ? -2.828 -7.968 13.416 1.00 88.56 402 VAL A N 1
ATOM 3160 C CA . VAL A 1 402 ? -3.396 -7.368 14.633 1.00 88.56 402 VAL A CA 1
ATOM 3161 C C . VAL A 1 402 ? -2.642 -7.948 15.817 1.00 88.56 402 VAL A C 1
ATOM 3163 O O . VAL A 1 402 ? -2.829 -9.110 16.186 1.00 88.56 402 VAL A O 1
ATOM 3166 N N . LEU A 1 403 ? -1.758 -7.148 16.402 1.00 79.56 403 LEU A N 1
ATOM 3167 C CA . LEU A 1 403 ? -0.921 -7.590 17.502 1.00 79.56 403 LEU A CA 1
ATOM 3168 C C . LEU A 1 403 ? -1.819 -7.923 18.696 1.00 79.56 403 LEU A C 1
ATOM 3170 O O . LEU A 1 403 ? -2.631 -7.103 19.112 1.00 79.56 403 LEU A O 1
ATOM 3174 N N . THR A 1 404 ? -1.669 -9.134 19.240 1.00 76.06 404 THR A N 1
ATOM 3175 C CA . THR A 1 404 ? -2.427 -9.690 20.388 1.00 76.06 404 THR A CA 1
ATOM 3176 C C . THR A 1 404 ? -3.888 -10.062 20.117 1.00 76.06 404 THR A C 1
ATOM 3178 O O . THR A 1 404 ? -4.530 -10.651 20.985 1.00 76.06 404 THR A O 1
ATOM 3181 N N . GLY A 1 405 ? -4.367 -9.846 18.887 1.00 76.62 405 GLY A N 1
ATOM 3182 C CA . GLY A 1 405 ? -5.737 -10.135 18.471 1.00 76.62 405 GLY A CA 1
ATOM 3183 C C . GLY A 1 405 ? -6.731 -9.033 18.845 1.00 76.62 405 GLY A C 1
ATOM 3184 O O . GLY A 1 405 ? -6.380 -8.005 19.418 1.00 76.62 405 GLY A O 1
ATOM 3185 N N . GLU A 1 406 ? -7.996 -9.243 18.488 1.00 80.25 406 GLU A N 1
ATOM 3186 C CA . GLU A 1 406 ? -9.093 -8.326 18.808 1.00 80.25 406 GLU A CA 1
ATOM 3187 C C . GLU A 1 406 ? -9.790 -8.754 20.103 1.00 80.25 406 GLU A C 1
ATOM 3189 O O . GLU A 1 406 ? -10.024 -9.940 20.328 1.00 80.25 406 GLU A O 1
ATOM 3194 N N . GLY A 1 407 ? -10.146 -7.789 20.957 1.00 64.56 407 GLY A N 1
ATOM 3195 C CA . GLY A 1 407 ? -10.935 -8.044 22.169 1.00 64.56 407 GLY A CA 1
ATOM 3196 C C . GLY A 1 407 ? -10.163 -8.600 23.373 1.00 64.56 407 GLY A C 1
ATOM 3197 O O . GLY A 1 407 ? -10.778 -8.864 24.403 1.00 64.56 407 GLY A O 1
ATOM 3198 N N . VAL A 1 408 ? -8.835 -8.746 23.291 1.00 62.19 408 VAL A N 1
ATOM 3199 C CA . VAL A 1 408 ? -7.986 -9.189 24.410 1.00 62.19 408 VAL A CA 1
ATOM 3200 C C . VAL A 1 408 ? -6.908 -8.145 24.678 1.00 62.19 408 VAL A C 1
ATOM 3202 O O . VAL A 1 408 ? -6.117 -7.827 23.796 1.00 62.19 408 VAL A O 1
ATOM 3205 N N . LEU A 1 409 ? -6.851 -7.619 25.906 1.00 65.25 409 LEU A N 1
ATOM 3206 C CA . LEU A 1 409 ? -5.744 -6.754 26.310 1.00 65.25 409 LEU A CA 1
ATOM 3207 C C . LEU A 1 409 ? -4.491 -7.605 26.586 1.00 65.25 409 LEU A C 1
ATOM 3209 O O . LEU A 1 409 ? -4.567 -8.561 27.365 1.00 65.25 409 LEU A O 1
ATOM 3213 N N . PRO A 1 410 ? -3.333 -7.276 25.985 1.00 67.69 410 PRO A N 1
ATOM 3214 C CA . PRO A 1 410 ? -2.086 -7.967 26.283 1.00 67.69 410 PRO A CA 1
ATOM 3215 C C . PRO A 1 410 ? -1.663 -7.805 27.745 1.00 67.69 410 PRO A C 1
ATOM 3217 O O . PRO A 1 410 ? -1.955 -6.802 28.398 1.00 67.69 410 PRO A O 1
ATOM 3220 N N . SER A 1 411 ? -0.911 -8.785 28.257 1.00 70.19 411 SER A N 1
ATOM 3221 C CA . SER A 1 411 ? -0.233 -8.640 29.550 1.00 70.19 411 SER A CA 1
ATOM 3222 C C . SER A 1 411 ? 0.749 -7.470 29.501 1.00 70.19 411 SER A C 1
ATOM 3224 O O . SER A 1 411 ? 1.305 -7.177 28.448 1.00 70.19 411 SER A O 1
ATOM 3226 N N . GLN A 1 412 ? 1.050 -6.840 30.639 1.00 71.06 412 GLN A N 1
ATOM 3227 C CA . GLN A 1 412 ? 1.981 -5.704 30.687 1.00 71.06 412 GLN A CA 1
ATOM 3228 C C . GLN A 1 412 ? 3.332 -6.000 30.005 1.00 71.06 412 GLN A C 1
ATOM 3230 O O . GLN A 1 412 ? 3.875 -5.139 29.316 1.00 71.06 412 GLN A O 1
ATOM 3235 N N . ALA A 1 413 ? 3.869 -7.214 30.167 1.00 69.75 413 ALA A N 1
ATOM 3236 C CA . ALA A 1 413 ? 5.116 -7.628 29.526 1.00 69.75 413 ALA A CA 1
ATOM 3237 C C . ALA A 1 413 ? 4.970 -7.741 27.999 1.00 69.75 413 ALA A C 1
ATOM 3239 O O . ALA A 1 413 ? 5.823 -7.246 27.263 1.00 69.75 413 ALA A O 1
ATOM 3240 N N . ALA A 1 414 ? 3.869 -8.335 27.526 1.00 67.69 414 ALA A N 1
ATOM 3241 C CA . ALA A 1 414 ? 3.560 -8.415 26.102 1.00 67.69 414 ALA A CA 1
ATOM 3242 C C . ALA A 1 414 ? 3.338 -7.018 25.506 1.00 67.69 414 ALA A C 1
ATOM 3244 O O . ALA A 1 414 ? 3.896 -6.718 24.458 1.00 67.69 414 ALA A O 1
ATOM 3245 N N . THR A 1 415 ? 2.622 -6.137 26.208 1.00 71.50 415 THR A N 1
ATOM 3246 C CA . THR A 1 415 ? 2.423 -4.736 25.829 1.00 71.50 415 THR A CA 1
ATOM 3247 C C . THR A 1 415 ? 3.753 -4.001 25.713 1.00 71.50 415 THR A C 1
ATOM 3249 O O . THR A 1 415 ? 3.998 -3.362 24.701 1.00 71.50 415 THR A O 1
ATOM 3252 N N . LYS A 1 416 ? 4.656 -4.117 26.696 1.00 71.62 416 LYS A N 1
ATOM 3253 C CA . LYS A 1 416 ? 5.981 -3.478 26.631 1.00 71.62 416 LYS A CA 1
ATOM 3254 C C . LYS A 1 416 ? 6.812 -3.976 25.449 1.00 71.62 416 LYS A C 1
ATOM 3256 O O . LYS A 1 416 ? 7.397 -3.159 24.750 1.00 71.62 416 LYS A O 1
ATOM 3261 N N . ALA A 1 417 ? 6.846 -5.285 25.200 1.00 69.44 417 ALA A N 1
ATOM 3262 C CA . ALA A 1 417 ? 7.573 -5.852 24.062 1.00 69.44 417 ALA A CA 1
ATOM 3263 C C . ALA A 1 417 ? 6.992 -5.386 22.715 1.00 69.44 417 ALA A C 1
ATOM 3265 O O . ALA A 1 417 ? 7.725 -5.039 21.792 1.00 69.44 417 ALA A O 1
ATOM 3266 N N . LEU A 1 418 ? 5.664 -5.339 22.626 1.00 68.19 418 LEU A N 1
ATOM 3267 C CA . LEU A 1 418 ? 4.907 -4.918 21.453 1.00 68.19 418 LEU A CA 1
ATOM 3268 C C . LEU A 1 418 ? 5.111 -3.427 21.165 1.00 68.19 418 LEU A C 1
ATOM 3270 O O . LEU A 1 418 ? 5.488 -3.063 20.055 1.00 68.19 418 LEU A O 1
ATOM 3274 N N . LEU A 1 419 ? 4.959 -2.576 22.181 1.00 68.38 419 LEU A N 1
ATOM 3275 C CA . LEU A 1 419 ? 5.227 -1.141 22.095 1.00 68.38 419 LEU A CA 1
ATOM 3276 C C . LEU A 1 419 ? 6.713 -0.856 21.846 1.00 68.38 419 LEU A C 1
ATOM 3278 O O . LEU A 1 419 ? 7.014 0.088 21.132 1.00 68.38 419 LEU A O 1
ATOM 3282 N N . GLY A 1 420 ? 7.627 -1.691 22.350 1.00 64.06 420 GLY A N 1
ATOM 3283 C CA . GLY A 1 420 ? 9.059 -1.638 22.036 1.00 64.06 420 GLY A CA 1
ATOM 3284 C C . GLY A 1 420 ? 9.384 -1.908 20.572 1.00 64.06 420 GLY A C 1
ATOM 3285 O O . GLY A 1 420 ? 10.271 -1.278 20.002 1.00 64.06 420 GLY A O 1
ATOM 3286 N N . ARG A 1 421 ? 8.623 -2.804 19.937 1.00 64.12 421 ARG A N 1
ATOM 3287 C CA . ARG A 1 421 ? 8.711 -3.069 18.496 1.00 64.12 421 ARG A CA 1
ATOM 3288 C C . ARG A 1 421 ? 8.079 -1.948 17.663 1.00 64.12 421 ARG A C 1
ATOM 3290 O O . ARG A 1 421 ? 8.475 -1.740 16.523 1.00 64.12 421 ARG A O 1
ATOM 3297 N N . PHE A 1 422 ? 7.093 -1.252 18.227 1.00 64.75 422 PHE A N 1
ATOM 3298 C CA . PHE A 1 422 ? 6.229 -0.318 17.509 1.00 64.75 422 PHE A CA 1
ATOM 3299 C C . PHE A 1 422 ? 6.652 1.153 17.646 1.00 64.75 422 PHE A C 1
ATOM 3301 O O . PHE A 1 422 ? 6.516 1.917 16.695 1.00 64.75 422 PHE A O 1
ATOM 3308 N N . PHE A 1 423 ? 7.194 1.560 18.796 1.00 65.44 423 PHE A N 1
ATOM 3309 C CA . PHE A 1 423 ? 7.610 2.926 19.110 1.00 65.44 423 PHE A CA 1
ATOM 3310 C C . PHE A 1 423 ? 9.123 2.977 19.360 1.00 65.44 423 PHE A C 1
ATOM 3312 O O . PHE A 1 423 ? 9.632 2.414 20.329 1.00 65.44 423 PHE A O 1
ATOM 3319 N N . GLU A 1 424 ? 9.846 3.669 18.476 1.00 58.03 424 GLU A N 1
ATOM 3320 C CA . GLU A 1 424 ? 11.301 3.847 18.561 1.00 58.03 424 GLU A CA 1
ATOM 3321 C C . GLU A 1 424 ? 11.741 4.364 19.946 1.00 58.03 424 GLU A C 1
ATOM 3323 O O . GLU A 1 424 ? 11.212 5.355 20.455 1.00 58.03 424 GLU A O 1
ATOM 3328 N N . GLY A 1 425 ? 12.757 3.721 20.533 1.00 51.31 425 GLY A N 1
ATOM 3329 C CA . GLY A 1 425 ? 13.398 4.174 21.774 1.00 51.31 425 GLY A CA 1
ATOM 3330 C C . GLY A 1 425 ? 12.821 3.606 23.075 1.00 51.31 425 GLY A C 1
ATOM 3331 O O . GLY A 1 425 ? 13.248 4.029 24.144 1.00 51.31 425 GLY A O 1
ATOM 3332 N N . VAL A 1 426 ? 11.893 2.648 23.015 1.00 48.81 426 VAL A N 1
ATOM 3333 C CA . VAL A 1 426 ? 11.426 1.905 24.196 1.00 48.81 426 VAL A CA 1
ATOM 3334 C C . VAL A 1 426 ? 12.306 0.660 24.377 1.00 48.81 426 VAL A C 1
ATOM 3336 O O . VAL A 1 426 ? 12.111 -0.352 23.706 1.00 48.81 426 VAL A O 1
ATOM 3339 N N . THR A 1 427 ? 13.296 0.715 25.272 1.00 49.09 427 THR A N 1
ATOM 3340 C CA . THR A 1 427 ? 13.983 -0.501 25.741 1.00 49.09 427 THR A CA 1
ATOM 3341 C C . THR A 1 427 ? 13.123 -1.173 26.820 1.00 49.09 427 THR A C 1
ATOM 3343 O O . THR A 1 427 ? 12.345 -0.509 27.510 1.00 49.09 427 THR A O 1
ATOM 3346 N N . SER A 1 428 ? 13.228 -2.498 26.981 1.00 47.44 428 SER A N 1
ATOM 3347 C CA . SER A 1 428 ? 12.490 -3.239 28.022 1.00 47.44 428 SER A CA 1
ATOM 3348 C C . SER A 1 428 ? 12.780 -2.741 29.444 1.00 47.44 428 SER A C 1
ATOM 3350 O O . SER A 1 428 ? 11.953 -2.949 30.336 1.00 47.44 428 SER A O 1
ATOM 3352 N N . ASP A 1 429 ? 13.912 -2.051 29.621 1.00 46.56 429 ASP A N 1
ATOM 3353 C CA . ASP A 1 429 ? 14.477 -1.659 30.910 1.00 46.56 429 ASP A CA 1
ATOM 3354 C C . ASP A 1 429 ? 14.382 -0.141 31.188 1.00 46.56 429 ASP A C 1
ATOM 3356 O O . ASP A 1 429 ? 14.494 0.259 32.343 1.00 46.56 429 ASP A O 1
ATOM 3360 N N . ASP A 1 430 ? 14.055 0.702 30.194 1.00 43.34 430 ASP A N 1
ATOM 3361 C CA . ASP A 1 430 ? 13.899 2.165 30.351 1.00 43.34 430 ASP A CA 1
ATOM 3362 C C . ASP A 1 430 ? 12.440 2.620 30.523 1.00 43.34 430 ASP A C 1
ATOM 3364 O O . ASP A 1 430 ? 12.073 3.766 30.249 1.00 43.34 430 ASP A O 1
ATOM 3368 N N . ALA A 1 431 ? 11.577 1.749 31.045 1.00 39.72 431 ALA A N 1
ATOM 3369 C CA . ALA A 1 431 ? 10.311 2.196 31.609 1.00 39.72 431 ALA A CA 1
ATOM 3370 C C . ALA A 1 431 ? 10.583 2.880 32.957 1.00 39.72 431 ALA A C 1
ATOM 3372 O O . ALA A 1 431 ? 10.229 2.349 34.012 1.00 39.72 431 ALA A O 1
ATOM 3373 N N . ALA A 1 432 ? 11.187 4.070 32.930 1.00 42.12 432 ALA A N 1
ATOM 3374 C CA . ALA A 1 432 ? 11.003 5.036 33.998 1.00 42.12 432 ALA A CA 1
ATOM 3375 C C . ALA A 1 432 ? 9.499 5.341 34.041 1.00 42.12 432 ALA A C 1
ATOM 3377 O O . ALA A 1 432 ? 9.004 6.233 33.355 1.00 42.12 432 ALA A O 1
ATOM 3378 N N . MET A 1 433 ? 8.754 4.510 34.777 1.00 43.19 433 MET A N 1
ATOM 3379 C CA . MET A 1 433 ? 7.375 4.770 35.150 1.00 43.19 433 MET A CA 1
ATOM 3380 C C . MET A 1 433 ? 7.402 6.149 35.786 1.00 43.19 433 MET A C 1
ATOM 3382 O O . MET A 1 433 ? 8.020 6.322 36.838 1.00 43.19 433 MET A O 1
ATOM 3386 N N . ILE A 1 434 ? 6.793 7.133 35.126 1.00 45.78 434 ILE A N 1
ATOM 3387 C CA . ILE A 1 434 ? 6.557 8.424 35.759 1.00 45.78 434 ILE A CA 1
ATOM 3388 C C . ILE A 1 434 ? 5.807 8.081 37.052 1.00 45.78 434 ILE A C 1
ATOM 3390 O O . ILE A 1 434 ? 4.749 7.446 36.961 1.00 45.78 434 ILE A O 1
ATOM 3394 N N . PRO A 1 435 ? 6.364 8.384 38.242 1.00 41.84 435 PRO A N 1
ATOM 3395 C CA . PRO A 1 435 ? 5.693 8.081 39.493 1.00 41.84 435 PRO A CA 1
ATOM 3396 C C . PRO A 1 435 ? 4.292 8.667 39.418 1.00 41.84 435 PRO A C 1
ATOM 3398 O O . PRO A 1 435 ? 4.132 9.797 38.954 1.00 41.84 435 PRO A O 1
ATOM 3401 N N . ALA A 1 436 ? 3.288 7.892 39.820 1.00 39.38 436 ALA A N 1
ATOM 3402 C CA . ALA A 1 436 ? 1.918 8.363 39.869 1.00 39.38 436 ALA A CA 1
ATOM 3403 C C . ALA A 1 436 ? 1.852 9.601 40.773 1.00 39.38 436 ALA A C 1
ATOM 3405 O O . ALA A 1 436 ? 1.773 9.501 41.991 1.00 39.38 436 ALA A O 1
ATOM 3406 N N . THR A 1 437 ? 1.901 10.780 40.168 1.00 45.56 437 THR A N 1
ATOM 3407 C CA . THR A 1 437 ? 1.374 12.004 40.752 1.00 45.56 437 THR A CA 1
ATOM 3408 C C . THR A 1 437 ? 0.066 12.303 40.047 1.00 45.56 437 THR A C 1
ATOM 3410 O O . THR A 1 437 ? -0.129 13.380 39.493 1.00 45.56 437 THR A O 1
ATOM 3413 N N . GLU A 1 438 ? -0.846 11.333 40.034 1.00 43.78 438 GLU A N 1
ATOM 3414 C CA . GLU A 1 438 ? -2.232 11.743 40.170 1.00 43.78 438 GLU A CA 1
ATOM 3415 C C . GLU A 1 438 ? -2.344 12.236 41.604 1.00 43.78 438 GLU A C 1
ATOM 3417 O O . GLU A 1 438 ? -2.336 11.460 42.558 1.00 43.78 438 GLU A O 1
ATOM 3422 N N . ALA A 1 439 ? -2.391 13.560 41.760 1.00 49.47 439 ALA A N 1
ATOM 3423 C CA . ALA A 1 439 ? -3.172 14.070 42.867 1.00 49.47 439 ALA A CA 1
ATOM 3424 C C . ALA A 1 439 ? -4.535 13.359 42.760 1.00 49.47 439 ALA A C 1
ATOM 3426 O O . ALA A 1 439 ? -5.080 13.325 41.651 1.00 49.47 439 ALA A O 1
ATOM 3427 N N . PRO A 1 440 ? -5.030 12.719 43.832 1.00 57.41 440 PRO A N 1
ATOM 3428 C CA . PRO A 1 440 ? -6.320 12.041 43.795 1.00 57.41 440 PRO A CA 1
ATOM 3429 C C . PRO A 1 440 ? -7.353 12.975 43.165 1.00 57.41 440 PRO A C 1
ATOM 3431 O O . PRO A 1 440 ? -7.297 14.184 43.417 1.00 57.41 440 PRO A O 1
ATOM 3434 N N . LEU A 1 441 ? -8.229 12.425 42.310 1.00 66.06 441 LEU A N 1
ATOM 3435 C CA . LEU A 1 441 ? -9.303 13.177 41.662 1.00 66.06 441 LEU A CA 1
ATOM 3436 C C . LEU A 1 441 ? -9.956 14.058 42.723 1.00 66.06 441 LEU A C 1
ATOM 3438 O O . LEU A 1 441 ? -10.558 13.559 43.671 1.00 66.06 441 LEU A O 1
ATOM 3442 N N . ASN A 1 442 ? -9.779 15.370 42.598 1.00 83.88 442 ASN A N 1
ATOM 3443 C CA . ASN A 1 442 ? -10.402 16.297 43.520 1.00 83.88 442 ASN A CA 1
ATOM 3444 C C . ASN A 1 442 ? -11.855 16.436 43.076 1.00 83.88 442 ASN A C 1
ATOM 3446 O O . ASN A 1 442 ? -12.186 17.321 42.284 1.00 83.88 442 ASN A O 1
ATOM 3450 N N . VAL A 1 443 ? -12.685 15.501 43.544 1.00 83.69 443 VAL A N 1
ATOM 3451 C CA . VAL A 1 443 ? -14.103 15.406 43.193 1.00 83.69 443 VAL A CA 1
ATOM 3452 C C . VAL A 1 443 ? -14.795 16.740 43.433 1.00 83.69 443 VAL A C 1
ATOM 3454 O O . VAL A 1 443 ? -15.566 17.168 42.587 1.00 83.69 443 VAL A O 1
ATOM 3457 N N . ASP A 1 444 ? -14.458 17.455 44.508 1.00 86.62 444 ASP A N 1
ATOM 3458 C CA . ASP A 1 444 ? -15.062 18.753 44.818 1.00 86.62 444 ASP A CA 1
ATOM 3459 C C . ASP A 1 444 ? -14.692 19.834 43.792 1.00 86.62 444 ASP A C 1
ATOM 3461 O O . ASP A 1 444 ? -15.548 20.607 43.359 1.00 86.62 444 ASP A O 1
ATOM 3465 N N . ALA A 1 445 ? -13.428 19.884 43.360 1.00 87.56 445 ALA A N 1
ATOM 3466 C CA . ALA A 1 445 ? -12.978 20.844 42.356 1.00 87.56 445 ALA A CA 1
ATOM 3467 C C . ALA A 1 445 ? -13.572 20.555 40.969 1.00 87.56 445 ALA A C 1
ATOM 3469 O O . ALA A 1 445 ? -13.966 21.485 40.262 1.00 87.56 445 ALA A O 1
ATOM 3470 N N . GLU A 1 446 ? -13.650 19.283 40.575 1.00 88.19 446 GLU A N 1
ATOM 3471 C CA . GLU A 1 446 ? -14.252 18.887 39.299 1.00 88.19 446 GLU A CA 1
ATOM 3472 C C . GLU A 1 446 ? -15.778 19.032 39.321 1.00 88.19 446 GLU A C 1
ATOM 3474 O O . GLU A 1 446 ? -16.354 19.525 38.352 1.00 88.19 446 GLU A O 1
ATOM 3479 N N . LEU A 1 447 ? -16.430 18.730 40.448 1.00 92.44 447 LEU A N 1
ATOM 3480 C CA . LEU A 1 447 ? -17.863 18.950 40.638 1.00 92.44 447 LEU A CA 1
ATOM 3481 C C . LEU A 1 447 ? -18.192 20.440 40.535 1.00 92.44 447 LEU A C 1
ATOM 3483 O O . LEU A 1 447 ? -19.126 20.811 39.831 1.00 92.44 447 LEU A O 1
ATOM 3487 N N . ALA A 1 448 ? -17.392 21.316 41.151 1.00 92.19 448 ALA A N 1
ATOM 3488 C CA . ALA A 1 448 ? -17.577 22.761 41.037 1.00 92.19 448 ALA A CA 1
ATOM 3489 C C . ALA A 1 448 ? -17.480 23.256 39.581 1.00 92.19 448 ALA A C 1
ATOM 3491 O O . ALA A 1 448 ? -18.284 24.091 39.158 1.00 92.19 448 ALA A O 1
ATOM 3492 N N . LYS A 1 449 ? -16.533 22.727 38.793 1.00 91.06 449 LYS A N 1
ATOM 3493 C CA . LYS A 1 449 ? -16.407 23.053 37.361 1.00 91.06 449 LYS A CA 1
ATOM 3494 C C . LYS A 1 449 ? -17.592 22.535 36.551 1.00 91.06 449 LYS A C 1
ATOM 3496 O O . LYS A 1 449 ? -18.133 23.284 35.739 1.00 91.06 449 LYS A O 1
ATOM 3501 N N . ALA A 1 450 ? -17.996 21.284 36.775 1.00 91.00 450 ALA A N 1
ATOM 3502 C CA . ALA A 1 450 ? -19.129 20.672 36.089 1.00 91.00 450 ALA A CA 1
ATOM 3503 C C . ALA A 1 450 ? -20.426 21.444 36.376 1.00 91.00 450 ALA A C 1
ATOM 3505 O O . ALA A 1 450 ? -21.137 21.808 35.445 1.00 91.00 450 ALA A O 1
ATOM 3506 N N . LEU A 1 451 ? -20.675 21.806 37.639 1.00 94.62 451 LEU A N 1
ATOM 3507 C CA . LEU A 1 451 ? -21.811 22.638 38.047 1.00 94.62 451 LEU A CA 1
ATOM 3508 C C . LEU A 1 451 ? -21.805 24.012 37.370 1.00 94.62 451 LEU A C 1
ATOM 3510 O O . LEU A 1 451 ? -22.844 24.466 36.889 1.00 94.62 451 LEU A O 1
ATOM 3514 N N . ALA A 1 452 ? -20.643 24.672 37.319 1.00 92.06 452 ALA A N 1
ATOM 3515 C CA . ALA A 1 452 ? -20.508 25.967 36.661 1.00 92.06 452 ALA A CA 1
ATOM 3516 C C . ALA A 1 452 ? -20.842 25.870 35.164 1.00 92.06 452 ALA A C 1
ATOM 3518 O O . ALA A 1 452 ? -21.602 26.689 34.656 1.00 92.06 452 ALA A O 1
ATOM 3519 N N . ALA A 1 453 ? -20.338 24.844 34.474 1.00 90.06 453 ALA A N 1
ATOM 3520 C CA . ALA A 1 453 ? -20.593 24.637 33.050 1.00 90.06 453 ALA A CA 1
ATOM 3521 C C . ALA A 1 453 ? -22.040 24.194 32.751 1.00 90.06 453 ALA A C 1
ATOM 3523 O O . ALA A 1 453 ? -22.631 24.643 31.769 1.00 90.06 453 ALA A O 1
ATOM 3524 N N . ALA A 1 454 ? -22.637 23.357 33.606 1.00 91.31 454 ALA A N 1
ATOM 3525 C CA . ALA A 1 454 ? -24.018 22.892 33.470 1.00 91.31 454 ALA A CA 1
ATOM 3526 C C . ALA A 1 454 ? -25.030 24.048 33.573 1.00 91.31 454 ALA A C 1
ATOM 3528 O O . ALA A 1 454 ? -25.976 24.142 32.780 1.00 91.31 454 ALA A O 1
ATOM 3529 N N . ARG A 1 455 ? -24.804 24.964 34.524 1.00 94.19 455 ARG A N 1
ATOM 3530 C CA . ARG A 1 455 ? -25.715 26.077 34.837 1.00 94.19 455 ARG A CA 1
ATOM 3531 C C . ARG A 1 455 ? -25.409 27.379 34.088 1.00 94.19 455 ARG A C 1
ATOM 3533 O O . ARG A 1 455 ? -26.215 28.308 34.154 1.00 94.19 455 ARG A O 1
ATOM 3540 N N . ASP A 1 456 ? -24.305 27.468 33.344 1.00 90.06 456 ASP A N 1
ATOM 3541 C CA . ASP A 1 456 ? -23.980 28.664 32.557 1.00 90.06 456 ASP A CA 1
ATOM 3542 C C . ASP A 1 456 ? -24.778 28.735 31.245 1.00 90.06 456 ASP A C 1
ATOM 3544 O O . ASP A 1 456 ? -24.360 28.261 30.182 1.00 90.06 456 ASP A O 1
ATOM 3548 N N . ILE A 1 457 ? -25.935 29.393 31.318 1.00 84.62 457 ILE A N 1
ATOM 3549 C CA . ILE A 1 457 ? -26.808 29.670 30.170 1.00 84.62 457 ILE A CA 1
ATOM 3550 C C . ILE A 1 457 ? -26.215 30.672 29.164 1.00 84.62 457 ILE A C 1
ATOM 3552 O O . ILE A 1 457 ? -26.726 30.776 28.052 1.00 84.62 457 ILE A O 1
ATOM 3556 N N . ASN A 1 458 ? -25.155 31.401 29.530 1.00 88.00 458 ASN A N 1
ATOM 3557 C CA . ASN A 1 458 ? -24.523 32.429 28.697 1.00 88.00 458 ASN A CA 1
ATOM 3558 C C . ASN A 1 458 ? -23.216 31.953 28.042 1.00 88.00 458 ASN A C 1
ATOM 3560 O O . ASN A 1 458 ? -22.619 32.696 27.265 1.00 88.00 458 ASN A O 1
ATOM 3564 N N . SER A 1 459 ? -22.794 30.713 28.305 1.00 81.62 459 SER A N 1
ATOM 3565 C CA . SER A 1 459 ? -21.567 30.096 27.772 1.00 81.62 459 SER A CA 1
ATOM 3566 C C . SER A 1 459 ? -21.521 29.976 26.242 1.00 81.62 459 SER A C 1
ATOM 3568 O O . SER A 1 459 ? -20.474 29.668 25.675 1.00 81.62 459 SER A O 1
ATOM 3570 N N . GLY A 1 460 ? -22.656 30.155 25.558 1.00 82.69 460 GLY A N 1
ATOM 3571 C CA . GLY A 1 460 ? -22.802 29.838 24.136 1.00 82.69 460 GLY A CA 1
ATOM 3572 C C . GLY A 1 460 ? -22.841 28.332 23.849 1.00 82.69 460 GLY A C 1
ATOM 3573 O O . GLY A 1 460 ? -22.955 27.941 22.688 1.00 82.69 460 GLY A O 1
ATOM 3574 N N . LEU A 1 461 ? -22.778 27.480 24.882 1.00 84.38 461 LEU A N 1
ATOM 3575 C CA . LEU A 1 461 ? -22.942 26.040 24.735 1.00 84.38 461 LEU A CA 1
ATOM 3576 C C . LEU A 1 461 ? -24.392 25.703 24.403 1.00 84.38 461 LEU A C 1
ATOM 3578 O O . LEU A 1 461 ? -25.339 26.124 25.073 1.00 84.38 461 LEU A O 1
ATOM 3582 N N . HIS A 1 462 ? -24.551 24.861 23.388 1.00 89.81 462 HIS A N 1
ATOM 3583 C CA . HIS A 1 462 ? -25.834 24.265 23.063 1.00 89.81 462 HIS A CA 1
ATOM 3584 C C . HIS A 1 462 ? -26.400 23.501 24.288 1.00 89.81 462 HIS A C 1
ATOM 3586 O O . HIS A 1 462 ? -25.616 22.876 25.009 1.00 89.81 462 HIS A O 1
ATOM 3592 N N . PRO A 1 463 ? -27.729 23.489 24.542 1.00 90.81 463 PRO A N 1
ATOM 3593 C CA . PRO A 1 463 ? -28.333 22.770 25.674 1.00 90.81 463 PRO A CA 1
ATOM 3594 C C . PRO A 1 463 ? -27.868 21.312 25.832 1.00 90.81 463 PRO A C 1
ATOM 3596 O O . PRO A 1 463 ? -27.604 20.875 26.946 1.00 90.81 463 PRO A O 1
ATOM 3599 N N . LEU A 1 464 ? -27.654 20.596 24.723 1.00 89.12 464 LEU A N 1
ATOM 3600 C CA . LEU A 1 464 ? -27.054 19.252 24.717 1.00 89.12 464 LEU A CA 1
ATOM 3601 C C . LEU A 1 464 ? -25.650 19.205 25.354 1.00 89.12 464 LEU A C 1
ATOM 3603 O O . LEU A 1 464 ? -25.345 18.298 26.119 1.00 89.12 464 LEU A O 1
ATOM 3607 N N . GLY A 1 465 ? -24.801 20.200 25.082 1.00 87.19 465 GLY A N 1
ATOM 3608 C CA . GLY A 1 465 ? -23.479 20.309 25.702 1.00 87.19 465 GLY A CA 1
ATOM 3609 C C . GLY A 1 465 ? -23.562 20.570 27.206 1.00 87.19 465 GLY A C 1
ATOM 3610 O O . GLY A 1 465 ? -22.770 20.023 27.964 1.00 87.19 465 GLY A O 1
ATOM 3611 N N . ARG A 1 466 ? -24.563 21.337 27.659 1.00 91.69 466 ARG A N 1
ATOM 3612 C CA . ARG A 1 466 ? -24.838 21.530 29.094 1.00 91.69 466 ARG A CA 1
ATOM 3613 C C . ARG A 1 466 ? -25.342 20.250 29.763 1.00 91.69 466 ARG A C 1
ATOM 3615 O O . ARG A 1 466 ? -24.943 19.969 30.887 1.00 91.69 466 ARG A O 1
ATOM 3622 N N . MET A 1 467 ? -26.124 19.435 29.053 1.00 89.94 467 MET A N 1
ATOM 3623 C CA . MET A 1 467 ? -26.606 18.139 29.542 1.00 89.94 467 MET A CA 1
ATOM 3624 C C . MET A 1 467 ? -25.461 17.163 29.868 1.00 89.94 467 MET A C 1
ATOM 3626 O O . MET A 1 467 ? -25.502 16.483 30.890 1.00 89.94 467 MET A O 1
ATOM 3630 N N . LYS A 1 468 ? -24.382 17.166 29.072 1.00 92.31 468 LYS A N 1
ATOM 3631 C CA . LYS A 1 468 ? -23.149 16.434 29.407 1.00 92.31 468 LYS A CA 1
ATOM 3632 C C . LYS A 1 468 ? -22.598 16.845 30.782 1.00 92.31 468 LYS A C 1
ATOM 3634 O O . LYS A 1 468 ? -22.180 15.991 31.553 1.00 92.31 468 LYS A O 1
ATOM 3639 N N . TYR A 1 469 ? -22.594 18.137 31.105 1.00 93.88 469 TYR A N 1
ATOM 3640 C CA . TYR A 1 469 ? -22.071 18.614 32.388 1.00 93.88 469 TYR A CA 1
ATOM 3641 C C . TYR A 1 469 ? -22.996 18.294 33.572 1.00 93.88 469 TYR A C 1
ATOM 3643 O O . TYR A 1 469 ? -22.491 18.048 34.665 1.00 93.88 469 TYR A O 1
ATOM 3651 N N . TYR A 1 470 ? -24.318 18.214 33.364 1.00 93.44 470 TYR A N 1
ATOM 3652 C CA . TYR A 1 470 ? -25.230 17.627 34.359 1.00 93.44 470 TYR A CA 1
ATOM 3653 C C . TYR A 1 470 ? -24.886 16.157 34.617 1.00 93.44 470 TYR A C 1
ATOM 3655 O O . TYR A 1 470 ? -24.720 15.763 35.769 1.00 93.44 470 TYR A O 1
ATOM 3663 N N . HIS A 1 471 ? -24.678 15.374 33.554 1.00 91.62 471 HIS A N 1
ATOM 3664 C CA . HIS A 1 471 ? -24.231 13.985 33.665 1.00 91.62 471 HIS A CA 1
ATOM 3665 C C . HIS A 1 471 ? -22.908 13.847 34.433 1.00 91.62 471 HIS A C 1
ATOM 3667 O O . HIS A 1 471 ? -22.805 13.016 35.338 1.00 91.62 471 HIS A O 1
ATOM 3673 N N . ASP A 1 472 ? -21.906 14.668 34.107 1.00 90.69 472 ASP A N 1
ATOM 3674 C CA . ASP A 1 472 ? -20.617 14.661 34.803 1.00 90.69 472 ASP A CA 1
ATOM 3675 C C . ASP A 1 472 ? -20.786 14.981 36.299 1.00 90.69 472 ASP A C 1
ATOM 3677 O O . ASP A 1 472 ? -20.217 14.292 37.143 1.00 90.69 472 ASP A O 1
ATOM 3681 N N . ALA A 1 473 ? -21.587 15.998 36.641 1.00 93.69 473 ALA A N 1
ATOM 3682 C CA . ALA A 1 473 ? -21.813 16.416 38.025 1.00 93.69 473 ALA A CA 1
ATOM 3683 C C . ALA A 1 473 ? -22.507 15.323 38.853 1.00 93.69 473 ALA A C 1
ATOM 3685 O O . ALA A 1 473 ? -22.057 14.993 39.949 1.00 93.69 473 ALA A O 1
ATOM 3686 N N . VAL A 1 474 ? -23.564 14.722 38.306 1.00 91.94 474 VAL A N 1
ATOM 3687 C CA . VAL A 1 474 ? -24.300 13.613 38.928 1.00 91.94 474 VAL A CA 1
ATOM 3688 C C . VAL A 1 474 ? -23.385 12.395 39.121 1.00 91.94 474 VAL A C 1
ATOM 3690 O O . VAL A 1 474 ? -23.365 11.805 40.199 1.00 91.94 474 VAL A O 1
ATOM 3693 N N . SER A 1 475 ? -22.544 12.079 38.132 1.00 87.75 475 SER A N 1
ATOM 3694 C CA . SER A 1 475 ? -21.553 10.995 38.224 1.00 87.75 475 SER A CA 1
ATOM 3695 C C . SER A 1 475 ? -20.509 11.249 39.315 1.00 87.75 475 SER A C 1
ATOM 3697 O O . SER A 1 475 ? -20.211 10.357 40.104 1.00 87.75 475 SER A O 1
ATOM 3699 N N . LEU A 1 476 ? -19.981 12.475 39.401 1.00 90.31 476 LEU A N 1
ATOM 3700 C CA . LEU A 1 476 ? -18.998 12.871 40.415 1.00 90.31 476 LEU A CA 1
ATOM 3701 C C . LEU A 1 476 ? -19.567 12.796 41.835 1.00 90.31 476 LEU A C 1
ATOM 3703 O O . LEU A 1 476 ? -18.852 12.411 42.758 1.00 90.31 476 LEU A O 1
ATOM 3707 N N . ILE A 1 477 ? -20.851 13.122 42.021 1.00 90.12 477 ILE A N 1
ATOM 3708 C CA . ILE A 1 477 ? -21.521 12.964 43.318 1.00 90.12 477 ILE A CA 1
ATOM 3709 C C . ILE A 1 477 ? -21.537 11.491 43.745 1.00 90.12 477 ILE A C 1
ATOM 3711 O O . ILE A 1 477 ? -21.260 11.205 44.908 1.00 90.12 477 ILE A O 1
ATOM 3715 N N . LEU A 1 478 ? -21.799 10.572 42.810 1.00 85.50 478 LEU A N 1
ATOM 3716 C CA . LEU A 1 478 ? -21.842 9.127 43.064 1.00 85.50 478 LEU A CA 1
ATOM 3717 C C . LEU A 1 478 ? -20.459 8.489 43.292 1.00 85.50 478 LEU A C 1
ATOM 3719 O O . LEU A 1 478 ? -20.385 7.345 43.738 1.00 85.50 478 LEU A O 1
ATOM 3723 N N . CYS A 1 479 ? -19.362 9.202 43.014 1.00 81.81 479 CYS A N 1
ATOM 3724 C CA . CYS A 1 479 ? -18.001 8.737 43.302 1.00 81.81 479 CYS A CA 1
ATOM 3725 C C . CYS A 1 479 ? -17.578 8.916 44.773 1.00 81.81 479 CYS A C 1
ATOM 3727 O O . CYS A 1 479 ? -16.516 8.433 45.156 1.00 81.81 479 CYS A O 1
ATOM 3729 N N . GLU A 1 480 ? -18.383 9.596 45.590 1.00 82.62 480 GLU A N 1
ATOM 3730 C CA . GLU A 1 480 ? -18.112 9.890 47.002 1.00 82.62 480 GLU A CA 1
ATOM 3731 C C . GLU A 1 480 ? -19.296 9.450 47.883 1.00 82.62 480 GLU A C 1
ATOM 3733 O O . GLU A 1 480 ? -20.401 9.240 47.377 1.00 82.62 480 GLU A O 1
ATOM 3738 N N . PRO A 1 481 ? -19.125 9.325 49.213 1.00 82.06 481 PRO A N 1
ATOM 3739 C CA . PRO A 1 481 ? -20.237 9.034 50.113 1.00 82.06 481 PRO A CA 1
ATOM 3740 C C . PRO A 1 481 ? -21.390 10.044 49.964 1.00 82.06 481 PRO A C 1
ATOM 3742 O O . PRO A 1 481 ? -21.192 11.255 50.096 1.00 82.06 481 PRO A O 1
ATOM 3745 N N . LEU A 1 482 ? -22.610 9.544 49.744 1.00 80.75 482 LEU A N 1
ATOM 3746 C CA . LEU A 1 482 ? -23.838 10.342 49.652 1.00 80.75 482 LEU A CA 1
ATOM 3747 C C . LEU A 1 482 ? -24.234 10.897 51.029 1.00 80.75 482 LEU A C 1
ATOM 3749 O O . LEU A 1 482 ? -24.991 10.291 51.784 1.00 80.75 482 LEU A O 1
ATOM 3753 N N . THR A 1 483 ? -23.705 12.070 51.371 1.00 87.12 483 THR A N 1
ATOM 3754 C CA . THR A 1 483 ? -24.214 12.871 52.491 1.00 87.12 483 THR A CA 1
ATOM 3755 C C . THR A 1 483 ? -25.600 13.430 52.156 1.00 87.12 483 THR A C 1
ATOM 3757 O O . THR A 1 483 ? -25.966 13.528 50.986 1.00 87.12 483 THR A O 1
ATOM 3760 N N . ALA A 1 484 ? -26.357 13.872 53.164 1.00 83.75 484 ALA A N 1
ATOM 3761 C CA . ALA A 1 484 ? -27.654 14.520 52.940 1.00 83.75 484 ALA A CA 1
ATOM 3762 C C . ALA A 1 484 ? -27.556 15.730 51.985 1.00 83.75 484 ALA A C 1
ATOM 3764 O O . ALA A 1 484 ? -28.432 15.939 51.153 1.00 83.75 484 ALA A O 1
ATOM 3765 N N . GLU A 1 485 ? -26.463 16.497 52.060 1.00 87.19 485 GLU A N 1
ATOM 3766 C CA . GLU A 1 485 ? -26.206 17.636 51.169 1.00 87.19 485 GLU A CA 1
ATOM 3767 C C . GLU A 1 485 ? -25.929 17.198 49.725 1.00 87.19 485 GLU A C 1
ATOM 3769 O O . GLU A 1 485 ? -26.437 17.807 48.785 1.00 87.19 485 GLU A O 1
ATOM 3774 N N . ARG A 1 486 ? -25.150 16.124 49.535 1.00 87.94 486 ARG A N 1
ATOM 3775 C CA . ARG A 1 486 ? -24.856 15.565 48.208 1.00 87.94 486 ARG A CA 1
ATOM 3776 C C . ARG A 1 486 ? -26.084 14.919 47.579 1.00 87.94 486 ARG A C 1
ATOM 3778 O O . ARG A 1 486 ? -26.278 15.082 46.382 1.00 87.94 486 ARG A O 1
ATOM 3785 N N . LEU A 1 487 ? -26.913 14.242 48.373 1.00 86.62 487 LEU A N 1
ATOM 3786 C CA . LEU A 1 487 ? -28.178 13.671 47.913 1.00 86.62 487 LEU A CA 1
ATOM 3787 C C . LEU A 1 487 ? -29.158 14.771 47.481 1.00 86.62 487 LEU A C 1
ATOM 3789 O O . LEU A 1 487 ? -29.699 14.702 46.385 1.00 86.62 487 LEU A O 1
ATOM 3793 N N . ALA A 1 488 ? -29.301 15.837 48.274 1.00 88.19 488 ALA A N 1
ATOM 3794 C CA . ALA A 1 488 ? -30.131 16.981 47.895 1.00 88.19 488 ALA A CA 1
ATOM 3795 C C . ALA A 1 488 ? -29.620 17.677 46.619 1.00 88.19 488 ALA A C 1
ATOM 3797 O O . ALA A 1 488 ? -30.409 18.087 45.769 1.00 88.19 488 ALA A O 1
ATOM 3798 N N . LEU A 1 489 ? -28.296 17.801 46.458 1.00 91.44 489 LEU A N 1
ATOM 3799 C CA . LEU A 1 489 ? -27.700 18.329 45.230 1.00 91.44 489 LEU A CA 1
ATOM 3800 C C . LEU A 1 489 ? -27.940 17.394 44.036 1.00 91.44 489 LEU A C 1
ATOM 3802 O O . LEU A 1 489 ? -28.268 17.872 42.957 1.00 91.44 489 LEU A O 1
ATOM 3806 N N . PHE A 1 490 ? -27.789 16.084 44.225 1.00 90.69 490 PHE A N 1
ATOM 3807 C CA . PHE A 1 490 ? -28.046 15.066 43.209 1.00 90.69 490 PHE A CA 1
ATOM 3808 C C . PHE A 1 490 ? -29.484 15.158 42.688 1.00 90.69 490 PHE A C 1
ATOM 3810 O O . PHE A 1 490 ? -29.685 15.268 41.482 1.00 90.69 490 PHE A O 1
ATOM 3817 N N . GLU A 1 491 ? -30.467 15.213 43.588 1.00 88.88 491 GLU A N 1
ATOM 3818 C CA . GLU A 1 491 ? -31.885 15.370 43.242 1.00 88.88 491 GLU A CA 1
ATOM 3819 C C . GLU A 1 491 ? -32.155 16.678 42.493 1.00 88.88 491 GLU A C 1
ATOM 3821 O O . GLU A 1 491 ? -32.772 16.663 41.429 1.00 88.88 491 GLU A O 1
ATOM 3826 N N . ALA A 1 492 ? -31.615 17.797 42.982 1.00 91.31 492 ALA A N 1
ATOM 3827 C CA . ALA A 1 492 ? -31.777 19.089 42.321 1.00 91.31 492 ALA A CA 1
ATOM 3828 C C . ALA A 1 492 ? -31.214 19.092 40.889 1.00 91.31 492 ALA A C 1
ATOM 3830 O O . ALA A 1 492 ? -31.808 19.684 39.991 1.00 91.31 492 ALA A O 1
ATOM 3831 N N . LEU A 1 493 ? -30.080 18.423 40.653 1.00 92.81 493 LEU A N 1
ATOM 3832 C CA . LEU A 1 493 ? -29.484 18.330 39.319 1.00 92.81 493 LEU A CA 1
ATOM 3833 C C . LEU A 1 493 ? -30.301 17.458 38.366 1.00 92.81 493 LEU A C 1
ATOM 3835 O O . LEU A 1 493 ? -30.387 17.794 37.186 1.00 92.81 493 LEU A O 1
ATOM 3839 N N . LEU A 1 494 ? -30.903 16.371 38.855 1.00 90.69 494 LEU A N 1
ATOM 3840 C CA . LEU A 1 494 ? -31.798 15.536 38.051 1.00 90.69 494 LEU A CA 1
ATOM 3841 C C . LEU A 1 494 ? -33.069 16.297 37.657 1.00 90.69 494 LEU A C 1
ATOM 3843 O O . LEU A 1 494 ? -33.478 16.235 36.496 1.00 90.69 494 LEU A O 1
ATOM 3847 N N . ASP A 1 495 ? -33.647 17.067 38.581 1.00 89.56 495 ASP A N 1
ATOM 3848 C CA . ASP A 1 495 ? -34.807 17.924 38.309 1.00 89.56 495 ASP A CA 1
ATOM 3849 C C . ASP A 1 495 ? -34.466 19.027 37.294 1.00 89.56 495 ASP A C 1
ATOM 3851 O O . ASP A 1 495 ? -35.205 19.256 36.332 1.00 89.56 495 ASP A O 1
ATOM 3855 N N . GLU A 1 496 ? -33.319 19.692 37.467 1.00 92.25 496 GLU A N 1
ATOM 3856 C CA . GLU A 1 496 ? -32.824 20.718 36.544 1.00 92.25 496 GLU A CA 1
ATOM 3857 C C . GLU A 1 496 ? -32.578 20.153 35.139 1.00 92.25 496 GLU A C 1
ATOM 3859 O O . GLU A 1 496 ? -33.007 20.757 34.152 1.00 92.25 496 GLU A O 1
ATOM 3864 N N . ALA A 1 497 ? -31.925 18.992 35.042 1.00 89.44 497 ALA A N 1
ATOM 3865 C CA . ALA A 1 497 ? -31.662 18.314 33.778 1.00 89.44 497 ALA A CA 1
ATOM 3866 C C . ALA A 1 497 ? -32.964 17.873 33.093 1.00 89.44 497 ALA A C 1
ATOM 3868 O O . ALA A 1 497 ? -33.141 18.109 31.899 1.00 89.44 497 ALA A O 1
ATOM 3869 N N . SER A 1 498 ? -33.911 17.311 33.847 1.00 85.81 498 SER A N 1
ATOM 3870 C CA . SER A 1 498 ? -35.213 16.869 33.326 1.00 85.81 498 SER A CA 1
ATOM 3871 C C . SER A 1 498 ? -36.075 18.034 32.831 1.00 85.81 498 SER A C 1
ATOM 3873 O O . SER A 1 498 ? -36.834 17.893 31.873 1.00 85.81 498 SER A O 1
ATOM 3875 N N . ALA A 1 499 ? -35.940 19.213 33.444 1.00 88.50 499 ALA A N 1
ATOM 3876 C CA . ALA A 1 499 ? -36.633 20.423 33.011 1.00 88.50 499 ALA A CA 1
ATOM 3877 C C . ALA A 1 499 ? -36.042 21.045 31.729 1.00 88.50 499 ALA A C 1
ATOM 3879 O O . ALA A 1 499 ? -36.676 21.914 31.117 1.00 88.50 499 ALA A O 1
ATOM 3880 N N . MET A 1 500 ? -34.840 20.640 31.301 1.00 87.81 500 MET A N 1
ATOM 3881 C CA . MET A 1 500 ? -34.222 21.177 30.092 1.00 87.81 500 MET A CA 1
ATOM 3882 C C . MET A 1 500 ? -34.881 20.629 28.824 1.00 87.81 500 MET A C 1
ATOM 3884 O O . MET A 1 500 ? -34.769 19.453 28.488 1.00 87.81 500 MET A O 1
ATOM 3888 N N . GLN A 1 501 ? -35.467 21.529 28.034 1.00 84.38 501 GLN A N 1
ATOM 3889 C CA . GLN A 1 501 ? -35.832 21.227 26.652 1.00 84.38 501 GLN A CA 1
ATOM 3890 C C . GLN A 1 501 ? -34.577 21.261 25.776 1.00 84.38 501 GLN A C 1
ATOM 3892 O O . GLN A 1 501 ? -33.937 22.307 25.622 1.00 84.38 501 GLN A O 1
ATOM 3897 N N . VAL A 1 502 ? -34.211 20.107 25.221 1.00 88.25 502 VAL A N 1
ATOM 3898 C CA . VAL A 1 502 ? -33.030 19.948 24.369 1.00 88.25 502 VAL A CA 1
ATOM 3899 C C . VAL A 1 502 ? -33.465 19.434 23.005 1.00 88.25 502 VAL A C 1
ATOM 3901 O O . VAL A 1 502 ? -33.766 18.259 22.845 1.00 88.25 502 VAL A O 1
ATOM 3904 N N . GLU A 1 503 ? -33.454 20.318 22.015 1.00 89.88 503 GLU A N 1
ATOM 3905 C CA . GLU A 1 503 ? -33.554 19.924 20.608 1.00 89.88 503 GLU A CA 1
ATOM 3906 C C . GLU A 1 503 ? -32.167 19.545 20.083 1.00 89.88 503 GLU A C 1
ATOM 3908 O O . GLU A 1 503 ? -31.191 20.177 20.477 1.00 89.88 503 GLU A O 1
ATOM 3913 N N . PRO A 1 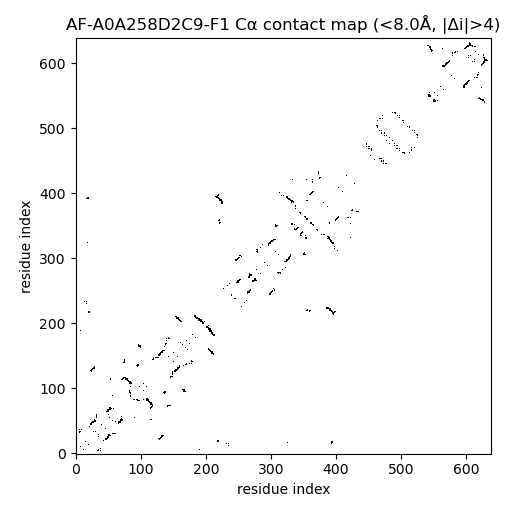504 ? -32.016 18.536 19.214 1.00 84.94 504 PRO A N 1
ATOM 3914 C CA . PRO A 1 504 ? -30.707 18.188 18.677 1.00 84.94 504 PRO A CA 1
ATOM 3915 C C . PRO A 1 504 ? -30.169 19.314 17.763 1.00 84.94 504 PRO A C 1
ATOM 3917 O O . PRO A 1 504 ? -30.919 19.818 16.926 1.00 84.94 504 PRO A O 1
ATOM 3920 N N . PRO A 1 505 ? -28.871 19.684 17.851 1.00 80.19 505 PRO A N 1
ATOM 3921 C CA . PRO A 1 505 ? -28.266 20.693 16.969 1.00 80.19 505 PRO A CA 1
ATOM 3922 C C . PRO A 1 505 ? -28.394 20.359 15.475 1.00 80.19 505 PRO A C 1
ATOM 3924 O O . PRO A 1 505 ? -28.487 21.254 14.637 1.00 80.19 505 PRO A O 1
ATOM 3927 N N . ALA A 1 506 ? -28.362 19.063 15.157 1.00 80.56 506 ALA A N 1
ATOM 3928 C CA . ALA A 1 506 ? -28.560 18.482 13.835 1.00 80.56 506 ALA A CA 1
ATOM 3929 C C . ALA A 1 506 ? -29.026 17.014 13.988 1.00 80.56 506 ALA A C 1
ATOM 3931 O O . ALA A 1 506 ? -28.868 16.450 15.078 1.00 80.56 506 ALA A O 1
ATOM 3932 N N . PRO A 1 507 ? -29.618 16.382 12.953 1.00 73.75 507 PRO A N 1
ATOM 3933 C CA . PRO A 1 507 ? -30.237 15.055 13.058 1.00 73.75 507 PRO A CA 1
ATOM 3934 C C . PRO A 1 507 ? -29.338 13.961 13.653 1.00 73.75 507 PRO A C 1
ATOM 3936 O O . PRO A 1 507 ? -29.820 13.130 14.418 1.00 73.75 507 PRO A O 1
ATOM 3939 N N . GLU A 1 508 ? -28.037 13.988 13.364 1.00 72.50 508 GLU A N 1
ATOM 3940 C CA . GLU A 1 508 ? -27.039 13.034 13.863 1.00 72.50 508 GLU A CA 1
ATOM 3941 C C . GLU A 1 508 ? -26.792 13.111 15.382 1.00 72.50 508 GLU A C 1
ATOM 3943 O O . GLU A 1 508 ? -26.215 12.196 15.963 1.00 72.50 508 GLU A O 1
ATOM 3948 N N . TRP A 1 509 ? -27.252 14.175 16.047 1.00 74.38 509 TRP A N 1
ATOM 3949 C CA . TRP A 1 509 ? -27.124 14.356 17.498 1.00 74.38 509 TRP A CA 1
ATOM 3950 C C . TRP A 1 509 ? -28.354 13.890 18.282 1.00 74.38 509 TRP A C 1
ATOM 3952 O O . TRP A 1 509 ? -28.358 13.973 19.511 1.00 74.38 509 TRP A O 1
ATOM 3962 N N . ARG A 1 510 ? -29.402 13.406 17.601 1.00 77.94 510 ARG A N 1
ATOM 3963 C CA . ARG A 1 510 ? -30.648 12.948 18.237 1.00 77.94 510 ARG A CA 1
ATOM 3964 C C . ARG A 1 510 ? -30.396 11.859 19.279 1.00 77.94 510 ARG A C 1
ATOM 3966 O O . ARG A 1 510 ? -30.960 11.923 20.367 1.00 77.94 510 ARG A O 1
ATOM 3973 N N . ASP A 1 511 ? -29.504 10.922 18.983 1.00 69.62 511 ASP A N 1
ATOM 3974 C CA . ASP A 1 511 ? -29.193 9.811 19.886 1.00 69.62 511 ASP A CA 1
ATOM 3975 C C . ASP A 1 511 ? -28.501 10.285 21.168 1.00 69.62 511 ASP A C 1
ATOM 3977 O O . ASP A 1 511 ? -28.731 9.723 22.233 1.00 69.62 511 ASP A O 1
ATOM 3981 N N . TRP A 1 512 ? -27.718 11.367 21.105 1.00 77.19 512 TRP A N 1
ATOM 3982 C CA . TRP A 1 512 ? -27.105 11.973 22.290 1.00 77.19 512 TRP A CA 1
ATOM 3983 C C . TRP A 1 512 ? -28.128 12.676 23.183 1.00 77.19 512 TRP A C 1
ATOM 3985 O O . TRP A 1 512 ? -28.006 12.620 24.405 1.00 77.19 512 TRP A O 1
ATOM 3995 N N . VAL A 1 513 ? -29.145 13.312 22.591 1.00 84.25 513 VAL A N 1
ATOM 3996 C CA . VAL A 1 513 ? -30.274 13.879 23.348 1.00 84.25 513 VAL A CA 1
ATOM 3997 C C . VAL A 1 513 ? -31.008 12.765 24.091 1.00 84.25 513 VAL A C 1
ATOM 3999 O O . VAL A 1 513 ? -31.174 12.859 25.306 1.00 84.25 513 VAL A O 1
ATOM 4002 N N . ILE A 1 514 ? -31.360 11.688 23.377 1.00 79.00 514 ILE A N 1
ATOM 4003 C CA . ILE A 1 514 ? -32.026 10.513 23.954 1.00 79.00 514 ILE A CA 1
ATOM 4004 C C . ILE A 1 514 ? -31.158 9.901 25.055 1.00 79.00 514 ILE A C 1
ATOM 4006 O O . ILE A 1 514 ? -31.649 9.670 26.151 1.00 79.00 514 ILE A O 1
ATOM 4010 N N . HIS A 1 515 ? -29.867 9.679 24.793 1.00 83.25 515 HIS A N 1
ATOM 4011 C CA . HIS A 1 515 ? -28.937 9.088 25.752 1.00 83.25 515 HIS A CA 1
ATOM 4012 C C . HIS A 1 515 ? -28.940 9.839 27.082 1.00 83.25 515 HIS A C 1
ATOM 4014 O O . HIS A 1 515 ? -29.178 9.232 28.123 1.00 83.25 515 HIS A O 1
ATOM 4020 N N . TYR A 1 516 ? -28.703 11.152 27.064 1.00 86.38 516 TYR A N 1
ATOM 4021 C CA . TYR A 1 516 ? -28.633 11.897 28.314 1.00 86.38 516 TYR A CA 1
ATOM 4022 C C . TYR A 1 516 ? -29.990 12.008 29.012 1.00 86.38 516 TYR A C 1
ATOM 4024 O O . TYR A 1 516 ? -30.027 11.911 30.233 1.00 86.38 516 TYR A O 1
ATOM 4032 N N . GLN A 1 517 ? -31.091 12.164 28.271 1.00 84.00 517 GLN A N 1
ATOM 4033 C CA . GLN A 1 517 ? -32.433 12.170 28.861 1.00 84.00 517 GLN A CA 1
ATOM 4034 C C . GLN A 1 517 ? -32.743 10.843 29.553 1.00 84.00 517 GLN A C 1
ATOM 4036 O O . GLN A 1 517 ? -33.107 10.847 30.722 1.00 84.00 517 GLN A O 1
ATOM 4041 N N . VAL A 1 518 ? -32.514 9.719 28.869 1.00 79.81 518 VAL A N 1
ATOM 4042 C CA . VAL A 1 518 ? -32.749 8.378 29.417 1.00 79.81 518 VAL A CA 1
ATOM 4043 C C . VAL A 1 518 ? -31.861 8.116 30.628 1.00 79.81 518 VAL A C 1
ATOM 4045 O O . VAL A 1 518 ? -32.342 7.578 31.616 1.00 79.81 518 VAL A O 1
ATOM 4048 N N . VAL A 1 519 ? -30.579 8.500 30.591 1.00 80.62 519 VAL A N 1
ATOM 4049 C CA . VAL A 1 519 ? -29.684 8.314 31.745 1.00 80.62 519 VAL A CA 1
ATOM 4050 C C . VAL A 1 519 ? -30.144 9.155 32.935 1.00 80.62 519 VAL A C 1
ATOM 4052 O O . VAL A 1 519 ? -30.182 8.634 34.042 1.00 80.62 519 VAL A O 1
ATOM 4055 N N . MET A 1 520 ? -30.522 10.422 32.733 1.00 85.50 520 MET A N 1
ATOM 4056 C CA . MET A 1 520 ? -31.030 11.263 33.825 1.00 85.50 520 MET A CA 1
ATOM 4057 C C . MET A 1 520 ? -32.373 10.753 34.365 1.00 85.50 520 MET A C 1
ATOM 4059 O O . MET A 1 520 ? -32.559 10.729 35.574 1.00 85.50 520 MET A O 1
ATOM 4063 N N . GLU A 1 521 ? -33.282 10.300 33.499 1.00 79.50 521 GLU A N 1
ATOM 4064 C CA . GLU A 1 521 ? -34.589 9.754 33.891 1.00 79.50 521 GLU A CA 1
ATOM 4065 C C . GLU A 1 521 ? -34.465 8.404 34.616 1.00 79.50 521 GLU A C 1
ATOM 4067 O O . GLU A 1 521 ? -35.204 8.128 35.560 1.00 79.50 521 GLU A O 1
ATOM 4072 N N . ALA A 1 522 ? -33.509 7.564 34.207 1.00 74.88 522 ALA A N 1
ATOM 4073 C CA . ALA A 1 522 ? -33.233 6.281 34.850 1.00 74.88 522 ALA A CA 1
ATOM 4074 C C . ALA A 1 522 ? -32.621 6.436 36.252 1.00 74.88 522 ALA A C 1
ATOM 4076 O O . ALA A 1 522 ? -32.703 5.516 37.068 1.00 74.88 522 ALA A O 1
ATOM 4077 N N . LEU A 1 523 ? -31.999 7.581 36.541 1.00 77.88 523 LEU A N 1
ATOM 4078 C CA . LEU A 1 523 ? -31.475 7.894 37.862 1.00 77.88 523 LEU A CA 1
ATOM 4079 C C . LEU A 1 523 ? -32.605 8.447 38.735 1.00 77.88 523 LEU A C 1
ATOM 4081 O O . LEU A 1 523 ? -33.129 9.528 38.501 1.00 77.88 523 LEU A O 1
ATOM 4085 N N . THR A 1 524 ? -32.963 7.719 39.790 1.00 63.16 524 THR A N 1
ATOM 4086 C CA . THR A 1 524 ? -33.962 8.171 40.766 1.00 63.16 524 THR A CA 1
ATOM 4087 C C . THR A 1 524 ? -33.287 8.462 42.103 1.00 63.16 524 THR A C 1
ATOM 4089 O O . THR A 1 524 ? -32.766 7.542 42.734 1.00 63.16 524 THR A O 1
ATOM 4092 N N . GLY A 1 525 ? -33.299 9.722 42.553 1.00 54.75 525 GLY A N 1
ATOM 4093 C CA . GLY A 1 525 ? -32.816 10.094 43.894 1.00 54.75 525 GLY A CA 1
ATOM 4094 C C . GLY A 1 525 ? -33.741 9.607 45.015 1.00 54.75 525 GLY A C 1
ATOM 4095 O O . GLY A 1 525 ? -33.280 9.042 46.008 1.00 54.75 525 GLY A O 1
ATOM 4096 N N . ALA A 1 526 ? -35.056 9.689 44.790 1.00 52.44 526 ALA A N 1
ATOM 4097 C CA . ALA A 1 526 ? -36.058 9.154 45.699 1.00 52.44 526 ALA A CA 1
ATOM 4098 C C . ALA A 1 526 ? -35.904 7.627 45.797 1.00 52.44 526 ALA A C 1
ATOM 4100 O O . ALA A 1 526 ? -36.256 6.920 44.852 1.00 52.44 526 ALA A O 1
ATOM 4101 N N . LYS A 1 527 ? -35.422 7.150 46.956 1.00 55.94 527 LYS A N 1
ATOM 4102 C CA . LYS A 1 527 ? -35.204 5.752 47.398 1.00 55.94 527 LYS A CA 1
ATOM 4103 C C . LYS A 1 527 ? -33.749 5.305 47.569 1.00 55.94 527 LYS A C 1
ATOM 4105 O O . LYS A 1 527 ? -33.556 4.179 48.019 1.00 55.94 527 LYS A O 1
ATOM 4110 N N . LEU A 1 528 ? -32.739 6.139 47.307 1.00 62.25 528 LEU A N 1
ATOM 4111 C CA . LEU A 1 528 ? -31.355 5.783 47.681 1.00 62.25 528 LEU A CA 1
ATOM 4112 C C . LEU A 1 528 ? -31.160 5.705 49.209 1.00 62.25 528 LEU A C 1
ATOM 4114 O O . LEU A 1 528 ? -30.271 5.003 49.685 1.00 62.25 528 LEU A O 1
ATOM 4118 N N . ASP A 1 529 ? -32.008 6.398 49.969 1.00 61.75 529 ASP A N 1
ATOM 4119 C CA . ASP A 1 529 ? -32.058 6.432 51.433 1.00 61.75 529 ASP A CA 1
ATOM 4120 C C . ASP A 1 529 ? -33.269 5.682 52.029 1.00 61.75 529 ASP A C 1
ATOM 4122 O O . ASP A 1 529 ? -33.377 5.534 53.250 1.00 61.75 529 ASP A O 1
ATOM 4126 N N . ALA A 1 530 ? -34.184 5.193 51.184 1.00 63.06 530 ALA A N 1
ATOM 4127 C CA . ALA A 1 530 ? -35.339 4.419 51.619 1.00 63.06 530 ALA A CA 1
ATOM 4128 C C . ALA A 1 530 ? -34.928 2.979 51.965 1.00 63.06 530 ALA A C 1
ATOM 4130 O O . ALA A 1 530 ? -33.989 2.441 51.373 1.00 63.06 530 ALA A O 1
ATOM 4131 N N . PRO A 1 531 ? -35.642 2.306 52.888 1.00 61.41 531 PRO A N 1
ATOM 4132 C CA . PRO A 1 531 ? -35.471 0.872 53.060 1.00 61.41 531 PRO A CA 1
ATOM 4133 C C . PRO A 1 531 ? -35.682 0.169 51.716 1.00 61.41 531 PRO A C 1
ATOM 4135 O O . PRO A 1 531 ? -36.626 0.488 50.987 1.00 61.41 531 PRO A O 1
ATOM 4138 N N . THR A 1 532 ? -34.795 -0.779 51.404 1.00 53.50 532 THR A N 1
ATOM 4139 C CA . THR A 1 532 ? -34.917 -1.652 50.235 1.00 53.50 532 THR A CA 1
ATOM 4140 C C . THR A 1 532 ? -36.357 -2.168 50.161 1.00 53.50 532 THR A C 1
ATOM 4142 O O . THR A 1 532 ? -36.844 -2.678 51.176 1.00 53.50 532 THR A O 1
ATOM 4145 N N . PRO A 1 533 ? -37.058 -2.016 49.020 1.00 58.97 533 PRO A N 1
ATOM 4146 C CA . PRO A 1 533 ? -38.400 -2.564 48.862 1.00 58.97 533 PRO A CA 1
ATOM 4147 C C . PRO A 1 533 ? -38.425 -4.036 49.282 1.00 58.97 533 PRO A C 1
ATOM 4149 O O . PRO A 1 533 ? -37.441 -4.746 49.062 1.00 58.97 533 PRO A O 1
ATOM 4152 N N . GLU A 1 534 ? -39.528 -4.501 49.881 1.00 63.19 534 GLU A N 1
ATOM 4153 C CA . GLU A 1 534 ? -39.701 -5.941 50.091 1.00 63.19 534 GLU A CA 1
ATOM 4154 C C . GLU A 1 534 ? -39.518 -6.651 48.749 1.00 63.19 534 GLU A C 1
ATOM 4156 O O . GLU A 1 534 ? -40.110 -6.248 47.743 1.00 63.19 534 GLU A O 1
ATOM 4161 N N . ALA A 1 535 ? -38.655 -7.668 48.735 1.00 51.59 535 ALA A N 1
ATOM 4162 C CA . ALA A 1 535 ? -38.428 -8.470 47.549 1.00 51.59 535 ALA A CA 1
ATOM 4163 C C . ALA A 1 535 ? -39.772 -9.056 47.109 1.00 51.59 535 ALA A C 1
ATOM 4165 O O . ALA A 1 535 ? -40.427 -9.772 47.869 1.00 51.59 535 ALA A O 1
ATOM 4166 N N . VAL A 1 536 ? -40.193 -8.727 45.890 1.00 58.69 536 VAL A N 1
ATOM 4167 C CA . VAL A 1 536 ? -41.249 -9.488 45.231 1.00 58.69 536 VAL A CA 1
ATOM 4168 C C . VAL A 1 536 ? -40.671 -10.886 45.032 1.00 58.69 536 VAL A C 1
ATOM 4170 O O . VAL A 1 536 ? -39.535 -11.011 44.587 1.00 58.69 536 VAL A O 1
ATOM 4173 N N . ASP A 1 537 ? -41.395 -11.934 45.423 1.00 60.19 537 ASP A N 1
ATOM 4174 C CA . ASP A 1 537 ? -40.974 -13.311 45.146 1.00 60.19 537 ASP A CA 1
ATOM 4175 C C . ASP A 1 537 ? -41.203 -13.613 43.657 1.00 60.19 537 ASP A C 1
ATOM 4177 O O . ASP A 1 537 ? -42.191 -14.228 43.257 1.00 60.19 537 ASP A O 1
ATOM 4181 N N . ASP A 1 538 ? -40.319 -13.069 42.826 1.00 58.00 538 ASP A N 1
ATOM 4182 C CA . ASP A 1 538 ? -40.187 -13.308 41.389 1.00 58.00 538 ASP A CA 1
ATOM 4183 C C . ASP A 1 538 ? -38.966 -14.190 41.076 1.00 58.00 538 ASP A C 1
ATOM 4185 O O . ASP A 1 538 ? -38.565 -14.331 39.917 1.00 58.00 538 ASP A O 1
ATOM 4189 N N . GLY A 1 539 ? -38.380 -14.782 42.124 1.00 58.84 539 GLY A N 1
ATOM 4190 C CA . GLY A 1 539 ? -37.099 -15.458 42.079 1.00 58.84 539 GLY A CA 1
ATOM 4191 C C . GLY A 1 539 ? -37.060 -16.552 41.010 1.00 58.84 539 GLY A C 1
ATOM 4192 O O . GLY A 1 539 ? -38.038 -17.283 40.813 1.00 58.84 539 GLY A O 1
ATOM 4193 N N . PRO A 1 540 ? -35.925 -16.705 40.313 1.00 61.34 540 PRO A N 1
ATOM 4194 C CA . PRO A 1 540 ? -35.802 -17.724 39.293 1.00 61.34 540 PRO A CA 1
ATOM 4195 C C . PRO A 1 540 ? -36.040 -19.116 39.880 1.00 61.34 540 PRO A C 1
ATOM 4197 O O . PRO A 1 540 ? -35.372 -19.547 40.821 1.00 61.34 540 PRO A O 1
ATOM 4200 N N . GLN A 1 541 ? -36.979 -19.846 39.284 1.00 73.19 541 GLN A N 1
ATOM 4201 C CA . GLN A 1 541 ? -37.339 -21.195 39.733 1.00 73.19 541 GLN A CA 1
ATOM 4202 C C . GLN A 1 541 ? -36.408 -22.282 39.182 1.00 73.19 541 GLN A C 1
ATOM 4204 O O . GLN A 1 541 ? -36.568 -23.461 39.494 1.00 73.19 541 GLN A O 1
ATOM 4209 N N . ALA A 1 542 ? -35.444 -21.891 38.347 1.00 88.12 542 ALA A N 1
ATOM 4210 C CA . ALA A 1 542 ? -34.591 -22.797 37.603 1.00 88.12 542 ALA A CA 1
ATOM 4211 C C . ALA A 1 542 ? -33.176 -22.223 37.440 1.00 88.12 542 ALA A C 1
ATOM 4213 O O . ALA A 1 542 ? -32.981 -21.073 37.036 1.00 88.12 542 ALA A O 1
ATOM 4214 N N . PHE A 1 543 ? -32.187 -23.072 37.712 1.00 94.25 543 PHE A N 1
ATOM 4215 C CA . PHE A 1 543 ? -30.769 -22.806 37.498 1.00 94.25 543 PHE A CA 1
ATOM 4216 C C . PHE A 1 543 ? -30.143 -23.920 36.663 1.00 94.25 543 PHE A C 1
ATOM 4218 O O . PHE A 1 543 ? -30.083 -25.068 37.100 1.00 94.25 543 PHE A O 1
ATOM 4225 N N . LEU A 1 544 ? -29.678 -23.598 35.461 1.00 96.44 544 LEU A N 1
ATOM 4226 C CA . LEU A 1 544 ? -29.010 -24.551 34.578 1.00 96.44 544 LEU A CA 1
ATOM 4227 C C . LEU A 1 544 ? -27.500 -24.396 34.727 1.00 96.44 544 LEU A C 1
ATOM 4229 O O . LEU A 1 544 ? -26.958 -23.345 34.406 1.00 96.44 544 LEU A O 1
ATOM 4233 N N . THR A 1 545 ? -26.794 -25.416 35.194 1.00 96.50 545 THR A N 1
ATOM 4234 C CA . THR A 1 545 ? -25.327 -25.382 35.221 1.00 96.50 545 THR A CA 1
ATOM 4235 C C . THR A 1 545 ? -24.750 -25.490 33.804 1.00 96.50 545 THR A C 1
ATOM 4237 O O . THR A 1 545 ? -25.382 -26.039 32.900 1.00 96.50 545 THR A O 1
ATOM 4240 N N . GLY A 1 546 ? -23.529 -24.993 33.590 1.00 93.12 546 GLY A N 1
ATOM 4241 C CA . GLY A 1 546 ? -22.854 -25.025 32.288 1.00 93.12 546 GLY A CA 1
ATOM 4242 C C . GLY A 1 546 ? -22.585 -26.438 31.763 1.00 93.12 546 GLY A C 1
ATOM 4243 O O . GLY A 1 546 ? -22.482 -26.631 30.555 1.00 93.12 546 GLY A O 1
ATOM 4244 N N . ASP A 1 547 ? -22.535 -27.433 32.650 1.00 93.50 547 ASP A N 1
ATOM 4245 C CA . ASP A 1 547 ? -22.465 -28.862 32.319 1.00 93.50 547 ASP A CA 1
ATOM 4246 C C . ASP A 1 547 ? -23.839 -29.534 32.134 1.00 93.50 547 ASP A C 1
ATOM 4248 O O . ASP A 1 547 ? -23.922 -30.744 31.922 1.00 93.50 547 ASP A O 1
ATOM 4252 N N . GLY A 1 548 ? -24.922 -28.752 32.143 1.00 92.75 548 GLY A N 1
ATOM 4253 C CA . GLY A 1 548 ? -26.253 -29.178 31.712 1.00 92.75 548 GLY A CA 1
ATOM 4254 C C . GLY A 1 548 ? -27.157 -29.732 32.814 1.00 92.75 548 GLY A C 1
ATOM 4255 O O . GLY A 1 548 ? -28.165 -30.369 32.505 1.00 92.75 548 GLY A O 1
ATOM 4256 N N . ARG A 1 549 ? -26.835 -29.522 34.095 1.00 95.12 549 ARG A N 1
ATOM 4257 C CA . ARG A 1 549 ? -27.663 -29.977 35.218 1.00 95.12 549 ARG A CA 1
ATOM 4258 C C . ARG A 1 549 ? -28.660 -28.897 35.625 1.00 95.12 549 ARG A C 1
ATOM 4260 O O . ARG A 1 549 ? -28.279 -27.771 35.924 1.00 95.12 549 ARG A O 1
ATOM 4267 N N . MET A 1 550 ? -29.935 -29.271 35.711 1.00 95.06 550 MET A N 1
ATOM 4268 C CA . MET A 1 550 ? -30.953 -28.411 36.309 1.00 95.06 550 MET A CA 1
ATOM 4269 C C . MET A 1 550 ? -30.951 -28.496 37.833 1.00 95.06 550 MET A C 1
ATOM 4271 O O . MET A 1 550 ? -30.929 -29.593 38.396 1.00 95.06 550 MET A O 1
ATOM 4275 N N . LEU A 1 551 ? -31.013 -27.335 38.480 1.00 94.69 551 LEU A N 1
ATOM 4276 C CA . LEU A 1 551 ? -31.099 -27.148 39.921 1.00 94.69 551 LEU A CA 1
ATOM 4277 C C . LEU A 1 551 ? -32.274 -26.219 40.269 1.00 94.69 551 LEU A C 1
ATOM 4279 O O . LEU A 1 551 ? -32.605 -25.305 39.511 1.00 94.69 551 LEU A O 1
ATOM 4283 N N . ASP A 1 552 ? -32.867 -26.448 41.435 1.00 91.69 552 ASP A N 1
ATOM 4284 C CA . ASP A 1 552 ? -33.716 -25.492 42.148 1.00 91.69 552 ASP A CA 1
ATOM 4285 C C . ASP A 1 552 ? -32.858 -24.643 43.112 1.00 91.69 552 ASP A C 1
ATOM 4287 O O . ASP A 1 552 ? -31.629 -24.751 43.131 1.00 91.69 552 ASP A O 1
ATOM 4291 N N . ALA A 1 553 ? -33.476 -23.765 43.907 1.00 87.81 553 ALA A N 1
ATOM 4292 C CA . ALA A 1 553 ? -32.748 -22.878 44.818 1.00 87.81 553 ALA A CA 1
ATOM 4293 C C . ALA A 1 553 ? -31.948 -23.636 45.899 1.00 87.81 553 ALA A C 1
ATOM 4295 O O . ALA A 1 553 ? -30.811 -23.266 46.208 1.00 87.81 553 ALA A O 1
ATOM 4296 N N . GLU A 1 554 ? -32.511 -24.715 46.455 1.00 89.75 554 GLU A N 1
ATOM 4297 C CA . GLU A 1 554 ? -31.819 -25.566 47.432 1.00 89.75 554 GLU A CA 1
ATOM 4298 C C . GLU A 1 554 ? -30.648 -26.310 46.772 1.00 89.75 554 GLU A C 1
ATOM 4300 O O . GLU A 1 554 ? -29.535 -26.338 47.303 1.00 89.75 554 GLU A O 1
ATOM 4305 N N . GLY A 1 555 ? -30.860 -26.830 45.562 1.00 93.62 555 GLY A N 1
ATOM 4306 C CA . GLY A 1 555 ? -29.852 -27.482 44.739 1.00 93.62 555 GLY A CA 1
ATOM 4307 C C . GLY A 1 555 ? -28.715 -26.550 44.329 1.00 93.62 555 GLY A C 1
ATOM 4308 O O . GLY A 1 555 ? -27.556 -26.960 44.384 1.00 93.62 555 GLY A O 1
ATOM 4309 N N . LEU A 1 556 ? -29.005 -25.293 43.977 1.00 93.44 556 LEU A N 1
ATOM 4310 C CA . LEU A 1 556 ? -27.989 -24.275 43.699 1.00 93.44 556 LEU A CA 1
ATOM 4311 C C . LEU A 1 556 ? -27.132 -24.012 44.934 1.00 93.44 556 LEU A C 1
ATOM 4313 O O . LEU A 1 556 ? -25.907 -23.950 44.829 1.00 93.44 556 LEU A O 1
ATOM 4317 N N . ARG A 1 557 ? -27.766 -23.881 46.106 1.00 92.31 557 ARG A N 1
ATOM 4318 C CA . ARG A 1 557 ? -27.052 -23.659 47.363 1.00 92.31 557 ARG A CA 1
ATOM 4319 C C . ARG A 1 557 ? -26.129 -24.831 47.686 1.00 92.31 557 ARG A C 1
ATOM 4321 O O . ARG A 1 557 ? -24.943 -24.615 47.914 1.00 92.31 557 ARG A O 1
ATOM 4328 N N . ALA A 1 558 ? -26.643 -26.057 47.615 1.00 95.38 558 ALA A N 1
ATOM 4329 C CA . ALA A 1 558 ? -25.849 -27.264 47.827 1.00 95.38 558 ALA A CA 1
ATOM 4330 C C . ALA A 1 558 ? -24.696 -27.391 46.814 1.00 95.38 558 ALA A C 1
ATOM 4332 O O . ALA A 1 558 ? -23.596 -27.814 47.169 1.00 95.38 558 ALA A O 1
ATOM 4333 N N . HIS A 1 559 ? -24.924 -26.999 45.557 1.00 96.38 559 HIS A N 1
ATOM 4334 C CA . HIS A 1 559 ? -23.905 -26.994 44.506 1.00 96.38 559 HIS A CA 1
ATOM 4335 C C . HIS A 1 559 ? -22.804 -25.961 44.772 1.00 96.38 559 HIS A C 1
ATOM 4337 O O . HIS A 1 559 ? -21.621 -26.287 44.687 1.00 96.38 559 HIS A O 1
ATOM 4343 N N . ALA A 1 560 ? -23.171 -24.739 45.166 1.00 95.12 560 ALA A N 1
ATOM 4344 C CA . ALA A 1 560 ? -22.221 -23.697 45.550 1.00 95.12 560 ALA A CA 1
ATOM 4345 C C . ALA A 1 560 ? -21.384 -24.103 46.778 1.00 95.12 560 ALA A C 1
ATOM 4347 O O . ALA A 1 560 ? -20.164 -23.922 46.774 1.00 95.12 560 ALA A O 1
ATOM 4348 N N . ASP A 1 561 ? -22.017 -24.715 47.785 1.00 95.44 561 ASP A N 1
ATOM 4349 C CA . ASP A 1 561 ? -21.340 -25.229 48.980 1.00 95.44 561 ASP A CA 1
ATOM 4350 C C . ASP A 1 561 ? -20.358 -26.363 48.618 1.00 95.44 561 ASP A C 1
ATOM 4352 O O . ASP A 1 561 ? -19.228 -26.383 49.108 1.00 95.44 561 ASP A O 1
ATOM 4356 N N . ALA A 1 562 ? -20.735 -27.266 47.702 1.00 95.75 562 ALA A N 1
ATOM 4357 C CA . ALA A 1 562 ? -19.866 -28.341 47.212 1.00 95.75 562 ALA A CA 1
ATOM 4358 C C . ALA A 1 562 ? -18.650 -27.822 46.421 1.00 95.75 562 ALA A C 1
ATOM 4360 O O . ALA A 1 562 ? -17.567 -28.404 46.498 1.00 95.75 562 ALA A O 1
ATOM 4361 N N . LEU A 1 563 ? -18.809 -26.711 45.694 1.00 94.81 563 LEU A N 1
ATOM 4362 C CA . LEU A 1 563 ? -17.713 -25.998 45.027 1.00 94.81 563 LEU A CA 1
ATOM 4363 C C . LEU A 1 563 ? -16.864 -25.162 46.003 1.00 94.81 563 LEU A C 1
ATOM 4365 O O . LEU A 1 563 ? -15.815 -24.642 45.617 1.00 94.81 563 LEU A O 1
ATOM 4369 N N . GLY A 1 564 ? -17.306 -25.013 47.256 1.00 96.00 564 GLY A N 1
ATOM 4370 C CA . GLY A 1 564 ? -16.680 -24.151 48.253 1.00 96.00 564 GLY A CA 1
ATOM 4371 C C . GLY A 1 564 ? -16.715 -22.670 47.874 1.00 96.00 564 GLY A C 1
ATOM 4372 O O . GLY A 1 564 ? -15.821 -21.930 48.289 1.00 96.00 564 GLY A O 1
ATOM 4373 N N . ALA A 1 565 ? -17.690 -22.250 47.059 1.00 95.12 565 ALA A N 1
ATOM 4374 C CA . ALA A 1 565 ? -17.762 -20.909 46.490 1.00 95.12 565 ALA A CA 1
ATOM 4375 C C . ALA A 1 565 ? -17.832 -19.835 47.590 1.00 95.12 565 ALA A C 1
ATOM 4377 O O . ALA A 1 565 ? -18.698 -19.858 48.461 1.00 95.12 565 ALA A O 1
ATOM 4378 N N . LYS A 1 566 ? -16.908 -18.872 47.535 1.00 93.44 566 LYS A N 1
ATOM 4379 C CA . LYS A 1 566 ? -16.842 -17.715 48.441 1.00 93.44 566 LYS A CA 1
ATOM 4380 C C . LYS A 1 566 ? -17.352 -16.432 47.791 1.00 93.44 566 LYS A C 1
ATOM 4382 O O . LYS A 1 566 ? -17.723 -15.504 48.501 1.00 93.44 566 LYS A O 1
ATOM 4387 N N . VAL A 1 567 ? -17.333 -16.375 46.460 1.00 92.81 567 VAL A N 1
ATOM 4388 C CA . VAL A 1 567 ? -17.742 -15.217 45.658 1.00 92.81 567 VAL A CA 1
ATOM 4389 C C . VAL A 1 567 ? -18.726 -15.662 44.582 1.00 92.81 567 VAL A C 1
ATOM 4391 O O . VAL A 1 567 ? -18.543 -16.712 43.968 1.00 92.81 567 VAL A O 1
ATOM 4394 N N . VAL A 1 568 ? -19.751 -14.850 44.329 1.00 93.38 568 VAL A N 1
ATOM 4395 C CA . VAL A 1 568 ? -20.656 -15.020 43.189 1.00 93.38 568 VAL A CA 1
ATOM 4396 C C . VAL A 1 568 ? -20.448 -13.853 42.234 1.00 93.38 568 VAL A C 1
ATOM 4398 O O . VAL A 1 568 ? -20.665 -12.700 42.599 1.00 93.38 568 VAL A O 1
ATOM 4401 N N . PHE A 1 569 ? -20.026 -14.154 41.011 1.00 92.94 569 PHE A N 1
ATOM 4402 C CA . PHE A 1 569 ? -20.000 -13.199 39.912 1.00 92.94 569 PHE A CA 1
ATOM 4403 C C . PHE A 1 569 ? -21.349 -13.262 39.206 1.00 92.94 569 PHE A C 1
ATOM 4405 O O . PHE A 1 569 ? -21.628 -14.226 38.498 1.00 92.94 569 PHE A O 1
ATOM 4412 N N . PHE A 1 570 ? -22.189 -12.257 39.429 1.00 93.00 570 PHE A N 1
ATOM 4413 C CA . PHE A 1 570 ? -23.539 -12.190 38.878 1.00 93.00 570 PHE A CA 1
ATOM 4414 C C . PHE A 1 570 ? -23.608 -11.155 37.753 1.00 93.00 570 PHE A C 1
ATOM 4416 O O . PHE A 1 570 ? -23.170 -10.019 37.934 1.00 93.00 570 PHE A O 1
ATOM 4423 N N . ALA A 1 571 ? -24.169 -11.536 36.607 1.00 89.69 571 ALA A N 1
ATOM 4424 C CA . ALA A 1 571 ? -24.454 -10.626 35.504 1.00 89.69 571 ALA A CA 1
ATOM 4425 C C . ALA A 1 571 ? -25.861 -10.883 34.966 1.00 89.69 571 ALA A C 1
ATOM 4427 O O . ALA A 1 571 ? -26.168 -12.009 34.582 1.00 89.69 571 ALA A O 1
ATOM 4428 N N . ALA A 1 572 ? -26.685 -9.837 34.908 1.00 90.06 572 ALA A N 1
ATOM 4429 C CA . ALA A 1 572 ? -28.008 -9.871 34.298 1.00 90.06 572 ALA A CA 1
ATOM 4430 C C . ALA A 1 572 ? -28.006 -9.066 33.002 1.00 90.06 572 ALA A C 1
ATOM 4432 O O . ALA A 1 572 ? -27.542 -7.926 32.989 1.00 90.06 572 ALA A O 1
ATOM 4433 N N . ALA A 1 573 ? -28.499 -9.656 31.916 1.00 85.50 573 ALA A N 1
ATOM 4434 C CA . ALA A 1 573 ? -28.614 -8.962 30.643 1.00 85.50 573 ALA A CA 1
ATOM 4435 C C . ALA A 1 573 ? -29.688 -9.588 29.744 1.00 85.50 573 ALA A C 1
ATOM 4437 O O . ALA A 1 573 ? -30.142 -10.711 29.978 1.00 85.50 573 ALA A O 1
ATOM 4438 N N . ASP A 1 574 ? -30.094 -8.863 28.702 1.00 85.44 574 ASP A N 1
ATOM 4439 C CA . ASP A 1 574 ? -30.942 -9.428 27.656 1.00 85.44 574 ASP A CA 1
ATOM 4440 C C . ASP A 1 574 ? -30.198 -10.505 26.839 1.00 85.44 574 ASP A C 1
ATOM 4442 O O . ASP A 1 574 ? -28.974 -10.662 26.910 1.00 85.44 574 ASP A O 1
ATOM 4446 N N . ALA A 1 575 ? -30.949 -11.252 26.029 1.00 81.50 575 ALA A N 1
ATOM 4447 C CA . ALA A 1 575 ? -30.407 -12.349 25.231 1.00 81.50 575 ALA A CA 1
ATOM 4448 C C . ALA A 1 575 ? -29.281 -11.920 24.265 1.00 81.50 575 ALA A C 1
ATOM 4450 O O . ALA A 1 575 ? -28.326 -12.673 24.077 1.00 81.50 575 ALA A O 1
ATOM 4451 N N . ARG A 1 576 ? -29.355 -10.716 23.682 1.00 78.00 576 ARG A N 1
ATOM 4452 C CA . ARG A 1 576 ? -28.361 -10.211 22.722 1.00 78.00 576 ARG A CA 1
ATOM 4453 C C . ARG A 1 576 ? -27.059 -9.850 23.426 1.00 78.00 576 ARG A C 1
ATOM 4455 O O . ARG A 1 576 ? -25.974 -10.134 22.926 1.00 78.00 576 ARG A O 1
ATOM 4462 N N . TYR A 1 577 ? -27.141 -9.246 24.605 1.00 78.38 577 TYR A N 1
ATOM 4463 C CA . TYR A 1 577 ? -25.954 -8.941 25.396 1.00 78.38 577 TYR A CA 1
ATOM 4464 C C . TYR A 1 577 ? -25.283 -10.222 25.922 1.00 78.38 577 TYR A C 1
ATOM 4466 O O . TYR A 1 577 ? -24.053 -10.325 25.932 1.00 78.38 577 TYR A O 1
ATOM 4474 N N . VAL A 1 578 ? -26.078 -11.232 26.301 1.00 87.19 578 VAL A N 1
ATOM 4475 C CA . VAL A 1 578 ? -25.563 -12.556 26.687 1.00 87.19 578 VAL A CA 1
ATOM 4476 C C . VAL A 1 578 ? -24.800 -13.213 25.534 1.00 87.19 578 VAL A C 1
ATOM 4478 O O . VAL A 1 578 ? -23.687 -13.700 25.752 1.00 87.19 578 VAL A O 1
ATOM 4481 N N . GLU A 1 579 ? -25.346 -13.161 24.316 1.00 82.19 579 GLU A N 1
ATOM 4482 C CA . GLU A 1 579 ? -24.700 -13.659 23.093 1.00 82.19 579 GLU A CA 1
ATOM 4483 C C . GLU A 1 579 ? -23.332 -13.009 22.847 1.00 82.19 579 GLU A C 1
ATOM 4485 O O . GLU A 1 579 ? -22.349 -13.697 22.567 1.00 82.19 579 GLU A O 1
ATOM 4490 N N . LEU A 1 580 ? -23.246 -11.687 23.001 1.00 71.38 580 LEU A N 1
ATOM 4491 C CA . LEU A 1 580 ? -22.028 -10.938 22.702 1.00 71.38 580 LEU A CA 1
ATOM 4492 C C . LEU A 1 580 ? -20.927 -11.121 23.759 1.00 71.38 580 LEU A C 1
ATOM 4494 O O . LEU A 1 580 ? -19.743 -11.173 23.410 1.00 71.38 580 LEU A O 1
ATOM 4498 N N . TYR A 1 581 ? -21.285 -11.201 25.047 1.00 83.81 581 TYR A N 1
ATOM 4499 C CA . TYR A 1 581 ? -20.314 -10.980 26.128 1.00 83.81 581 TYR A CA 1
ATOM 4500 C C . TYR A 1 581 ? -20.220 -12.091 27.173 1.00 83.81 581 TYR A C 1
ATOM 4502 O O . TYR A 1 581 ? -19.164 -12.248 27.795 1.00 83.81 581 TYR A O 1
ATOM 4510 N N . ALA A 1 582 ? -21.271 -12.882 27.393 1.00 88.19 582 ALA A N 1
ATOM 4511 C CA . ALA A 1 582 ? -21.329 -13.715 28.592 1.00 88.19 582 ALA A CA 1
ATOM 4512 C C . ALA A 1 582 ? -20.331 -14.887 28.569 1.00 88.19 582 ALA A C 1
ATOM 4514 O O . ALA A 1 582 ? -19.778 -15.255 29.608 1.00 88.19 582 ALA A O 1
ATOM 4515 N N . ARG A 1 583 ? -19.990 -15.393 27.375 1.00 94.19 583 ARG A N 1
ATOM 4516 C CA . ARG A 1 583 ? -18.886 -16.351 27.186 1.00 94.19 583 ARG A CA 1
ATOM 4517 C C . ARG A 1 583 ? -17.555 -15.808 27.696 1.00 94.19 583 ARG A C 1
ATOM 4519 O O . ARG A 1 583 ? -16.820 -16.518 28.381 1.00 94.19 583 ARG A O 1
ATOM 4526 N N . TRP A 1 584 ? -17.241 -14.560 27.369 1.00 85.56 584 TRP A N 1
ATOM 4527 C CA . TRP A 1 584 ? -15.975 -13.938 27.749 1.00 85.56 584 TRP A CA 1
ATOM 4528 C C . TRP A 1 584 ? -15.913 -13.642 29.239 1.00 85.56 584 TRP A C 1
ATOM 4530 O O . TRP A 1 584 ? -14.886 -13.912 29.860 1.00 85.56 584 TRP A O 1
ATOM 4540 N N . LEU A 1 585 ? -17.019 -13.172 29.819 1.00 90.56 585 LEU A N 1
ATOM 4541 C CA . LEU A 1 585 ? -17.139 -13.007 31.264 1.00 90.56 585 LEU A CA 1
ATOM 4542 C C . LEU A 1 585 ? -16.853 -14.331 31.987 1.00 90.56 585 LEU A C 1
ATOM 4544 O O . LEU A 1 585 ? -15.956 -14.383 32.828 1.00 90.56 585 LEU A O 1
ATOM 4548 N N . ALA A 1 586 ? -17.555 -15.407 31.614 1.00 93.44 586 ALA A N 1
ATOM 4549 C CA . ALA A 1 586 ? -17.402 -16.716 32.244 1.00 93.44 586 ALA A CA 1
ATOM 4550 C C . ALA A 1 586 ? -15.964 -17.244 32.136 1.00 93.44 586 ALA A C 1
ATOM 4552 O O . ALA A 1 586 ? -15.357 -17.591 33.149 1.00 93.44 586 ALA A O 1
ATOM 4553 N N . LEU A 1 587 ? -15.382 -17.254 30.930 1.00 93.00 587 LEU A N 1
ATOM 4554 C CA . LEU A 1 587 ? -14.012 -17.734 30.714 1.00 93.00 587 LEU A CA 1
ATOM 4555 C C . LEU A 1 587 ? -12.964 -16.878 31.435 1.00 93.00 587 LEU A C 1
ATOM 4557 O O . LEU A 1 587 ? -11.975 -17.421 31.927 1.00 93.00 587 LEU A O 1
ATOM 4561 N N . SER A 1 588 ? -13.170 -15.561 31.514 1.00 85.94 588 SER A N 1
ATOM 4562 C CA . SER A 1 588 ? -12.267 -14.650 32.222 1.00 85.94 588 SER A CA 1
ATOM 4563 C C . SER A 1 588 ? -12.256 -14.941 33.721 1.00 85.94 588 SER A C 1
ATOM 4565 O O . SER A 1 588 ? -11.191 -15.194 34.286 1.00 85.94 588 SER A O 1
ATOM 4567 N N . VAL A 1 589 ? -13.435 -15.007 34.351 1.00 94.38 589 VAL A N 1
ATOM 4568 C CA . VAL A 1 589 ? -13.550 -15.335 35.780 1.00 94.38 589 VAL A CA 1
ATOM 4569 C C . VAL A 1 589 ? -12.965 -16.720 36.056 1.00 94.38 589 VAL A C 1
ATOM 4571 O O . VAL A 1 589 ? -12.141 -16.865 36.958 1.00 94.38 589 VAL A O 1
ATOM 4574 N N . ILE A 1 590 ? -13.303 -17.713 35.226 1.00 93.94 590 ILE A N 1
ATOM 4575 C CA . ILE A 1 590 ? -12.797 -19.085 35.355 1.00 93.94 590 ILE A CA 1
ATOM 4576 C C . ILE A 1 590 ? -11.273 -19.158 35.320 1.00 93.94 590 ILE A C 1
ATOM 4578 O O . ILE A 1 590 ? -10.674 -19.943 36.058 1.00 93.94 590 ILE A O 1
ATOM 4582 N N . LYS A 1 591 ? -10.648 -18.356 34.460 1.00 93.19 591 LYS A N 1
ATOM 4583 C CA . LYS A 1 591 ? -9.201 -18.351 34.269 1.00 93.19 591 LYS A CA 1
ATOM 4584 C C . LYS A 1 591 ? -8.455 -17.567 35.348 1.00 93.19 591 LYS A C 1
ATOM 4586 O O . LYS A 1 591 ? -7.322 -17.925 35.661 1.00 93.19 591 LYS A O 1
ATOM 4591 N N . HIS A 1 592 ? -9.038 -16.479 35.846 1.00 89.75 592 HIS A N 1
ATOM 4592 C CA . HIS A 1 592 ? -8.305 -15.470 36.614 1.00 89.75 592 HIS A CA 1
ATOM 4593 C C . HIS A 1 592 ? -8.679 -15.390 38.090 1.00 89.75 592 HIS A C 1
ATOM 4595 O O . HIS A 1 592 ? -7.913 -14.811 38.856 1.00 89.75 592 HIS A O 1
ATOM 4601 N N . SER A 1 593 ? -9.817 -15.945 38.501 1.00 87.56 593 SER A N 1
ATOM 4602 C CA . SER A 1 593 ? -10.206 -15.915 39.906 1.00 87.56 593 SER A CA 1
ATOM 4603 C C . SER A 1 593 ? -9.336 -16.866 40.734 1.00 87.56 593 SER A C 1
ATOM 4605 O O . SER A 1 593 ? -9.201 -18.049 40.425 1.00 87.56 593 SER A O 1
ATOM 4607 N N . ASP A 1 594 ? -8.741 -16.328 41.794 1.00 90.19 594 ASP A N 1
ATOM 4608 C CA . ASP A 1 594 ? -7.886 -17.013 42.767 1.00 90.19 594 ASP A CA 1
ATOM 4609 C C . ASP A 1 594 ? -8.639 -17.412 44.050 1.00 90.19 594 ASP A C 1
ATOM 4611 O O . ASP A 1 594 ? -8.077 -18.031 44.957 1.00 90.19 594 ASP A O 1
ATOM 4615 N N . VAL A 1 595 ? -9.933 -17.100 44.116 1.00 89.75 595 VAL A N 1
ATOM 4616 C CA . VAL A 1 595 ? -10.850 -17.483 45.190 1.00 89.75 595 VAL A CA 1
ATOM 4617 C C . VAL A 1 595 ? -11.903 -18.438 44.639 1.00 89.75 595 VAL A C 1
ATOM 4619 O O . VAL A 1 595 ? -12.357 -18.236 43.523 1.00 89.75 595 VAL A O 1
ATOM 4622 N N . PRO A 1 596 ? -12.345 -19.471 45.374 1.00 95.38 596 PRO A N 1
ATOM 4623 C CA . PRO A 1 596 ? -13.467 -20.296 44.930 1.00 95.38 596 PRO A CA 1
ATOM 4624 C C . PRO A 1 596 ? -14.705 -19.443 44.621 1.00 95.38 596 PRO A C 1
ATOM 4626 O O . PRO A 1 596 ? -15.084 -18.589 45.429 1.00 95.38 596 PRO A O 1
ATOM 4629 N N . PHE A 1 597 ? -15.347 -19.673 43.477 1.00 96.81 597 PHE A N 1
ATOM 4630 C CA . PHE A 1 597 ? -16.413 -18.806 42.974 1.00 96.81 597 PHE A CA 1
ATOM 4631 C C . PHE A 1 597 ? -17.529 -19.582 42.264 1.00 96.81 597 PHE A C 1
ATOM 4633 O O . PHE A 1 597 ? -17.364 -20.746 41.895 1.00 96.81 597 PHE A O 1
ATOM 4640 N N . LEU A 1 598 ? -18.635 -18.880 42.021 1.00 97.06 598 LEU A N 1
ATOM 4641 C CA . LEU A 1 598 ? -19.684 -19.244 41.072 1.00 97.06 598 LEU A CA 1
ATOM 4642 C C . LEU A 1 598 ? -19.895 -18.086 40.084 1.00 97.06 598 LEU A C 1
ATOM 4644 O O . LEU A 1 598 ? -19.847 -16.924 40.488 1.00 97.06 598 LEU A O 1
ATOM 4648 N N . VAL A 1 599 ? -20.127 -18.381 38.807 1.00 97.56 599 VAL A N 1
ATOM 4649 C CA . VAL A 1 599 ? -20.573 -17.394 37.812 1.00 97.56 599 VAL A CA 1
ATOM 4650 C C . VAL A 1 599 ? -22.050 -17.631 37.542 1.00 97.56 599 VAL A C 1
ATOM 4652 O O . VAL A 1 599 ? -22.432 -18.747 37.205 1.00 97.56 599 VAL A O 1
ATOM 4655 N N . VAL A 1 600 ? -22.870 -16.593 37.665 1.00 96.50 600 VAL A N 1
ATOM 4656 C CA . VAL A 1 600 ? -24.308 -16.640 37.397 1.00 96.50 600 VAL A CA 1
ATOM 4657 C C . VAL A 1 600 ? -24.635 -15.660 36.275 1.00 96.50 600 VAL A C 1
ATOM 4659 O O . VAL A 1 600 ? -24.449 -14.453 36.426 1.00 96.50 600 VAL A O 1
ATOM 4662 N N . ILE A 1 601 ? -25.114 -16.187 35.149 1.00 96.25 601 ILE A N 1
ATOM 4663 C CA . ILE A 1 601 ? -25.636 -15.416 34.019 1.00 96.25 601 ILE A CA 1
ATOM 4664 C C . ILE A 1 601 ? -27.161 -15.437 34.105 1.00 96.25 601 ILE A C 1
ATOM 4666 O O . ILE A 1 601 ? -27.790 -16.471 33.883 1.00 96.25 601 ILE A O 1
ATOM 4670 N N . HIS A 1 602 ? -27.752 -14.289 34.409 1.00 94.25 602 HIS A N 1
ATOM 4671 C CA . HIS A 1 602 ? -29.191 -14.075 34.399 1.00 94.25 602 HIS A CA 1
ATOM 4672 C C . HIS A 1 602 ? -29.627 -13.524 33.041 1.00 94.25 602 HIS A C 1
ATOM 4674 O O . HIS A 1 602 ? -29.208 -12.446 32.623 1.00 94.25 602 HIS A O 1
ATOM 4680 N N . VAL A 1 603 ? -30.489 -14.261 32.352 1.00 91.81 603 VAL A N 1
ATOM 4681 C CA . VAL A 1 603 ? -31.084 -13.872 31.075 1.00 91.81 603 VAL A CA 1
ATOM 4682 C C . VAL A 1 603 ? -32.439 -13.233 31.360 1.00 91.81 603 VAL A C 1
ATOM 4684 O O . VAL A 1 603 ? -33.381 -13.914 31.769 1.00 91.81 603 VAL A O 1
ATOM 4687 N N . ILE A 1 604 ? -32.538 -11.923 31.148 1.00 88.06 604 ILE A N 1
ATOM 4688 C CA . ILE A 1 604 ? -33.781 -11.166 31.347 1.00 88.06 604 ILE A CA 1
ATOM 4689 C C . ILE A 1 604 ? -34.822 -11.655 30.325 1.00 88.06 604 ILE A C 1
ATOM 4691 O O . ILE A 1 604 ? -34.542 -11.713 29.124 1.00 88.06 604 ILE A O 1
ATOM 4695 N N . GLY A 1 605 ? -36.003 -12.062 30.794 1.00 86.31 605 GLY A N 1
ATOM 4696 C CA . GLY A 1 605 ? -37.034 -12.719 29.984 1.00 86.31 605 GLY A CA 1
ATOM 4697 C C . GLY A 1 605 ? -36.629 -14.098 29.462 1.00 86.31 605 GLY A C 1
ATOM 4698 O O . GLY A 1 605 ? -37.039 -14.521 28.373 1.00 86.31 605 GLY A O 1
ATOM 4699 N N . GLY A 1 606 ? -35.717 -14.764 30.171 1.00 85.00 606 GLY A N 1
ATOM 4700 C CA . GLY A 1 606 ? -35.049 -15.987 29.739 1.00 85.00 606 GLY A CA 1
ATOM 4701 C C . GLY A 1 606 ? -35.479 -17.262 30.456 1.00 85.00 606 GLY A C 1
ATOM 4702 O O . GLY A 1 606 ? -34.882 -18.297 30.169 1.00 85.00 606 GLY A O 1
ATOM 4703 N N . ALA A 1 607 ? -36.472 -17.226 31.355 1.00 85.25 607 ALA A N 1
ATOM 4704 C CA . ALA A 1 607 ? -36.849 -18.380 32.184 1.00 85.25 607 ALA A CA 1
ATOM 4705 C C . ALA A 1 607 ? -37.077 -19.679 31.380 1.00 85.25 607 ALA A C 1
ATOM 4707 O O . ALA A 1 607 ? -36.601 -20.741 31.774 1.00 85.25 607 ALA A O 1
ATOM 4708 N N . GLU A 1 608 ? -37.732 -19.600 30.216 1.00 86.62 608 GLU A N 1
ATOM 4709 C CA . GLU A 1 608 ? -37.995 -20.765 29.350 1.00 86.62 608 GLU A CA 1
ATOM 4710 C C . GLU A 1 608 ? -36.877 -21.056 28.326 1.00 86.62 608 GLU A C 1
ATOM 4712 O O . GLU A 1 608 ? -36.967 -22.015 27.563 1.00 86.62 608 GLU A O 1
ATOM 4717 N N . ARG A 1 609 ? -35.808 -20.247 28.292 1.00 87.25 609 ARG A N 1
ATOM 4718 C CA . ARG A 1 609 ? -34.750 -20.270 27.258 1.00 87.25 609 ARG A CA 1
ATOM 4719 C C . ARG A 1 609 ? -33.341 -20.474 27.821 1.00 87.25 609 ARG A C 1
ATOM 4721 O O . ARG A 1 609 ? -32.350 -20.158 27.165 1.00 87.25 609 ARG A O 1
ATOM 4728 N N . LEU A 1 610 ? -33.222 -21.029 29.028 1.00 91.00 610 LEU A N 1
ATOM 4729 C CA . LEU A 1 610 ? -31.917 -21.270 29.660 1.00 91.00 610 LEU A CA 1
ATOM 4730 C C . LEU A 1 610 ? -31.031 -22.209 28.835 1.00 91.00 610 LEU A C 1
ATOM 4732 O O . LEU A 1 610 ? -29.828 -21.985 28.743 1.00 91.00 610 LEU A O 1
ATOM 4736 N N . ALA A 1 611 ? -31.621 -23.225 28.196 1.00 90.12 611 ALA A N 1
ATOM 4737 C CA . ALA A 1 611 ? -30.889 -24.144 27.325 1.00 90.12 611 ALA A CA 1
ATOM 4738 C C . ALA A 1 611 ? -30.293 -23.426 26.100 1.00 90.12 611 ALA A C 1
ATOM 4740 O O . ALA A 1 611 ? -29.130 -23.653 25.767 1.00 90.12 611 ALA A O 1
ATOM 4741 N N . ASP A 1 612 ? -31.051 -22.518 25.479 1.00 90.44 612 ASP A N 1
ATOM 4742 C CA . ASP A 1 612 ? -30.587 -21.716 24.340 1.00 90.44 612 ASP A CA 1
ATOM 4743 C C . ASP A 1 612 ? -29.478 -20.745 24.756 1.00 90.44 612 ASP A C 1
ATOM 4745 O O . ASP A 1 612 ? -28.484 -20.585 24.044 1.00 90.44 612 ASP A O 1
ATOM 4749 N N . ALA A 1 613 ? -29.606 -20.133 25.937 1.00 87.62 613 ALA A N 1
ATOM 4750 C CA . ALA A 1 613 ? -28.577 -19.263 26.498 1.00 87.62 613 ALA A CA 1
ATOM 4751 C C . ALA A 1 613 ? -27.287 -20.037 26.815 1.00 87.62 613 ALA A C 1
ATOM 4753 O O . ALA A 1 613 ? -26.193 -19.595 26.457 1.00 87.62 613 ALA A O 1
ATOM 4754 N N . ALA A 1 614 ? -27.403 -21.223 27.418 1.00 92.12 614 ALA A N 1
ATOM 4755 C CA . ALA A 1 614 ? -26.265 -22.092 27.695 1.00 92.12 614 ALA A CA 1
ATOM 4756 C C . ALA A 1 614 ? -25.581 -22.575 26.408 1.00 92.12 614 ALA A C 1
ATOM 4758 O O . ALA A 1 614 ? -24.351 -22.559 26.326 1.00 92.12 614 ALA A O 1
ATOM 4759 N N . ALA A 1 615 ? -26.359 -22.938 25.383 1.00 89.56 615 ALA A N 1
ATOM 4760 C CA . ALA A 1 615 ? -25.841 -23.315 24.071 1.00 89.56 615 ALA A CA 1
ATOM 4761 C C . ALA A 1 615 ? -25.116 -22.147 23.384 1.00 89.56 615 ALA A C 1
ATOM 4763 O O . ALA A 1 615 ? -24.013 -22.331 22.870 1.00 89.56 615 ALA A O 1
ATOM 4764 N N . THR A 1 616 ? -25.700 -20.946 23.438 1.00 88.88 616 THR A N 1
ATOM 4765 C CA . THR A 1 616 ? -25.110 -19.705 22.911 1.00 88.88 616 THR A CA 1
ATOM 4766 C C . THR A 1 616 ? -23.769 -19.397 23.579 1.00 88.88 616 THR A C 1
ATOM 4768 O O . THR A 1 616 ? -22.778 -19.115 22.906 1.00 88.88 616 THR A O 1
ATOM 4771 N N . VAL A 1 617 ? -23.702 -19.489 24.909 1.00 93.19 617 VAL A N 1
ATOM 4772 C CA . VAL A 1 617 ? -22.465 -19.229 25.657 1.00 93.19 617 VAL A CA 1
ATOM 4773 C C . VAL A 1 617 ? -21.432 -20.340 25.447 1.00 93.19 617 VAL A C 1
ATOM 4775 O O . VAL A 1 617 ? -20.234 -20.057 25.323 1.00 93.19 617 VAL A O 1
ATOM 4778 N N . GLY A 1 618 ? -21.869 -21.598 25.361 1.00 94.12 618 GLY A N 1
ATOM 4779 C CA . GLY A 1 618 ? -21.051 -22.738 24.945 1.00 94.12 618 GLY A CA 1
ATOM 4780 C C . GLY A 1 618 ? -19.872 -23.044 25.874 1.00 94.12 618 GLY A C 1
ATOM 4781 O O . GLY A 1 618 ? -18.796 -23.425 25.397 1.00 94.12 618 GLY A O 1
ATOM 4782 N N . VAL A 1 619 ? -20.022 -22.808 27.181 1.00 95.06 619 VAL A N 1
ATOM 4783 C CA . VAL A 1 619 ? -18.999 -23.091 28.202 1.00 95.06 619 VAL A CA 1
ATOM 4784 C C . VAL A 1 619 ? -19.477 -24.244 29.079 1.00 95.06 619 VAL A C 1
ATOM 4786 O O . VAL A 1 619 ? -20.395 -24.086 29.876 1.00 95.06 619 VAL A O 1
ATOM 4789 N N . ASN A 1 620 ? -18.819 -25.394 28.933 1.00 96.25 620 ASN A N 1
ATOM 4790 C CA . ASN A 1 620 ? -19.088 -26.595 29.718 1.00 96.25 620 ASN A CA 1
ATOM 4791 C C . ASN A 1 620 ? -18.262 -26.580 31.017 1.00 96.25 620 ASN A C 1
ATOM 4793 O O . ASN A 1 620 ? -17.178 -27.163 31.069 1.00 96.25 620 ASN A O 1
ATOM 4797 N N . ASP A 1 621 ? -18.737 -25.851 32.029 1.00 96.56 621 ASP A N 1
ATOM 4798 C CA . ASP A 1 621 ? -18.113 -25.786 33.356 1.00 96.56 621 ASP A CA 1
ATOM 4799 C C . ASP A 1 621 ? -19.191 -25.740 34.457 1.00 96.56 621 ASP A C 1
ATOM 4801 O O . ASP A 1 621 ? -20.076 -24.883 34.396 1.00 96.56 621 ASP A O 1
ATOM 4805 N N . PRO A 1 622 ? -19.129 -26.609 35.483 1.00 95.94 622 PRO A N 1
ATOM 4806 C CA . PRO A 1 622 ? -20.128 -26.649 36.553 1.00 95.94 622 PRO A CA 1
ATOM 4807 C C . PRO A 1 622 ? -20.124 -25.398 37.442 1.00 95.94 622 PRO A C 1
ATOM 4809 O O . PRO A 1 622 ? -21.077 -25.184 38.187 1.00 95.94 622 PRO A O 1
ATOM 4812 N N . ARG A 1 623 ? -19.077 -24.563 37.401 1.00 97.19 623 ARG A N 1
ATOM 4813 C CA . ARG A 1 623 ? -19.032 -23.285 38.135 1.00 97.19 623 ARG A CA 1
ATOM 4814 C C . ARG A 1 623 ? -19.831 -22.183 37.445 1.00 97.19 623 ARG A C 1
ATOM 4816 O O . ARG A 1 623 ? -20.011 -21.120 38.037 1.00 97.19 623 ARG A O 1
ATOM 4823 N N . LEU A 1 624 ? -20.267 -22.409 36.207 1.00 97.81 624 LEU A N 1
ATOM 4824 C CA . LEU A 1 624 ? -21.145 -21.509 35.480 1.00 97.81 624 LEU A CA 1
ATOM 4825 C C . LEU A 1 624 ? -22.600 -21.945 35.654 1.00 97.81 624 LEU A C 1
ATOM 4827 O O . LEU A 1 624 ? -22.915 -23.124 35.524 1.00 97.81 624 LEU A O 1
ATOM 4831 N N . VAL A 1 625 ? -23.482 -20.990 35.920 1.00 97.50 625 VAL A N 1
ATOM 4832 C CA . VAL A 1 625 ? -24.914 -21.204 36.108 1.00 97.50 625 VAL A CA 1
ATOM 4833 C C . VAL A 1 625 ? -25.690 -20.170 35.304 1.00 97.50 625 VAL A C 1
ATOM 4835 O O . VAL A 1 625 ? -25.371 -18.985 35.326 1.00 97.50 625 VAL A O 1
ATOM 4838 N N . PHE A 1 626 ? -26.724 -20.621 34.610 1.00 96.38 626 PHE A N 1
ATOM 4839 C CA . PHE A 1 626 ? -27.682 -19.799 33.891 1.00 96.38 626 PHE A CA 1
ATOM 4840 C C . PHE A 1 626 ? -28.987 -19.743 34.663 1.00 96.38 626 PHE A C 1
ATOM 4842 O O . PHE A 1 626 ? -29.451 -20.747 35.204 1.00 96.38 626 PHE A O 1
ATOM 4849 N N . THR A 1 627 ? -29.595 -18.571 34.682 1.00 95.19 627 THR A N 1
ATOM 4850 C CA . THR A 1 627 ? -30.903 -18.348 35.281 1.00 95.19 627 THR A CA 1
ATOM 4851 C C . THR A 1 627 ? -31.660 -17.284 34.498 1.00 95.19 627 THR A C 1
ATOM 4853 O O . THR A 1 627 ? -31.094 -16.673 33.593 1.00 95.19 627 THR A O 1
ATOM 4856 N N . GLY A 1 628 ? -32.942 -17.088 34.774 1.00 91.00 628 GLY A N 1
ATOM 4857 C CA . GLY A 1 628 ? -33.750 -16.119 34.049 1.00 91.00 628 GLY A CA 1
ATOM 4858 C C . GLY A 1 628 ? -35.106 -15.908 34.696 1.00 91.00 628 GLY A C 1
ATOM 4859 O O . GLY A 1 628 ? -35.601 -16.771 35.420 1.00 91.00 628 GLY A O 1
ATOM 4860 N N . ASP A 1 629 ? -35.689 -14.750 34.419 1.00 86.94 629 ASP A N 1
ATOM 4861 C CA . ASP A 1 629 ? -36.992 -14.330 34.928 1.00 86.94 629 ASP A CA 1
ATOM 4862 C C . ASP A 1 629 ? -38.085 -14.431 33.844 1.00 86.94 629 ASP A C 1
ATOM 4864 O O . ASP A 1 629 ? -37.829 -14.784 32.683 1.00 86.94 629 ASP A O 1
ATOM 4868 N N . ALA A 1 630 ? -39.321 -14.135 34.246 1.00 84.00 630 ALA A N 1
ATOM 4869 C CA . ALA A 1 630 ? -40.493 -14.104 33.376 1.00 84.00 630 ALA A CA 1
ATOM 4870 C C . ALA A 1 630 ? -40.730 -12.726 32.721 1.00 84.00 630 ALA A C 1
ATOM 4872 O O . ALA A 1 630 ? -41.844 -12.447 32.277 1.00 84.00 630 ALA A O 1
ATOM 4873 N N . PHE A 1 631 ? -39.727 -11.840 32.687 1.00 80.88 631 PHE A N 1
ATOM 4874 C CA . PHE A 1 631 ? -39.882 -10.492 32.144 1.00 80.88 631 PHE A CA 1
ATOM 4875 C C . PHE A 1 631 ? -40.175 -10.519 30.635 1.00 80.88 631 PHE A C 1
ATOM 4877 O O . PHE A 1 631 ? -39.342 -10.915 29.821 1.00 80.88 631 PHE A O 1
ATOM 4884 N N . ASP A 1 632 ? -41.357 -10.051 30.239 1.00 72.62 632 ASP A N 1
ATOM 4885 C CA . ASP A 1 632 ? -41.754 -9.944 28.833 1.00 72.62 632 ASP A CA 1
ATOM 4886 C C . ASP A 1 632 ? -41.249 -8.622 28.234 1.00 72.62 632 ASP A C 1
ATOM 4888 O O . ASP A 1 632 ? -41.977 -7.633 28.139 1.00 72.62 632 ASP A O 1
ATOM 4892 N N . ALA A 1 633 ? -39.969 -8.592 27.849 1.00 65.12 633 ALA A N 1
ATOM 4893 C CA . ALA A 1 633 ? -39.370 -7.424 27.201 1.00 65.12 633 ALA A CA 1
ATOM 4894 C C . ALA A 1 633 ? -40.155 -6.944 25.951 1.00 65.12 633 ALA A C 1
ATOM 4896 O O . ALA A 1 633 ? -40.338 -5.733 25.816 1.00 65.12 633 ALA A O 1
ATOM 4897 N N . PRO A 1 634 ? -40.678 -7.827 25.067 1.00 63.91 634 PRO A N 1
ATOM 4898 C CA . PRO A 1 634 ? -41.575 -7.437 23.971 1.00 63.91 634 PRO A CA 1
ATOM 4899 C C . PRO A 1 634 ? -42.859 -6.695 24.375 1.00 63.91 634 PRO A C 1
ATOM 4901 O O . PRO A 1 634 ? -43.384 -5.931 23.563 1.00 63.91 634 PRO A O 1
ATOM 4904 N N . ALA A 1 635 ? -43.380 -6.898 25.589 1.00 65.19 635 ALA A N 1
ATOM 4905 C CA . ALA A 1 635 ? -44.566 -6.187 26.078 1.00 65.19 635 ALA A CA 1
ATOM 4906 C C . ALA A 1 635 ? -44.274 -4.739 26.512 1.00 65.19 635 ALA A C 1
ATOM 4908 O O . ALA A 1 635 ? -45.206 -3.950 26.698 1.00 65.19 635 ALA A O 1
ATOM 4909 N N . ILE A 1 636 ? -42.999 -4.363 26.647 1.00 61.28 636 ILE A N 1
ATOM 4910 C CA . ILE A 1 636 ? -42.587 -2.992 26.947 1.00 61.28 636 ILE A CA 1
ATOM 4911 C C . ILE A 1 636 ? -42.642 -2.168 25.656 1.00 61.28 636 ILE A C 1
ATOM 4913 O O . ILE A 1 636 ? -41.714 -2.153 24.850 1.00 61.28 636 ILE A O 1
ATOM 4917 N N . THR A 1 637 ? -43.734 -1.434 25.456 1.00 46.84 637 THR A N 1
ATOM 4918 C CA . THR A 1 637 ? -43.785 -0.389 24.428 1.00 46.84 637 THR A CA 1
ATOM 4919 C C . THR A 1 637 ? -43.128 0.878 24.968 1.00 46.84 637 THR A C 1
ATOM 4921 O O . THR A 1 637 ? -43.720 1.573 25.798 1.00 46.84 637 THR A O 1
ATOM 4924 N N . THR A 1 638 ? -41.924 1.202 24.502 1.00 48.00 638 THR A N 1
ATOM 4925 C CA . THR A 1 638 ? -41.353 2.546 24.672 1.00 48.00 638 THR A CA 1
ATOM 4926 C C . THR A 1 638 ? -42.211 3.533 23.879 1.00 48.00 638 THR A C 1
ATOM 4928 O O . THR A 1 638 ? -42.442 3.311 22.688 1.00 48.00 638 THR A O 1
ATOM 4931 N N . ARG A 1 639 ? -42.749 4.562 24.543 1.00 36.47 639 ARG A N 1
ATOM 4932 C CA . ARG A 1 639 ? -43.516 5.630 23.882 1.00 36.47 639 ARG A CA 1
ATOM 4933 C C . ARG A 1 639 ? -42.624 6.574 23.098 1.00 36.47 639 ARG A C 1
ATOM 4935 O O . ARG A 1 639 ? -41.493 6.816 23.568 1.00 36.47 639 ARG A O 1
#

Radius of gyration: 34.65 Å; Cα contacts (8 Å, |Δi|>4): 1178; chains: 1; bounding box: 81×62×94 Å